Protein AF-A0A9Q0II52-F1 (afdb_monomer_lite)

Structure (mmCIF, N/CA/C/O backbone):
data_AF-A0A9Q0II52-F1
#
_entry.id   AF-A0A9Q0II52-F1
#
loop_
_atom_site.group_PDB
_atom_site.id
_atom_site.type_symbol
_atom_site.label_atom_id
_atom_site.label_alt_id
_atom_site.label_comp_id
_atom_site.label_asym_id
_atom_site.label_entity_id
_atom_site.label_seq_id
_atom_site.pdbx_PDB_ins_code
_atom_site.Cartn_x
_atom_site.Cartn_y
_atom_site.Cartn_z
_atom_site.occupancy
_atom_site.B_iso_or_equiv
_atom_site.auth_seq_id
_atom_site.auth_comp_id
_atom_site.auth_asym_id
_atom_site.auth_atom_id
_atom_site.pdbx_PDB_model_num
ATOM 1 N N . MET A 1 1 ? 2.510 0.417 -18.224 1.00 47.69 1 MET A N 1
ATOM 2 C CA . MET A 1 1 ? 1.265 0.996 -18.795 1.00 47.69 1 MET A CA 1
ATOM 3 C C . MET A 1 1 ? 1.472 2.465 -19.151 1.00 47.69 1 MET A C 1
ATOM 5 O O . MET A 1 1 ? 2.076 3.187 -18.363 1.00 47.69 1 MET A O 1
ATOM 9 N N . THR A 1 2 ? 0.968 2.939 -20.292 1.00 63.28 2 THR A N 1
ATOM 10 C CA . THR A 1 2 ? 1.036 4.370 -20.654 1.00 63.28 2 THR A CA 1
ATOM 11 C C . THR A 1 2 ? 0.105 5.223 -19.778 1.00 63.28 2 THR A C 1
ATOM 13 O O . THR A 1 2 ? -0.881 4.727 -19.230 1.00 63.28 2 THR A O 1
ATOM 16 N N . SER A 1 3 ? 0.423 6.516 -19.633 1.00 55.50 3 SER A N 1
ATOM 17 C CA . SER A 1 3 ? -0.335 7.477 -18.806 1.00 55.50 3 SER A CA 1
ATOM 18 C C . SER A 1 3 ? -1.841 7.495 -19.129 1.00 55.50 3 SER A C 1
ATOM 20 O O . SER A 1 3 ? -2.676 7.418 -18.227 1.00 55.50 3 SER A O 1
ATOM 22 N N . GLY A 1 4 ? -2.195 7.471 -20.421 1.00 61.28 4 GLY A N 1
ATOM 23 C CA . GLY A 1 4 ? -3.590 7.499 -20.875 1.00 61.28 4 GLY A CA 1
ATOM 24 C C . GLY A 1 4 ? -4.431 6.298 -20.426 1.00 61.28 4 GLY A C 1
ATOM 25 O O . GLY A 1 4 ? -5.604 6.472 -20.111 1.00 61.28 4 GLY A O 1
ATOM 26 N N . VAL A 1 5 ? -3.849 5.095 -20.321 1.00 60.88 5 VAL A N 1
ATOM 27 C CA . VAL A 1 5 ? -4.572 3.906 -19.821 1.00 60.88 5 VAL A CA 1
ATOM 28 C C . VAL A 1 5 ? -4.862 4.044 -18.324 1.00 60.88 5 VAL A C 1
ATOM 30 O O . VAL A 1 5 ? -5.964 3.728 -17.883 1.00 60.88 5 VAL A O 1
ATOM 33 N N . ARG A 1 6 ? -3.913 4.594 -17.552 1.00 65.88 6 ARG A N 1
ATOM 34 C CA . ARG A 1 6 ? -4.074 4.822 -16.106 1.00 65.88 6 ARG A CA 1
ATOM 35 C C . ARG A 1 6 ? -5.132 5.894 -15.807 1.00 65.88 6 ARG A C 1
ATOM 37 O O . ARG A 1 6 ? -5.962 5.677 -14.929 1.00 65.88 6 ARG A O 1
ATOM 44 N N . GLN A 1 7 ? -5.193 6.984 -16.580 1.00 68.81 7 GLN A N 1
ATOM 45 C CA . GLN A 1 7 ? -6.301 7.951 -16.481 1.00 68.81 7 GLN A CA 1
ATOM 46 C C . GLN A 1 7 ? -7.659 7.324 -16.826 1.00 68.81 7 GLN A C 1
ATOM 48 O O . GLN A 1 7 ? -8.622 7.539 -16.094 1.00 68.81 7 GLN A O 1
ATOM 53 N N . ASN A 1 8 ? -7.740 6.516 -17.889 1.00 69.94 8 ASN A N 1
ATOM 54 C CA . ASN A 1 8 ? -8.991 5.854 -18.275 1.00 69.94 8 ASN A CA 1
ATOM 55 C C . ASN A 1 8 ? -9.470 4.857 -17.206 1.00 69.94 8 ASN A C 1
ATOM 57 O O . ASN A 1 8 ? -10.660 4.796 -16.913 1.00 69.94 8 ASN A O 1
ATOM 61 N N . TRP A 1 9 ? -8.552 4.119 -16.573 1.00 61.72 9 TRP A N 1
ATOM 62 C CA . TRP A 1 9 ? -8.888 3.169 -15.509 1.00 61.72 9 TRP A CA 1
ATOM 63 C C . TRP A 1 9 ? -9.357 3.869 -14.224 1.00 61.72 9 TRP A C 1
ATOM 65 O O . TRP A 1 9 ? -10.382 3.489 -13.663 1.00 61.72 9 TRP A O 1
ATOM 75 N N . VAL A 1 10 ? -8.692 4.954 -13.804 1.00 68.88 10 VAL A N 1
ATOM 76 C CA . VAL A 1 10 ? -9.160 5.787 -12.677 1.00 68.88 10 VAL A CA 1
ATOM 77 C C . VAL A 1 10 ? -10.539 6.387 -12.971 1.00 68.88 10 VAL A C 1
ATOM 79 O O . VAL A 1 10 ? -11.409 6.367 -12.101 1.00 68.88 10 VAL A O 1
ATOM 82 N N . GLN A 1 11 ? -10.777 6.856 -14.199 1.00 66.12 11 GLN A N 1
ATOM 83 C CA . GLN A 1 11 ? -12.084 7.368 -14.610 1.00 66.12 11 GLN A CA 1
ATOM 84 C C . GLN A 1 11 ? -13.157 6.265 -14.612 1.00 66.12 11 GLN A C 1
ATOM 86 O O . GLN A 1 11 ? -14.262 6.505 -14.134 1.00 66.12 11 GLN A O 1
ATOM 91 N N . ALA A 1 12 ? -12.824 5.052 -15.068 1.00 66.44 12 ALA A N 1
ATOM 92 C CA . ALA A 1 12 ? -13.722 3.897 -15.065 1.00 66.44 12 ALA A CA 1
ATOM 93 C C . ALA A 1 12 ? -14.096 3.444 -13.643 1.00 66.44 12 ALA A C 1
ATOM 95 O O . ALA A 1 12 ? -15.266 3.168 -13.379 1.00 66.44 12 ALA A O 1
ATOM 96 N N . VAL A 1 13 ? -13.138 3.428 -12.708 1.00 64.62 13 VAL A N 1
ATOM 97 C CA . VAL A 1 13 ? -13.398 3.164 -11.281 1.00 64.62 13 VAL A CA 1
ATOM 98 C C . VAL A 1 13 ? -14.288 4.262 -10.683 1.00 64.62 13 VAL A C 1
ATOM 100 O O . VAL A 1 13 ? -15.251 3.954 -9.986 1.00 64.62 13 VAL A O 1
ATOM 103 N N . LEU A 1 14 ? -14.048 5.536 -11.012 1.00 62.72 14 LEU A N 1
ATOM 104 C CA . LEU A 1 14 ? -14.896 6.653 -10.571 1.00 62.72 14 LEU A CA 1
ATOM 105 C C . LEU A 1 14 ? -16.330 6.603 -11.132 1.00 62.72 14 LEU A C 1
ATOM 107 O O . LEU A 1 14 ? -17.239 7.110 -10.477 1.00 62.72 14 LEU A O 1
ATOM 111 N N . THR A 1 15 ? -16.558 6.012 -12.311 1.00 61.72 15 THR A N 1
ATOM 112 C CA . THR A 1 15 ? -17.901 5.904 -12.916 1.00 61.72 15 THR A CA 1
ATOM 113 C C . THR A 1 15 ? -18.646 4.609 -12.593 1.00 61.72 15 THR A C 1
ATOM 115 O O . THR A 1 15 ? -19.877 4.616 -12.612 1.00 61.72 15 THR A O 1
ATOM 118 N N . ASN A 1 16 ? -17.937 3.513 -12.298 1.00 51.06 16 ASN A N 1
ATOM 119 C CA . ASN A 1 16 ? -18.547 2.202 -12.043 1.00 51.06 16 ASN A CA 1
ATOM 120 C C . ASN A 1 16 ? -18.805 1.908 -10.558 1.00 51.06 16 ASN A C 1
ATOM 122 O O . ASN A 1 16 ? -19.560 0.987 -10.260 1.00 51.06 16 ASN A O 1
ATOM 126 N N . VAL A 1 17 ? -18.284 2.712 -9.622 1.00 46.56 17 VAL A N 1
ATOM 127 C CA . VAL A 1 17 ? -18.742 2.686 -8.220 1.00 46.56 17 VAL A CA 1
ATOM 128 C C . VAL A 1 17 ? -20.103 3.390 -8.113 1.00 46.56 17 VAL A C 1
ATOM 130 O O . VAL A 1 17 ? -20.223 4.531 -7.663 1.00 46.56 17 VAL A O 1
ATOM 133 N N . LYS A 1 18 ? -21.156 2.683 -8.533 1.00 41.53 18 LYS A N 1
ATOM 134 C CA . LYS A 1 18 ? -22.517 2.897 -8.028 1.00 41.53 18 LYS A CA 1
ATOM 135 C C . LYS A 1 18 ? -22.737 1.974 -6.824 1.00 41.53 18 LYS A C 1
ATOM 137 O O . LYS A 1 18 ? -22.250 0.848 -6.856 1.00 41.53 18 LYS A O 1
ATOM 142 N N . PRO A 1 19 ? -23.448 2.417 -5.775 1.00 43.53 19 PRO A N 1
ATOM 143 C CA . PRO A 1 19 ? -23.838 1.526 -4.693 1.00 43.53 19 PRO A CA 1
ATOM 144 C C . PRO A 1 19 ? -24.907 0.553 -5.200 1.00 43.53 19 PRO A C 1
ATOM 146 O O . PRO A 1 19 ? -25.868 0.982 -5.846 1.00 43.53 19 PRO A O 1
ATOM 149 N N . ASP A 1 20 ? -24.742 -0.736 -4.906 1.00 33.53 20 ASP A N 1
ATOM 150 C CA . ASP A 1 20 ? -25.749 -1.746 -5.221 1.00 33.53 20 ASP A CA 1
ATOM 151 C C . ASP A 1 20 ? -27.071 -1.439 -4.510 1.00 33.53 20 ASP A C 1
ATOM 153 O O . ASP A 1 20 ? -27.115 -1.168 -3.307 1.00 33.53 20 ASP A O 1
ATOM 157 N N . HIS A 1 21 ? -28.167 -1.514 -5.264 1.00 38.34 21 HIS A N 1
ATOM 158 C CA . HIS A 1 21 ? -29.498 -1.570 -4.679 1.00 38.34 21 HIS A CA 1
ATOM 159 C C . HIS A 1 21 ? -29.695 -2.938 -4.024 1.00 38.34 21 HIS A C 1
ATOM 161 O O . HIS A 1 21 ? -29.686 -3.967 -4.701 1.00 38.34 21 HIS A O 1
ATOM 167 N N . THR A 1 22 ? -29.938 -2.948 -2.716 1.00 30.95 22 THR A N 1
ATOM 168 C CA . THR A 1 22 ? -30.495 -4.115 -2.032 1.00 30.95 22 THR A CA 1
ATOM 169 C C . THR A 1 22 ? -31.911 -4.406 -2.555 1.00 30.95 22 THR A C 1
ATOM 171 O O . THR A 1 22 ? -32.665 -3.471 -2.839 1.00 30.95 22 THR A O 1
ATOM 174 N N . PRO A 1 23 ? -32.308 -5.683 -2.706 1.00 39.81 23 PRO A N 1
ATOM 175 C CA . PRO A 1 23 ? -33.653 -6.025 -3.149 1.00 39.81 23 PRO A CA 1
ATOM 176 C C . PRO A 1 23 ? -34.652 -5.793 -2.011 1.00 39.81 23 PRO A C 1
ATOM 178 O O . PRO A 1 23 ? -34.656 -6.501 -1.004 1.00 39.81 23 PRO A O 1
ATOM 181 N N . GLU A 1 24 ? -35.515 -4.798 -2.184 1.00 28.02 24 GLU A N 1
ATOM 182 C CA . GLU A 1 24 ? -36.584 -4.481 -1.241 1.00 28.02 24 GLU A CA 1
ATOM 183 C C . GLU A 1 24 ? -37.636 -5.607 -1.235 1.00 28.02 24 GLU A C 1
ATOM 185 O O . GLU A 1 24 ? -38.238 -5.942 -2.262 1.00 28.02 24 GLU A O 1
ATOM 190 N N . VAL A 1 25 ? -37.831 -6.239 -0.073 1.00 31.30 25 VAL A N 1
ATOM 191 C CA . VAL A 1 25 ? -38.790 -7.339 0.090 1.00 31.30 25 VAL A CA 1
ATOM 192 C C . VAL A 1 25 ? -40.204 -6.779 0.012 1.00 31.30 25 VAL A C 1
ATOM 194 O O . VAL A 1 25 ? -40.668 -6.100 0.926 1.00 31.30 25 VAL A O 1
ATOM 197 N N . LYS A 1 26 ? -40.920 -7.123 -1.062 1.00 33.59 26 LYS A N 1
ATOM 198 C CA . LYS A 1 26 ? -42.351 -6.837 -1.184 1.00 33.59 26 LYS A CA 1
ATOM 199 C C . LYS A 1 26 ? -43.116 -7.487 -0.030 1.00 33.59 26 LYS A C 1
ATOM 201 O O . LYS A 1 26 ? -43.153 -8.712 0.078 1.00 33.59 26 LYS A O 1
ATOM 206 N N . ARG A 1 27 ? -43.790 -6.666 0.773 1.00 31.23 27 ARG A N 1
ATOM 207 C CA . ARG A 1 27 ? -45.042 -7.049 1.431 1.00 31.23 27 ARG A CA 1
ATOM 208 C C . ARG A 1 27 ? -46.146 -6.176 0.869 1.00 31.23 27 ARG A C 1
ATOM 210 O O . ARG A 1 27 ? -45.975 -4.967 0.746 1.00 31.23 27 ARG A O 1
ATOM 217 N N . ASP A 1 28 ? -47.247 -6.815 0.513 1.00 35.31 28 ASP A N 1
ATOM 218 C CA . ASP A 1 28 ? -48.413 -6.146 -0.034 1.00 35.31 28 ASP A CA 1
ATOM 219 C C . ASP A 1 28 ? -49.150 -5.362 1.055 1.00 35.31 28 ASP A C 1
ATOM 221 O O . ASP A 1 28 ? -49.565 -5.934 2.063 1.00 35.31 28 ASP A O 1
ATOM 225 N N . THR A 1 29 ? -49.403 -4.082 0.797 1.00 30.59 29 THR A N 1
ATOM 226 C CA . THR A 1 29 ? -50.617 -3.399 1.254 1.00 30.59 29 THR A CA 1
ATOM 227 C C . THR A 1 29 ? -51.094 -2.469 0.145 1.00 30.59 29 THR A C 1
ATOM 229 O O . THR A 1 29 ? -50.515 -1.414 -0.109 1.00 30.59 29 THR A O 1
ATOM 232 N N . GLU A 1 30 ? -52.172 -2.865 -0.531 1.00 38.81 30 GLU A N 1
ATOM 233 C CA . GLU A 1 30 ? -52.991 -1.912 -1.271 1.00 38.81 30 GLU A CA 1
ATOM 234 C C . GLU A 1 30 ? -53.661 -0.977 -0.259 1.00 38.81 30 GLU A C 1
ATOM 236 O O . GLU A 1 30 ? -54.480 -1.442 0.524 1.00 38.81 30 GLU A O 1
ATOM 241 N N . ASP A 1 31 ? -53.328 0.316 -0.269 1.00 34.22 31 ASP A N 1
ATOM 242 C CA . ASP A 1 31 ? -54.313 1.391 -0.100 1.00 34.22 31 ASP A CA 1
ATOM 243 C C . ASP A 1 31 ? -53.701 2.785 -0.328 1.00 34.22 31 ASP A C 1
ATOM 245 O O . ASP A 1 31 ? -52.486 2.960 -0.353 1.00 34.22 31 ASP A O 1
ATOM 249 N N . SER A 1 32 ? -54.564 3.798 -0.465 1.00 31.34 32 SER A N 1
ATOM 250 C CA . SER A 1 32 ? -54.215 5.230 -0.608 1.00 31.34 32 SER A CA 1
ATOM 251 C C . SER A 1 32 ? -53.710 5.694 -1.985 1.00 31.34 32 SER A C 1
ATOM 253 O O . SER A 1 32 ? -52.645 6.292 -2.143 1.00 31.34 32 SER A O 1
ATOM 255 N N . LYS A 1 33 ? -54.588 5.585 -2.990 1.00 37.78 33 LYS A N 1
ATOM 256 C CA . LYS A 1 33 ? -54.713 6.675 -3.979 1.00 37.78 33 LYS A CA 1
ATOM 257 C C . LYS A 1 33 ? -55.261 7.940 -3.293 1.00 37.78 33 LYS A C 1
ATOM 259 O O . LYS A 1 33 ? -55.957 7.838 -2.291 1.00 37.78 33 LYS A O 1
ATOM 264 N N . ILE A 1 34 ? -55.086 9.086 -3.964 1.00 34.81 34 ILE A N 1
ATOM 265 C CA . ILE A 1 34 ? -55.652 10.421 -3.661 1.00 34.81 34 ILE A CA 1
ATOM 266 C C . ILE A 1 34 ? -54.824 11.265 -2.667 1.00 34.81 34 ILE A C 1
ATOM 268 O O . ILE A 1 34 ? -55.132 11.327 -1.484 1.00 34.81 34 ILE A O 1
ATOM 272 N N . LEU A 1 35 ? -53.879 12.058 -3.192 1.00 31.83 35 LEU A N 1
ATOM 273 C CA . LEU A 1 35 ? -53.991 13.529 -3.182 1.00 31.83 35 LEU A CA 1
ATOM 274 C C . LEU A 1 35 ? -53.041 14.173 -4.224 1.00 31.83 35 LEU A C 1
ATOM 276 O O . LEU A 1 35 ? -52.019 13.589 -4.560 1.00 31.83 35 LEU A O 1
ATOM 280 N N . ALA A 1 36 ? -53.441 15.346 -4.738 1.00 28.95 36 ALA A N 1
ATOM 281 C CA . ALA A 1 36 ? -52.734 16.346 -5.574 1.00 28.95 36 ALA A CA 1
ATOM 282 C C . ALA A 1 36 ? -51.266 16.060 -6.005 1.00 28.95 36 ALA A C 1
ATOM 284 O O . ALA A 1 36 ? -50.400 15.837 -5.170 1.00 28.95 36 ALA A O 1
ATOM 285 N N . GLN A 1 37 ? -50.847 16.120 -7.276 1.00 34.81 37 GLN A N 1
ATOM 286 C CA . GLN A 1 37 ? -51.226 17.017 -8.382 1.00 34.81 37 GLN A CA 1
ATOM 287 C C . GLN A 1 37 ? -51.081 18.516 -8.053 1.00 34.81 37 GLN A C 1
ATOM 289 O O . GLN A 1 37 ? -52.088 19.173 -7.832 1.00 34.81 37 GLN A O 1
ATOM 294 N N . ASP A 1 38 ? -49.852 19.060 -8.095 1.00 30.48 38 ASP A N 1
ATOM 295 C CA . ASP A 1 38 ? -49.614 20.352 -8.769 1.00 30.48 38 ASP A CA 1
ATOM 296 C C . ASP A 1 38 ? -48.134 20.735 -9.008 1.00 30.48 38 ASP A C 1
ATOM 298 O O . ASP A 1 38 ? -47.248 20.457 -8.205 1.00 30.48 38 ASP A O 1
ATOM 302 N N . GLY A 1 39 ? -47.903 21.476 -10.100 1.00 27.94 39 GLY A N 1
ATOM 303 C CA . GLY A 1 39 ? -46.993 22.632 -10.101 1.00 27.94 39 GLY A CA 1
ATOM 304 C C . GLY A 1 39 ? -45.464 22.459 -10.137 1.00 27.94 39 GLY A C 1
ATOM 305 O O . GLY A 1 39 ? -44.773 22.841 -9.195 1.00 27.94 39 GLY A O 1
ATOM 306 N N . CYS A 1 40 ? -44.884 22.162 -11.308 1.00 36.59 40 CYS A N 1
ATOM 307 C CA . CYS A 1 40 ? -43.568 22.739 -11.629 1.00 36.59 40 CYS A CA 1
ATOM 308 C C . CYS A 1 40 ? -43.672 24.273 -11.714 1.00 36.59 40 CYS A C 1
ATOM 310 O O . CYS A 1 40 ? -44.373 24.770 -12.598 1.00 36.59 40 CYS A O 1
ATOM 312 N N . ARG A 1 41 ? -42.888 25.028 -10.926 1.00 32.66 41 ARG A N 1
ATOM 313 C CA . ARG A 1 41 ? -42.370 26.349 -11.348 1.00 32.66 41 ARG A CA 1
ATOM 314 C C . ARG A 1 41 ? -41.175 26.844 -10.532 1.00 32.66 41 ARG A C 1
ATOM 316 O O . ARG A 1 41 ? -41.066 26.645 -9.332 1.00 32.66 41 ARG A O 1
ATOM 323 N N . GLN A 1 42 ? -40.286 27.512 -11.259 1.00 36.66 42 GLN A N 1
ATOM 324 C CA . GLN A 1 42 ? -39.026 28.114 -10.828 1.00 36.66 42 GLN A CA 1
ATOM 325 C C . GLN A 1 42 ? -39.161 29.027 -9.596 1.00 36.66 42 GLN A C 1
ATOM 327 O O . GLN A 1 42 ? -39.962 29.959 -9.607 1.00 36.66 42 GLN A O 1
ATOM 332 N N . ALA A 1 43 ? -38.257 28.870 -8.623 1.00 28.86 43 ALA A N 1
ATOM 333 C CA . ALA A 1 43 ? -37.946 29.896 -7.627 1.00 28.86 43 ALA A CA 1
ATOM 334 C C . ALA A 1 43 ? -36.454 30.260 -7.717 1.00 28.86 43 ALA A C 1
ATOM 336 O O . ALA A 1 43 ? -35.567 29.466 -7.410 1.00 28.86 43 ALA A O 1
ATOM 337 N N . ARG A 1 44 ? -36.186 31.473 -8.207 1.00 31.88 44 ARG A N 1
ATOM 338 C CA . ARG A 1 44 ? -34.851 32.039 -8.433 1.00 31.88 44 ARG A CA 1
ATOM 339 C C . ARG A 1 44 ? -34.327 32.608 -7.108 1.00 31.88 44 ARG A C 1
ATOM 341 O O . ARG A 1 44 ? -34.862 33.613 -6.643 1.00 31.88 44 ARG A O 1
ATOM 348 N N . TYR A 1 45 ? -33.316 31.987 -6.497 1.00 32.59 45 TYR A N 1
ATOM 349 C CA . TYR A 1 45 ? -32.717 32.520 -5.265 1.00 32.59 45 TYR A CA 1
ATOM 350 C C . TYR A 1 45 ? -31.924 33.811 -5.520 1.00 32.59 45 TYR A C 1
ATOM 352 O O . TYR A 1 45 ? -31.399 34.037 -6.611 1.00 32.59 45 TYR A O 1
ATOM 360 N N . ARG A 1 46 ? -31.920 34.689 -4.510 1.00 31.80 46 ARG A N 1
ATOM 361 C CA . ARG A 1 46 ? -31.361 36.046 -4.573 1.00 31.80 46 ARG A CA 1
ATOM 362 C C . ARG A 1 46 ? -29.831 36.046 -4.586 1.00 31.80 46 ARG A C 1
ATOM 364 O O . ARG A 1 46 ? -29.204 35.206 -3.950 1.00 31.80 46 ARG A O 1
ATOM 371 N N . SER A 1 47 ? -29.276 37.061 -5.246 1.00 31.59 47 SER A N 1
ATOM 372 C CA . SER A 1 47 ? -27.883 37.481 -5.084 1.00 31.59 47 SER A CA 1
ATOM 373 C C . SER A 1 47 ? -27.627 37.961 -3.653 1.00 31.59 47 SER A C 1
ATOM 375 O O . SER A 1 47 ? -28.475 38.656 -3.089 1.00 31.59 47 SER A O 1
ATOM 377 N N . CYS A 1 48 ? -26.450 37.639 -3.118 1.00 30.20 48 CYS A N 1
ATOM 378 C CA . CYS A 1 48 ? -25.820 38.357 -2.014 1.00 30.20 48 CYS A CA 1
ATOM 379 C C . CYS A 1 48 ? -24.435 38.802 -2.490 1.00 30.20 48 CYS A C 1
ATOM 381 O O . CYS A 1 48 ? -23.686 37.996 -3.044 1.00 30.20 48 CYS A O 1
ATOM 383 N N . ASP A 1 49 ? -24.129 40.080 -2.294 1.00 34.28 49 ASP A N 1
ATOM 384 C CA . ASP A 1 49 ? -22.892 40.722 -2.740 1.00 34.28 49 ASP A CA 1
ATOM 385 C C . ASP A 1 49 ? -21.663 40.300 -1.900 1.00 34.28 49 ASP A C 1
ATOM 387 O O . ASP A 1 49 ? -21.819 39.844 -0.760 1.00 34.28 49 ASP A O 1
ATOM 391 N N . PRO A 1 50 ? -20.433 40.420 -2.438 1.00 43.06 50 PRO A N 1
ATOM 392 C CA . PRO A 1 50 ? -19.207 40.069 -1.720 1.00 43.06 50 PRO A CA 1
ATOM 393 C C . PRO A 1 50 ? -18.794 41.152 -0.699 1.00 43.06 50 PRO A C 1
ATOM 395 O O . PRO A 1 50 ? -19.030 42.337 -0.939 1.00 43.06 50 PRO A O 1
ATOM 398 N N . PRO A 1 51 ? -18.129 40.784 0.415 1.00 43.38 51 PRO A N 1
ATOM 399 C CA . PRO A 1 51 ? -17.616 41.747 1.386 1.00 43.38 51 PRO A CA 1
ATOM 400 C C . PRO A 1 51 ? -16.313 42.424 0.929 1.00 43.38 51 PRO A C 1
ATOM 402 O O . PRO A 1 51 ? -15.519 41.871 0.167 1.00 43.38 51 PRO A O 1
ATOM 405 N N . GLU A 1 52 ? -16.102 43.636 1.439 1.00 30.59 52 GLU A N 1
ATOM 406 C CA . GLU A 1 52 ? -15.030 44.562 1.066 1.00 30.59 52 GLU A CA 1
ATOM 407 C C . GLU A 1 52 ? -13.632 44.113 1.534 1.00 30.59 52 GLU A C 1
ATOM 409 O O . GLU A 1 52 ? -13.458 43.549 2.617 1.00 30.59 52 GLU A O 1
ATOM 414 N N . ALA A 1 53 ? -12.603 44.428 0.741 1.00 32.00 53 ALA A N 1
ATOM 415 C CA . ALA A 1 53 ? -11.209 44.167 1.091 1.00 32.00 53 ALA A CA 1
ATOM 416 C C . ALA A 1 53 ? -10.653 45.254 2.029 1.00 32.00 53 ALA A C 1
ATOM 418 O O . ALA A 1 53 ? -10.582 46.430 1.669 1.00 32.00 53 ALA A O 1
ATOM 419 N N . THR A 1 54 ? -10.220 44.863 3.230 1.00 31.41 54 THR A N 1
ATOM 420 C CA . THR A 1 54 ? -9.640 45.792 4.210 1.00 31.41 54 THR A CA 1
ATOM 421 C C . THR A 1 54 ? -8.175 46.107 3.893 1.00 31.41 54 THR A C 1
ATOM 423 O O . THR A 1 54 ? -7.348 45.216 3.718 1.00 31.41 54 THR A O 1
ATOM 426 N N . ASN A 1 55 ? -7.852 47.397 3.854 1.00 35.69 55 ASN A N 1
ATOM 427 C CA . ASN A 1 55 ? -6.529 47.944 3.559 1.00 35.69 55 ASN A CA 1
ATOM 428 C C . ASN A 1 55 ? -5.547 47.780 4.741 1.00 35.69 55 ASN A C 1
ATOM 430 O O . ASN A 1 55 ? -5.795 48.355 5.802 1.00 35.69 55 ASN A O 1
ATOM 434 N N . GLN A 1 56 ? -4.420 47.075 4.556 1.00 32.28 56 GLN A N 1
ATOM 435 C CA . GLN A 1 56 ? -3.251 47.133 5.452 1.00 32.28 56 GLN A CA 1
ATOM 436 C C . GLN A 1 56 ? -1.924 47.028 4.675 1.00 32.28 56 GLN A C 1
ATOM 438 O O . GLN A 1 56 ? -1.707 46.092 3.908 1.00 32.28 56 GLN A O 1
ATOM 443 N N . GLN A 1 57 ? -1.021 47.985 4.912 1.00 37.81 57 GLN A N 1
ATOM 444 C CA . GLN A 1 57 ? 0.355 48.009 4.395 1.00 37.81 57 GLN A CA 1
ATOM 445 C C . GLN A 1 57 ? 1.335 47.285 5.342 1.00 37.81 57 GLN A C 1
ATOM 447 O O . GLN A 1 57 ? 1.200 47.405 6.560 1.00 37.81 57 GLN A O 1
ATOM 452 N N . PRO A 1 58 ? 2.392 46.658 4.802 1.00 33.28 58 PRO A N 1
ATOM 453 C CA . PRO A 1 58 ? 3.674 46.433 5.483 1.00 33.28 58 PRO A CA 1
ATOM 454 C C . PRO A 1 58 ? 4.832 47.202 4.772 1.00 33.28 58 PRO A C 1
ATOM 456 O O . PRO A 1 58 ? 4.573 47.893 3.782 1.00 33.28 58 PRO A O 1
ATOM 459 N N . PRO A 1 59 ? 6.079 47.241 5.301 1.00 43.16 59 PRO A N 1
ATOM 460 C CA . PRO A 1 59 ? 6.776 48.524 5.453 1.00 43.16 59 PRO A CA 1
ATOM 461 C C . PRO A 1 59 ? 7.946 48.790 4.493 1.00 43.16 59 PRO A C 1
ATOM 463 O O . PRO A 1 59 ? 8.454 47.913 3.801 1.00 43.16 59 PRO A O 1
ATOM 466 N N . GLN A 1 60 ? 8.420 50.039 4.532 1.00 38.16 60 GLN A N 1
ATOM 467 C CA . GLN A 1 60 ? 9.631 50.506 3.858 1.00 38.16 60 GLN A CA 1
ATOM 468 C C . GLN A 1 60 ? 10.896 49.811 4.390 1.00 38.16 60 GLN A C 1
ATOM 470 O O . GLN A 1 60 ? 11.117 49.753 5.600 1.00 38.16 60 GLN A O 1
ATOM 475 N N . GLN A 1 61 ? 11.792 49.425 3.481 1.00 35.28 61 GLN A N 1
ATOM 476 C CA . GLN A 1 61 ? 13.223 49.306 3.761 1.00 35.28 61 GLN A CA 1
ATOM 477 C C . GLN A 1 61 ? 13.998 50.139 2.740 1.00 35.28 61 GLN A C 1
ATOM 479 O O . GLN A 1 61 ? 13.753 50.062 1.538 1.00 35.28 61 GLN A O 1
ATOM 484 N N . GLN A 1 62 ? 14.906 50.976 3.239 1.00 36.00 62 GLN A N 1
ATOM 485 C CA . GLN A 1 62 ? 15.823 51.753 2.414 1.00 36.00 62 GLN A CA 1
ATOM 486 C C . GLN A 1 62 ? 17.007 50.872 2.012 1.00 36.00 62 GLN A C 1
ATOM 488 O O . GLN A 1 62 ? 17.651 50.282 2.877 1.00 36.00 62 GLN A O 1
ATOM 493 N N . ALA A 1 63 ? 17.353 50.876 0.729 1.00 31.11 63 ALA A N 1
ATOM 494 C CA . ALA A 1 63 ? 18.682 50.510 0.262 1.00 31.11 63 ALA A CA 1
ATOM 495 C C . ALA A 1 63 ? 19.173 51.609 -0.687 1.00 31.11 63 ALA A C 1
ATOM 497 O O . ALA A 1 63 ? 18.489 51.975 -1.642 1.00 31.11 63 ALA A O 1
ATOM 498 N N . HIS A 1 64 ? 20.339 52.174 -0.381 1.00 33.97 64 HIS A N 1
ATOM 499 C CA . HIS A 1 64 ? 21.077 53.013 -1.317 1.00 33.97 64 HIS A CA 1
ATOM 500 C C . HIS A 1 64 ? 21.626 52.140 -2.442 1.00 33.97 64 HIS A C 1
ATOM 502 O O . HIS A 1 64 ? 22.300 51.160 -2.147 1.00 33.97 64 HIS A O 1
ATOM 508 N N . GLU A 1 65 ? 21.515 52.594 -3.688 1.00 33.12 65 GLU A N 1
ATOM 509 C CA . GLU A 1 65 ? 22.605 52.398 -4.643 1.00 33.12 65 GLU A CA 1
ATOM 510 C C . GLU A 1 65 ? 22.690 53.568 -5.629 1.00 33.12 65 GLU A C 1
ATOM 512 O O . GLU A 1 65 ? 21.699 54.226 -5.952 1.00 33.12 65 GLU A O 1
ATOM 517 N N . GLN A 1 66 ? 23.921 53.929 -5.991 1.00 30.88 66 GLN A N 1
ATOM 518 C CA . GLN A 1 66 ? 24.247 55.219 -6.593 1.00 30.88 66 GLN A CA 1
ATOM 519 C C . GLN A 1 66 ? 24.223 55.142 -8.123 1.00 30.88 66 GLN A C 1
ATOM 521 O O . GLN A 1 66 ? 25.165 54.648 -8.738 1.00 30.88 66 GLN A O 1
ATOM 526 N N . CYS A 1 67 ? 23.212 55.735 -8.761 1.00 29.34 67 CYS A N 1
ATOM 527 C CA . CYS A 1 67 ? 23.307 56.065 -10.184 1.00 29.34 67 CYS A CA 1
ATOM 528 C C . CYS A 1 67 ? 24.197 57.301 -10.382 1.00 29.34 67 CYS A C 1
ATOM 530 O O . CYS A 1 67 ? 23.747 58.438 -10.226 1.00 29.34 67 CYS A O 1
ATOM 532 N N . LYS A 1 68 ? 25.460 57.085 -10.766 1.00 29.75 68 LYS A N 1
ATOM 533 C CA . LYS A 1 68 ? 26.302 58.139 -11.342 1.00 29.75 68 LYS A CA 1
ATOM 534 C C . LYS A 1 68 ? 25.823 58.479 -12.757 1.00 29.75 68 LYS A C 1
ATOM 536 O O . LYS A 1 68 ? 26.224 57.841 -13.724 1.00 29.75 68 LYS A O 1
ATOM 541 N N . MET A 1 69 ? 25.014 59.526 -12.874 1.00 32.59 69 MET A N 1
ATOM 542 C CA . MET A 1 69 ? 24.850 60.270 -14.126 1.00 32.59 69 MET A CA 1
ATOM 543 C C . MET A 1 69 ? 25.935 61.352 -14.184 1.00 32.59 69 MET A C 1
ATOM 545 O O . MET A 1 69 ? 25.730 62.459 -13.689 1.00 32.59 69 MET A O 1
ATOM 549 N N . GLU A 1 70 ? 27.099 61.041 -14.758 1.00 31.92 70 GLU A N 1
ATOM 550 C CA . GLU A 1 70 ? 28.074 62.078 -15.123 1.00 31.92 70 GLU A CA 1
ATOM 551 C C . GLU A 1 70 ? 27.652 62.703 -16.460 1.00 31.92 70 GLU A C 1
ATOM 553 O O . GLU A 1 70 ? 27.733 62.092 -17.524 1.00 31.92 70 GLU A O 1
ATOM 558 N N . GLN A 1 71 ? 27.146 63.935 -16.384 1.00 35.34 71 GLN A N 1
ATOM 559 C CA . GLN A 1 71 ? 26.818 64.757 -17.544 1.00 35.34 71 GLN A CA 1
ATOM 560 C C . GLN A 1 71 ? 28.114 65.305 -18.161 1.00 35.34 71 GLN A C 1
ATOM 562 O O . GLN A 1 71 ? 28.791 66.134 -17.554 1.00 35.34 71 GLN A O 1
ATOM 567 N N . GLY A 1 72 ? 28.446 64.844 -19.370 1.00 30.09 72 GLY A N 1
ATOM 568 C CA . GLY A 1 72 ? 29.455 65.450 -20.246 1.00 30.09 72 GLY A CA 1
ATOM 569 C C . GLY A 1 72 ? 28.833 66.537 -21.141 1.00 30.09 72 GLY A C 1
ATOM 570 O O . GLY A 1 72 ? 27.647 66.435 -21.461 1.00 30.09 72 GLY A O 1
ATOM 571 N N . PRO A 1 73 ? 29.574 67.596 -21.518 1.00 41.78 73 PRO A N 1
ATOM 572 C CA . PRO A 1 73 ? 28.956 68.886 -21.821 1.00 41.78 73 PRO A CA 1
ATOM 573 C C . PRO A 1 73 ? 28.605 69.110 -23.298 1.00 41.78 73 PRO A C 1
ATOM 575 O O . PRO A 1 73 ? 29.362 68.777 -24.208 1.00 41.78 73 PRO A O 1
ATOM 578 N N . THR A 1 74 ? 27.490 69.806 -23.520 1.00 42.25 74 THR A N 1
ATOM 579 C CA . THR A 1 74 ? 27.232 70.560 -24.752 1.00 42.25 74 THR A CA 1
ATOM 580 C C . THR A 1 74 ? 28.053 71.849 -24.756 1.00 42.25 74 THR A C 1
ATOM 582 O O . THR A 1 74 ? 27.648 72.817 -24.118 1.00 42.25 74 THR A O 1
ATOM 585 N N . ASP A 1 75 ? 29.161 71.875 -25.497 1.00 32.09 75 ASP A N 1
ATOM 586 C CA . ASP A 1 75 ? 29.887 73.107 -25.841 1.00 32.09 75 ASP A CA 1
ATOM 587 C C . ASP A 1 75 ? 30.723 72.911 -27.122 1.00 32.09 75 ASP A C 1
ATOM 589 O O . ASP A 1 75 ? 31.817 72.360 -27.063 1.00 32.09 75 ASP A O 1
ATOM 593 N N . VAL A 1 76 ? 30.222 73.383 -28.274 1.00 33.25 76 VAL A N 1
ATOM 594 C CA . VAL A 1 76 ? 31.000 73.851 -29.450 1.00 33.25 76 VAL A CA 1
ATOM 595 C C . VAL A 1 76 ? 30.146 74.928 -30.168 1.00 33.25 76 VAL A C 1
ATOM 597 O O . VAL A 1 76 ? 28.920 74.788 -30.189 1.00 33.25 76 VAL A O 1
ATOM 600 N N . PRO A 1 77 ? 30.722 76.035 -30.698 1.00 41.41 77 PRO A N 1
ATOM 601 C CA . PRO A 1 77 ? 29.993 77.302 -30.823 1.00 41.41 77 PRO A CA 1
ATOM 602 C C . PRO A 1 77 ? 29.628 77.737 -32.261 1.00 41.41 77 PRO A C 1
ATOM 604 O O . PRO A 1 77 ? 29.856 77.044 -33.247 1.00 41.41 77 PRO A O 1
ATOM 607 N N . ARG A 1 78 ? 29.061 78.951 -32.348 1.00 34.44 78 ARG A N 1
ATOM 608 C CA . ARG A 1 78 ? 28.751 79.721 -33.569 1.00 34.44 78 ARG A CA 1
ATOM 609 C C . ARG A 1 78 ? 29.955 79.986 -34.488 1.00 34.44 78 ARG A C 1
ATOM 611 O O . ARG A 1 78 ? 31.037 80.304 -34.004 1.00 34.44 78 ARG A O 1
ATOM 618 N N . GLY A 1 79 ? 29.638 80.147 -35.778 1.00 29.78 79 GLY A N 1
ATOM 619 C CA . GLY A 1 79 ? 30.424 80.878 -36.788 1.00 29.78 79 GLY A CA 1
ATOM 620 C C . GLY A 1 79 ? 30.967 79.964 -37.889 1.00 29.78 79 GLY A C 1
ATOM 621 O O . GLY A 1 79 ? 31.314 78.831 -37.590 1.00 29.78 79 GLY A O 1
ATOM 622 N N . LEU A 1 80 ? 31.065 80.346 -39.166 1.00 32.94 80 LEU A N 1
ATOM 623 C CA . LEU A 1 80 ? 30.764 81.574 -39.943 1.00 32.94 80 LEU A CA 1
ATOM 624 C C . LEU A 1 80 ? 30.587 81.108 -41.428 1.00 32.94 80 LEU A C 1
ATOM 626 O O . LEU A 1 80 ? 30.358 79.918 -41.634 1.00 32.94 80 LEU A O 1
ATOM 630 N N . PRO A 1 81 ? 30.826 81.948 -42.453 1.00 46.25 81 PRO A N 1
ATOM 631 C CA . PRO A 1 81 ? 30.005 83.029 -43.012 1.00 46.25 81 PRO A CA 1
ATOM 632 C C . PRO A 1 81 ? 29.159 82.518 -44.213 1.00 46.25 81 PRO A C 1
ATOM 634 O O . PRO A 1 81 ? 29.290 81.378 -44.637 1.00 46.25 81 PRO A O 1
ATOM 637 N N . TYR A 1 82 ? 28.107 83.194 -44.681 1.00 31.94 82 TYR A N 1
ATOM 638 C CA . TYR A 1 82 ? 28.115 84.407 -45.517 1.00 31.94 82 TYR A CA 1
ATOM 639 C C . TYR A 1 82 ? 29.047 84.369 -46.740 1.00 31.94 82 TYR A C 1
ATOM 641 O O . TYR A 1 82 ? 30.231 84.087 -46.632 1.00 31.94 82 TYR A O 1
ATOM 649 N N . LEU A 1 83 ? 28.436 84.683 -47.885 1.00 34.41 83 LEU A N 1
ATOM 650 C CA . LEU A 1 83 ? 28.990 84.756 -49.235 1.00 34.41 83 LEU A CA 1
ATOM 651 C C . LEU A 1 83 ? 30.305 85.550 -49.301 1.00 34.41 83 LEU A C 1
ATOM 653 O O . LEU A 1 83 ? 30.322 86.728 -48.944 1.00 34.41 83 LEU A O 1
ATOM 657 N N . GLU A 1 84 ? 31.343 84.932 -49.856 1.00 30.80 84 GLU A N 1
ATOM 658 C CA . GLU A 1 84 ? 32.391 85.632 -50.601 1.00 30.80 84 GLU A CA 1
ATOM 659 C C . GLU A 1 84 ? 32.119 85.349 -52.085 1.00 30.80 84 GLU A C 1
ATOM 661 O O . GLU A 1 84 ? 32.346 84.243 -52.573 1.00 30.80 84 GLU A O 1
ATOM 666 N N . GLU A 1 85 ? 31.523 86.325 -52.774 1.00 32.66 85 GLU A N 1
ATOM 667 C CA . GLU A 1 85 ? 31.523 86.378 -54.238 1.00 32.66 85 GLU A CA 1
ATOM 668 C C . GLU A 1 85 ? 32.903 86.897 -54.669 1.00 32.66 85 GLU A C 1
ATOM 670 O O . GLU A 1 85 ? 33.386 87.886 -54.114 1.00 32.66 85 GLU A O 1
ATOM 675 N N . GLU A 1 86 ? 33.561 86.212 -55.608 1.00 32.97 86 GLU A N 1
ATOM 676 C CA . GLU A 1 86 ? 34.894 86.600 -56.084 1.00 32.97 86 GLU A CA 1
ATOM 677 C C . GLU A 1 86 ? 34.851 87.909 -56.895 1.00 32.97 86 GLU A C 1
ATOM 679 O O . GLU A 1 86 ? 33.898 88.184 -57.627 1.00 32.97 86 GLU A O 1
ATOM 684 N N . GLU A 1 87 ? 35.909 88.715 -56.776 1.00 30.94 87 GLU A N 1
ATOM 685 C CA . GLU A 1 87 ? 36.094 89.937 -57.564 1.00 30.94 87 GLU A CA 1
ATOM 686 C C . GLU A 1 87 ? 36.444 89.602 -59.030 1.00 30.94 87 GLU A C 1
ATOM 688 O O . GLU A 1 87 ? 37.541 89.129 -59.322 1.00 30.94 87 GLU A O 1
ATOM 693 N N . GLU A 1 88 ? 35.549 89.925 -59.968 1.00 31.80 88 GLU A N 1
ATOM 694 C CA . GLU A 1 88 ? 35.865 90.053 -61.402 1.00 31.80 88 GLU A CA 1
ATOM 695 C C . GLU A 1 88 ? 36.285 91.512 -61.711 1.00 31.80 88 GLU A C 1
ATOM 697 O O . GLU A 1 88 ? 35.528 92.441 -61.403 1.00 31.80 88 GLU A O 1
ATOM 702 N N . PRO A 1 89 ? 37.468 91.764 -62.310 1.00 38.50 89 PRO A N 1
ATOM 703 C CA . PRO A 1 89 ? 37.940 93.117 -62.606 1.00 38.50 89 PRO A CA 1
ATOM 704 C C . PRO A 1 89 ? 37.539 93.605 -64.014 1.00 38.50 89 PRO A C 1
ATOM 706 O O . PRO A 1 89 ? 38.076 93.147 -65.023 1.00 38.50 89 PRO A O 1
ATOM 709 N N . GLU A 1 90 ? 36.682 94.629 -64.104 1.00 31.97 90 GLU A N 1
ATOM 710 C CA . GLU A 1 90 ? 36.464 95.364 -65.365 1.00 31.97 90 GLU A CA 1
ATOM 711 C C . GLU A 1 90 ? 37.602 96.373 -65.641 1.00 31.97 90 GLU A C 1
ATOM 713 O O . GLU A 1 90 ? 37.526 97.550 -65.274 1.00 31.97 90 GLU A O 1
ATOM 718 N N . GLU A 1 91 ? 38.654 95.941 -66.347 1.00 37.31 91 GLU A N 1
ATOM 719 C CA . GLU A 1 91 ? 39.585 96.864 -67.016 1.00 37.31 91 GLU A CA 1
ATOM 720 C C . GLU A 1 91 ? 39.038 97.310 -68.386 1.00 37.31 91 GLU A C 1
ATOM 722 O O . GLU A 1 91 ? 38.589 96.513 -69.211 1.00 37.31 91 GLU A O 1
ATOM 727 N N . GLY A 1 92 ? 39.056 98.622 -68.638 1.00 33.56 92 GLY A N 1
ATOM 728 C CA . GLY A 1 92 ? 38.374 99.221 -69.787 1.00 33.56 92 GLY A CA 1
ATOM 729 C C . GLY A 1 92 ? 39.127 99.136 -71.120 1.00 33.56 92 GLY A C 1
ATOM 730 O O . GLY A 1 92 ? 40.356 99.168 -71.175 1.00 33.56 92 GLY A O 1
ATOM 731 N N . LEU A 1 93 ? 38.373 99.173 -72.226 1.00 32.88 93 LEU A N 1
ATOM 732 C CA . LEU A 1 93 ? 38.905 99.410 -73.571 1.00 32.88 93 LEU A CA 1
ATOM 733 C C . LEU A 1 93 ? 38.324 100.677 -74.205 1.00 32.88 93 LEU A C 1
ATOM 735 O O . LEU A 1 93 ? 37.120 100.934 -74.192 1.00 32.88 93 LEU A O 1
ATOM 739 N N . THR A 1 94 ? 39.226 101.484 -74.757 1.00 36.03 94 THR A N 1
ATOM 740 C CA . THR A 1 94 ? 38.967 102.808 -75.325 1.00 36.03 94 THR A CA 1
ATOM 741 C C . THR A 1 94 ? 38.591 102.774 -76.810 1.00 36.03 94 THR A C 1
ATOM 743 O O . THR A 1 94 ? 38.723 101.775 -77.513 1.00 36.03 94 THR A O 1
ATOM 746 N N . MET A 1 95 ? 38.068 103.914 -77.269 1.00 31.58 95 MET A N 1
ATOM 747 C CA . MET A 1 95 ? 37.450 104.124 -78.579 1.00 31.58 95 MET A CA 1
ATOM 748 C C . MET A 1 95 ? 38.351 103.896 -79.803 1.00 31.58 95 MET A C 1
ATOM 750 O O . MET A 1 95 ? 39.561 104.098 -79.780 1.00 31.58 95 MET A O 1
ATOM 754 N N . CYS A 1 96 ? 37.671 103.564 -80.905 1.00 30.98 96 CYS A N 1
ATOM 755 C CA . CYS A 1 96 ? 38.180 103.387 -82.262 1.00 30.98 96 CYS A CA 1
ATOM 756 C C . CYS A 1 96 ? 39.168 104.454 -82.758 1.00 30.98 96 CYS A C 1
ATOM 758 O O . CYS A 1 96 ? 38.927 105.649 -82.589 1.00 30.98 96 CYS A O 1
ATOM 760 N N . ASP A 1 97 ? 40.119 104.013 -83.587 1.00 34.97 97 ASP A N 1
ATOM 761 C CA . ASP A 1 97 ? 40.762 104.862 -84.593 1.00 34.97 97 ASP A CA 1
ATOM 762 C C . ASP A 1 97 ? 40.719 104.215 -85.996 1.00 34.97 97 ASP A C 1
ATOM 764 O O . ASP A 1 97 ? 40.406 103.029 -86.151 1.00 34.97 97 ASP A O 1
ATOM 768 N N . GLN A 1 98 ? 40.898 105.018 -87.045 1.00 36.91 98 GLN A N 1
ATOM 769 C CA . GLN A 1 98 ? 40.305 104.747 -88.365 1.00 36.91 98 GLN A CA 1
ATOM 770 C C . GLN A 1 98 ? 41.189 103.935 -89.346 1.00 36.91 98 GLN A C 1
ATOM 772 O O . GLN A 1 98 ? 42.394 104.130 -89.424 1.00 36.91 98 GLN A O 1
ATOM 777 N N . ARG A 1 99 ? 40.523 103.053 -90.125 1.00 41.91 99 ARG A N 1
ATOM 778 C CA . ARG A 1 99 ? 40.832 102.432 -91.454 1.00 41.91 99 ARG A CA 1
ATOM 779 C C . ARG A 1 99 ? 42.231 102.650 -92.104 1.00 41.91 99 ARG A C 1
ATOM 781 O O . ARG A 1 99 ? 42.686 103.786 -92.140 1.00 41.91 99 ARG A O 1
ATOM 788 N N . PRO A 1 100 ? 42.799 101.655 -92.846 1.00 49.34 100 PRO A N 1
ATOM 789 C CA . PRO A 1 100 ? 42.034 100.749 -93.727 1.00 49.34 100 PRO A CA 1
ATOM 790 C C . PRO A 1 100 ? 42.457 99.255 -93.817 1.00 49.34 100 PRO A C 1
ATOM 792 O O . PRO A 1 100 ? 43.623 98.912 -93.946 1.00 49.34 100 PRO A O 1
ATOM 795 N N . LEU A 1 101 ? 41.431 98.394 -93.892 1.00 53.75 101 LEU A N 1
ATOM 796 C CA . LEU A 1 101 ? 41.239 97.258 -94.825 1.00 53.75 101 LEU A CA 1
ATOM 797 C C . LEU A 1 101 ? 42.352 96.183 -95.041 1.00 53.75 101 LEU A C 1
ATOM 799 O O . LEU A 1 101 ? 43.444 96.438 -95.536 1.00 53.75 101 LEU A O 1
ATOM 803 N N . VAL A 1 102 ? 41.933 94.917 -94.858 1.00 52.47 102 VAL A N 1
ATOM 804 C CA . VAL A 1 102 ? 42.506 93.626 -95.336 1.00 52.47 102 VAL A CA 1
ATOM 805 C C . VAL A 1 102 ? 43.560 92.899 -94.467 1.00 52.47 102 VAL A C 1
ATOM 807 O O . VAL A 1 102 ? 43.620 91.669 -94.535 1.00 52.47 102 VAL A O 1
ATOM 810 N N . THR A 1 103 ? 44.334 93.550 -93.588 1.00 55.94 103 THR A N 1
ATOM 811 C CA . THR A 1 103 ? 45.311 92.829 -92.718 1.00 55.94 103 THR A CA 1
ATOM 812 C C . THR A 1 103 ? 44.923 92.728 -91.240 1.00 55.94 103 THR A C 1
ATOM 814 O O . THR A 1 103 ? 45.199 91.700 -90.619 1.00 55.94 103 THR A O 1
ATOM 817 N N . GLY A 1 104 ? 44.247 93.736 -90.677 1.00 56.09 104 GLY A N 1
ATOM 818 C CA . GLY A 1 104 ? 43.821 93.738 -89.267 1.00 56.09 104 GLY A CA 1
ATOM 819 C C . GLY A 1 104 ? 42.791 92.654 -88.935 1.00 56.09 104 GLY A C 1
ATOM 820 O O . GLY A 1 104 ? 42.884 92.009 -87.894 1.00 56.09 104 GLY A O 1
ATOM 821 N N . GLU A 1 105 ? 41.876 92.379 -89.865 1.00 59.59 105 GLU A N 1
ATOM 822 C CA . GLU A 1 105 ? 40.832 91.353 -89.740 1.00 59.59 105 GLU A CA 1
ATOM 823 C C . GLU A 1 105 ? 41.441 89.964 -89.479 1.00 59.59 105 GLU A C 1
ATOM 825 O O . GLU A 1 105 ? 41.065 89.295 -88.527 1.00 59.59 105 GLU A O 1
ATOM 830 N N . LYS A 1 106 ? 42.502 89.594 -90.212 1.00 61.44 106 LYS A N 1
ATOM 831 C CA . LYS A 1 106 ? 43.247 88.328 -90.042 1.00 61.44 106 LYS A CA 1
ATOM 832 C C . LYS A 1 106 ? 44.144 88.271 -88.797 1.00 61.44 106 LYS A C 1
ATOM 834 O O . LYS A 1 106 ? 44.781 87.239 -88.559 1.00 61.44 106 LYS A O 1
ATOM 839 N N . ARG A 1 107 ? 44.282 89.374 -88.053 1.00 66.62 107 ARG A N 1
ATOM 840 C CA . ARG A 1 107 ? 45.008 89.430 -86.773 1.00 66.62 107 ARG A CA 1
ATOM 841 C C . ARG A 1 107 ? 44.034 89.412 -85.600 1.00 66.62 107 ARG A C 1
ATOM 843 O O . ARG A 1 107 ? 44.266 88.649 -84.677 1.00 66.62 107 ARG A O 1
ATOM 850 N N . LEU A 1 108 ? 42.924 90.146 -85.684 1.00 70.31 108 LEU A N 1
ATOM 851 C CA . LEU A 1 108 ? 41.814 90.056 -84.729 1.00 70.31 108 LEU A CA 1
ATOM 852 C C . LEU A 1 108 ? 41.115 88.693 -84.787 1.00 70.31 108 LEU A C 1
ATOM 854 O O . LEU A 1 108 ? 40.840 88.123 -83.745 1.00 70.31 108 LEU A O 1
ATOM 858 N N . GLN A 1 109 ? 40.917 88.108 -85.973 1.00 72.31 109 GLN A N 1
ATOM 859 C CA . GLN A 1 109 ? 40.427 86.729 -86.107 1.00 72.31 109 GLN A CA 1
ATOM 860 C C . GLN A 1 109 ? 41.390 85.705 -85.499 1.00 72.31 109 GLN A C 1
ATOM 862 O O . GLN A 1 109 ? 40.927 84.693 -84.994 1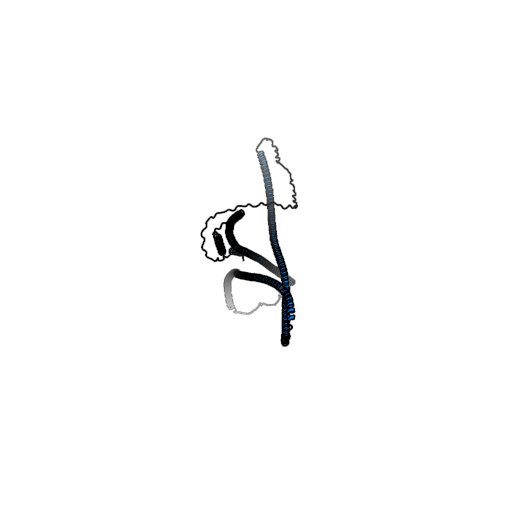.00 72.31 109 GLN A O 1
ATOM 867 N N . ARG A 1 110 ? 42.708 85.960 -85.528 1.00 76.50 110 ARG A N 1
ATOM 868 C CA . ARG A 1 110 ? 43.687 85.102 -84.845 1.00 76.50 110 ARG A CA 1
ATOM 869 C C . ARG A 1 110 ? 43.641 85.298 -83.339 1.00 76.50 110 ARG A C 1
ATOM 871 O O . ARG A 1 110 ? 43.373 84.333 -82.660 1.00 76.50 110 ARG A O 1
ATOM 878 N N . ILE A 1 111 ? 43.735 86.528 -82.839 1.00 78.12 111 ILE A N 1
ATOM 879 C CA . ILE A 1 111 ? 43.658 86.810 -81.396 1.00 78.12 111 ILE A CA 1
ATOM 880 C C . ILE A 1 111 ? 42.330 86.318 -80.795 1.00 78.12 111 ILE A C 1
ATOM 882 O O . ILE A 1 111 ? 42.349 85.700 -79.744 1.00 78.12 111 ILE A O 1
ATOM 886 N N . ASN A 1 112 ? 41.191 86.495 -81.473 1.00 75.81 112 ASN A N 1
ATOM 887 C CA . ASN A 1 112 ? 39.916 85.934 -81.015 1.00 75.81 112 ASN A CA 1
ATOM 888 C C . ASN A 1 112 ? 39.879 84.403 -81.109 1.00 75.81 112 ASN A C 1
ATOM 890 O O . ASN A 1 112 ? 39.239 83.776 -80.277 1.00 75.81 112 ASN A O 1
ATOM 894 N N . HIS A 1 113 ? 40.529 83.785 -82.100 1.00 80.12 113 HIS A N 1
ATOM 895 C CA . HIS A 1 113 ? 40.637 82.325 -82.174 1.00 80.12 113 HIS A CA 1
ATOM 896 C C . HIS A 1 113 ? 41.542 81.777 -81.066 1.00 80.12 113 HIS A C 1
ATOM 898 O O . HIS A 1 113 ? 41.151 80.830 -80.397 1.00 80.12 113 HIS A O 1
ATOM 904 N N . ASP A 1 114 ? 42.689 82.410 -80.834 1.00 80.25 114 ASP A N 1
ATOM 905 C CA . ASP A 1 114 ? 43.659 82.065 -79.801 1.00 80.25 114 ASP A CA 1
ATOM 906 C C . ASP A 1 114 ? 43.023 82.239 -78.406 1.00 80.25 114 ASP A C 1
ATOM 908 O O . ASP A 1 114 ? 43.043 81.297 -77.624 1.00 80.25 114 ASP A O 1
ATOM 912 N N . LEU A 1 115 ? 42.329 83.357 -78.138 1.00 81.31 115 LEU A N 1
ATOM 913 C CA . LEU A 1 115 ? 41.550 83.574 -76.907 1.00 81.31 115 LEU A CA 1
ATOM 914 C C . LEU A 1 115 ? 40.371 82.602 -76.764 1.00 81.31 115 LEU A C 1
ATOM 916 O O . LEU A 1 115 ? 40.095 82.149 -75.658 1.00 81.31 115 LEU A O 1
ATOM 920 N N . HIS A 1 116 ? 39.667 82.250 -77.846 1.00 82.38 116 HIS A N 1
ATOM 921 C CA . HIS A 1 116 ? 38.627 81.217 -77.780 1.00 82.38 116 HIS A CA 1
ATOM 922 C C . HIS A 1 116 ? 39.216 79.841 -77.465 1.00 82.38 116 HIS A C 1
ATOM 924 O O . HIS A 1 116 ? 38.625 79.111 -76.677 1.00 82.38 116 HIS A O 1
ATOM 930 N N . VAL A 1 117 ? 40.368 79.488 -78.042 1.00 83.94 117 VAL A N 1
ATOM 931 C CA . VAL A 1 117 ? 41.085 78.248 -77.724 1.00 83.94 117 VAL A CA 1
ATOM 932 C C . VAL A 1 117 ? 41.572 78.273 -76.277 1.00 83.94 117 VAL A C 1
ATOM 934 O O . VAL A 1 117 ? 41.396 77.281 -75.580 1.00 83.94 117 VAL A O 1
ATOM 937 N N . GLU A 1 118 ? 42.108 79.394 -75.797 1.00 81.56 118 GLU A N 1
ATOM 938 C CA . GLU A 1 118 ? 42.617 79.548 -74.433 1.00 81.56 118 GLU A CA 1
ATOM 939 C C . GLU A 1 118 ? 41.483 79.463 -73.397 1.00 81.56 118 GLU A C 1
ATOM 941 O O . GLU A 1 118 ? 41.548 78.627 -72.495 1.00 81.56 118 GLU A O 1
ATOM 946 N N . LEU A 1 119 ? 40.374 80.185 -73.604 1.00 82.31 119 LEU A N 1
ATOM 947 C CA . LEU A 1 119 ? 39.147 80.062 -72.804 1.00 82.31 119 LEU A CA 1
ATOM 948 C C . LEU A 1 119 ? 38.518 78.666 -72.902 1.00 82.31 119 LEU A C 1
ATOM 950 O O . LEU A 1 119 ? 37.990 78.164 -71.913 1.00 82.31 119 LEU A O 1
ATOM 954 N N . GLU A 1 120 ? 38.576 77.995 -74.056 1.00 80.44 120 GLU A N 1
ATOM 955 C CA . GLU A 1 120 ? 38.156 76.595 -74.156 1.00 80.44 120 GLU A CA 1
ATOM 956 C C . GLU A 1 120 ? 39.087 75.655 -73.388 1.00 80.44 120 GLU A C 1
ATOM 958 O O . GLU A 1 120 ? 38.592 74.706 -72.788 1.00 80.44 120 GLU A O 1
ATOM 963 N N . THR A 1 121 ? 40.402 75.887 -73.368 1.00 79.94 121 THR A N 1
ATOM 964 C CA . THR A 1 121 ? 41.334 75.083 -72.562 1.00 79.94 121 THR A CA 1
ATOM 965 C C . THR A 1 121 ? 41.195 75.355 -71.070 1.00 79.94 121 THR A C 1
ATOM 967 O O . THR A 1 121 ? 41.271 74.410 -70.292 1.00 79.94 121 THR A O 1
ATOM 970 N N . GLN A 1 122 ? 40.921 76.598 -70.668 1.00 80.88 122 GLN A N 1
ATOM 971 C CA . GLN A 1 122 ? 40.658 76.964 -69.278 1.00 80.88 122 GLN A CA 1
ATOM 972 C C . GLN A 1 122 ? 39.314 76.399 -68.807 1.00 80.88 122 GLN A C 1
ATOM 974 O O . GLN A 1 122 ? 39.244 75.815 -67.732 1.00 80.88 122 GLN A O 1
ATOM 979 N N . ARG A 1 123 ? 38.266 76.472 -69.640 1.00 83.44 123 ARG A N 1
ATOM 980 C CA . ARG A 1 123 ? 36.987 75.812 -69.355 1.00 83.44 123 ARG A CA 1
ATOM 981 C C . ARG A 1 123 ? 37.165 74.299 -69.258 1.00 83.44 123 ARG A C 1
ATOM 983 O O . ARG A 1 123 ? 36.727 73.724 -68.279 1.00 83.44 123 ARG A O 1
ATOM 990 N N . ARG A 1 124 ? 37.877 73.659 -70.197 1.00 78.56 124 ARG A N 1
ATOM 991 C CA . ARG A 1 124 ? 38.172 72.214 -70.125 1.00 78.56 124 ARG A CA 1
ATOM 992 C C . ARG A 1 124 ? 38.972 71.848 -68.874 1.00 78.56 124 ARG A C 1
ATOM 994 O O . ARG A 1 124 ? 38.653 70.842 -68.261 1.00 78.56 124 ARG A O 1
ATOM 1001 N N . SER A 1 125 ? 39.959 72.645 -68.459 1.00 77.38 125 SER A N 1
ATOM 1002 C CA . SER A 1 125 ? 40.731 72.357 -67.242 1.00 77.38 125 SER A CA 1
ATOM 1003 C C . SER A 1 125 ? 39.926 72.593 -65.959 1.00 77.38 125 SER A C 1
ATOM 1005 O O . SER A 1 125 ? 40.104 71.854 -64.994 1.00 77.38 125 SER A O 1
ATOM 1007 N N . GLN A 1 126 ? 38.997 73.556 -65.949 1.00 80.88 126 GLN A N 1
ATOM 1008 C CA . GLN A 1 126 ? 38.016 73.731 -64.875 1.00 80.88 126 GLN A CA 1
ATOM 1009 C C . GLN A 1 126 ? 36.987 72.593 -64.852 1.00 80.88 126 GLN A C 1
ATOM 1011 O O . GLN A 1 126 ? 36.738 72.048 -63.781 1.00 80.88 126 GLN A O 1
ATOM 1016 N N . ASP A 1 127 ? 36.450 72.183 -66.004 1.00 81.44 127 ASP A N 1
ATOM 1017 C CA . ASP A 1 127 ? 35.544 71.037 -66.154 1.00 81.44 127 ASP A CA 1
ATOM 1018 C C . ASP A 1 127 ? 36.235 69.745 -65.665 1.00 81.44 127 ASP A C 1
ATOM 1020 O O . ASP A 1 127 ? 35.666 68.993 -64.875 1.00 81.44 127 ASP A O 1
ATOM 1024 N N . GLU A 1 128 ? 37.494 69.512 -66.058 1.00 81.19 128 GLU A N 1
ATOM 1025 C CA . GLU A 1 128 ? 38.327 68.384 -65.614 1.00 81.19 128 GLU A CA 1
ATOM 1026 C C . GLU A 1 128 ? 38.640 68.447 -64.108 1.00 81.19 128 GLU A C 1
ATOM 1028 O O . GLU A 1 128 ? 38.572 67.423 -63.425 1.00 81.19 128 GLU A O 1
ATOM 1033 N N . ALA A 1 129 ? 38.936 69.629 -63.557 1.00 78.69 129 ALA A N 1
ATOM 1034 C CA . ALA A 1 129 ? 39.181 69.812 -62.125 1.00 78.69 129 ALA A CA 1
ATOM 1035 C C . ALA A 1 129 ? 37.906 69.602 -61.289 1.00 78.69 129 ALA A C 1
ATOM 1037 O O . ALA A 1 129 ? 37.948 68.906 -60.273 1.00 78.69 129 ALA A O 1
ATOM 1038 N N . GLN A 1 130 ? 36.762 70.128 -61.736 1.00 82.19 130 GLN A N 1
ATOM 1039 C CA . GLN A 1 130 ? 35.454 69.889 -61.122 1.00 82.19 130 GLN A CA 1
ATOM 1040 C C . GLN A 1 130 ? 35.071 68.409 -61.217 1.00 82.19 130 GLN A C 1
ATOM 1042 O O . GLN A 1 130 ? 34.628 67.827 -60.228 1.00 82.19 130 GLN A O 1
ATOM 1047 N N . GLN A 1 131 ? 35.308 67.756 -62.358 1.00 82.12 131 GLN A N 1
ATOM 1048 C CA . GLN A 1 131 ? 35.083 66.322 -62.529 1.00 82.12 131 GLN A CA 1
ATOM 1049 C C . GLN A 1 131 ? 35.984 65.492 -61.601 1.00 82.12 131 GLN A C 1
ATOM 1051 O O . GLN A 1 131 ? 35.505 64.558 -60.957 1.00 82.12 131 GLN A O 1
ATOM 1056 N N . ALA A 1 132 ? 37.264 65.849 -61.460 1.00 82.50 132 ALA A N 1
ATOM 1057 C CA . ALA A 1 132 ? 38.179 65.208 -60.520 1.00 82.50 132 ALA A CA 1
ATOM 1058 C C . ALA A 1 132 ? 37.749 65.425 -59.057 1.00 82.50 132 ALA A C 1
ATOM 1060 O O .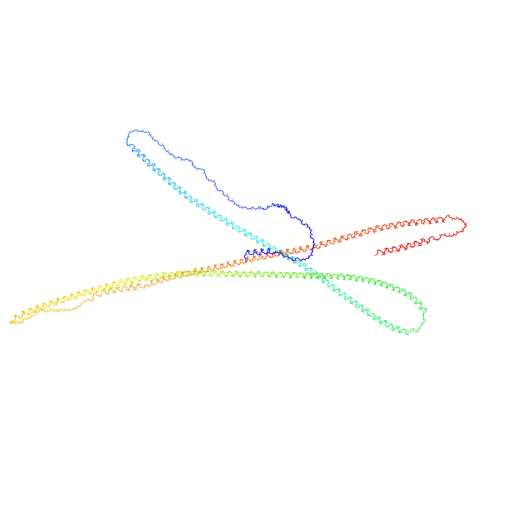 ALA A 1 132 ? 37.766 64.480 -58.266 1.00 82.50 132 ALA A O 1
ATOM 1061 N N . GLN A 1 133 ? 37.294 66.626 -58.692 1.00 85.44 133 GLN A N 1
ATOM 1062 C CA . GLN A 1 133 ? 36.788 66.929 -57.352 1.00 85.44 133 GLN A CA 1
ATOM 1063 C C . GLN A 1 133 ? 35.477 66.187 -57.050 1.00 85.44 133 GLN A C 1
ATOM 1065 O O . GLN A 1 133 ? 35.316 65.653 -55.950 1.00 85.44 133 GLN A O 1
ATOM 1070 N N . LEU A 1 134 ? 34.569 66.069 -58.022 1.00 84.44 134 LEU A N 1
ATOM 1071 C CA . LEU A 1 134 ? 33.350 65.260 -57.923 1.00 84.44 134 LEU A CA 1
ATOM 1072 C C . LEU A 1 134 ? 33.670 63.763 -57.799 1.00 84.44 134 LEU A C 1
ATOM 1074 O O . LEU A 1 134 ? 33.016 63.062 -57.032 1.00 84.44 134 LEU A O 1
ATOM 1078 N N . LEU A 1 135 ? 34.711 63.269 -58.475 1.00 85.88 135 LEU A N 1
ATOM 1079 C CA . LEU A 1 135 ? 35.176 61.886 -58.322 1.00 85.88 135 LEU A CA 1
ATOM 1080 C C . LEU A 1 135 ? 35.820 61.641 -56.950 1.00 85.88 135 LEU A C 1
ATOM 1082 O O . LEU A 1 135 ? 35.535 60.626 -56.319 1.00 85.88 135 LEU A O 1
ATOM 1086 N N . VAL A 1 136 ? 36.652 62.557 -56.445 1.00 85.75 136 VAL A N 1
ATOM 1087 C CA . VAL A 1 136 ? 37.275 62.426 -55.115 1.00 85.75 136 VAL A CA 1
ATOM 1088 C C . VAL A 1 136 ? 36.233 62.536 -53.998 1.00 85.75 136 VAL A C 1
ATOM 1090 O O . VAL A 1 136 ? 36.245 61.718 -53.079 1.00 85.75 136 VAL A O 1
ATOM 1093 N N . THR A 1 137 ? 35.293 63.481 -54.085 1.00 84.50 137 THR A N 1
ATOM 1094 C CA . THR A 1 137 ? 34.194 63.611 -53.109 1.00 84.50 137 THR A CA 1
ATOM 1095 C C . THR A 1 137 ? 33.187 62.461 -53.220 1.00 84.50 137 THR A C 1
ATOM 1097 O O . THR A 1 137 ? 32.746 61.945 -52.194 1.00 84.50 137 THR A O 1
ATOM 1100 N N . GLY A 1 138 ? 32.896 61.969 -54.429 1.00 87.69 138 GLY A N 1
ATOM 1101 C CA . GLY A 1 138 ? 32.113 60.753 -54.670 1.00 87.69 138 GLY A CA 1
ATOM 1102 C C . GLY A 1 138 ? 32.760 59.499 -54.072 1.00 87.69 138 GLY A C 1
ATOM 1103 O O . GLY A 1 138 ? 32.102 58.729 -53.377 1.00 87.69 138 GLY A O 1
ATOM 1104 N N . ASN A 1 139 ? 34.072 59.326 -54.242 1.00 84.25 139 ASN A N 1
ATOM 1105 C CA . ASN A 1 139 ? 34.812 58.219 -53.633 1.00 84.25 139 ASN A CA 1
ATOM 1106 C C . ASN A 1 139 ? 34.875 58.344 -52.101 1.00 84.25 139 ASN A C 1
ATOM 1108 O O . ASN A 1 139 ? 34.666 57.356 -51.399 1.00 84.25 139 ASN A O 1
ATOM 1112 N N . ALA A 1 140 ? 35.110 59.544 -51.564 1.00 85.69 140 ALA A N 1
ATOM 1113 C CA . ALA A 1 140 ? 35.136 59.779 -50.120 1.00 85.69 140 ALA A CA 1
ATOM 1114 C C . ALA A 1 140 ? 33.765 59.530 -49.465 1.00 85.69 140 ALA A C 1
ATOM 1116 O O . ALA A 1 140 ? 33.694 58.890 -48.416 1.00 85.69 140 ALA A O 1
ATOM 1117 N N . THR A 1 141 ? 32.673 59.969 -50.100 1.00 88.06 141 THR A N 1
ATOM 1118 C CA . THR A 1 141 ? 31.302 59.710 -49.624 1.00 88.06 141 THR A CA 1
ATOM 1119 C C . THR A 1 141 ? 30.906 58.241 -49.764 1.00 88.06 141 THR A C 1
ATOM 1121 O O . THR A 1 141 ? 30.289 57.705 -48.847 1.00 88.06 141 THR A O 1
ATOM 1124 N N . ALA A 1 142 ? 31.327 57.546 -50.827 1.00 87.62 142 ALA A N 1
ATOM 1125 C CA . ALA A 1 142 ? 31.137 56.100 -50.957 1.00 87.62 142 ALA A CA 1
ATOM 1126 C C . ALA A 1 142 ? 31.881 55.315 -49.859 1.00 87.62 142 ALA A C 1
ATOM 1128 O O . ALA A 1 142 ? 31.300 54.431 -49.229 1.00 87.62 142 ALA A O 1
ATOM 1129 N N . ILE A 1 143 ? 33.140 55.668 -49.568 1.00 89.69 143 ILE A N 1
ATOM 1130 C CA . ILE A 1 143 ? 33.929 55.052 -48.487 1.00 89.69 143 ILE A CA 1
ATOM 1131 C C . ILE A 1 143 ? 33.296 55.338 -47.116 1.00 89.69 143 ILE A C 1
ATOM 1133 O O . ILE A 1 143 ? 33.155 54.419 -46.309 1.00 89.69 143 ILE A O 1
ATOM 1137 N N . ALA A 1 144 ? 32.862 56.577 -46.862 1.00 88.19 144 ALA A N 1
ATOM 1138 C CA . ALA A 1 144 ? 32.165 56.944 -45.630 1.00 88.19 144 ALA A CA 1
ATOM 1139 C C . ALA A 1 144 ? 30.828 56.197 -45.477 1.00 88.19 144 ALA A C 1
ATOM 1141 O O . ALA A 1 144 ? 30.534 55.701 -44.393 1.00 88.19 144 ALA A O 1
ATOM 1142 N N . GLY A 1 145 ? 30.056 56.042 -46.558 1.00 92.12 145 GLY A N 1
ATOM 1143 C CA . GLY A 1 145 ? 28.822 55.254 -46.575 1.00 92.12 145 GLY A CA 1
ATOM 1144 C C . GLY A 1 145 ? 29.065 53.780 -46.241 1.00 92.12 145 GLY A C 1
ATOM 1145 O O . GLY A 1 145 ? 28.392 53.231 -45.374 1.00 92.12 145 GLY A O 1
ATOM 1146 N N . VAL A 1 146 ? 30.085 53.158 -46.843 1.00 91.56 146 VAL A N 1
ATOM 1147 C CA . VAL A 1 146 ? 30.495 51.778 -46.518 1.00 91.56 146 VAL A CA 1
ATOM 1148 C C . VAL A 1 146 ? 30.967 51.649 -45.065 1.00 91.56 146 VAL A C 1
ATOM 1150 O O . VAL A 1 146 ? 30.727 50.618 -44.437 1.00 91.56 146 VAL A O 1
ATOM 1153 N N . GLN A 1 147 ? 31.632 52.665 -44.507 1.00 91.88 147 GLN A N 1
ATOM 1154 C CA . GLN A 1 147 ? 32.074 52.636 -43.112 1.00 91.88 147 GLN A CA 1
ATOM 1155 C C . GLN A 1 147 ? 30.902 52.789 -42.131 1.00 91.88 147 GLN A C 1
ATOM 1157 O O . GLN A 1 147 ? 30.791 51.991 -41.203 1.00 91.88 147 GLN A O 1
ATOM 1162 N N . LEU A 1 148 ? 29.990 53.736 -42.375 1.00 92.94 148 LEU A N 1
ATOM 1163 C CA . LEU A 1 148 ? 28.766 53.898 -41.585 1.00 92.94 148 LEU A CA 1
ATOM 1164 C C . LEU A 1 148 ? 27.884 52.646 -41.637 1.00 92.94 148 LEU A C 1
ATOM 1166 O O . LEU A 1 148 ? 27.317 52.267 -40.619 1.00 92.94 148 LEU A O 1
ATOM 1170 N N . GLU A 1 149 ? 27.805 51.973 -42.785 1.00 92.88 149 GLU A N 1
ATOM 1171 C CA . GLU A 1 149 ? 27.050 50.727 -42.938 1.00 92.88 149 GLU A CA 1
ATOM 1172 C C . GLU A 1 149 ? 27.668 49.569 -42.133 1.00 92.88 149 GLU A C 1
ATOM 1174 O O . GLU A 1 149 ? 26.948 48.833 -41.459 1.00 92.88 149 GLU A O 1
ATOM 1179 N N . LYS A 1 150 ? 29.004 49.451 -42.108 1.00 92.81 150 LYS A N 1
ATOM 1180 C CA . LYS A 1 150 ? 29.712 48.498 -41.230 1.00 92.81 150 LYS A CA 1
ATOM 1181 C C . LYS A 1 150 ? 29.505 48.809 -39.751 1.00 92.81 150 LYS A C 1
ATOM 1183 O O . LYS A 1 150 ? 29.332 47.897 -38.949 1.00 92.81 150 LYS A O 1
ATOM 1188 N N . ASP A 1 151 ? 29.530 50.083 -39.370 1.00 91.00 151 ASP A N 1
ATOM 1189 C CA . ASP A 1 151 ? 29.305 50.472 -37.979 1.00 91.00 151 ASP A CA 1
ATOM 1190 C C . ASP A 1 151 ? 27.838 50.267 -37.573 1.00 91.00 151 ASP A C 1
ATOM 1192 O O . ASP A 1 151 ? 27.581 49.776 -36.475 1.00 91.00 151 ASP A O 1
ATOM 1196 N N . ARG A 1 152 ? 26.881 50.500 -38.483 1.00 92.94 152 ARG A N 1
ATOM 1197 C CA . ARG A 1 152 ? 25.463 50.139 -38.323 1.00 92.94 152 ARG A CA 1
ATOM 1198 C C . ARG A 1 152 ? 25.292 48.638 -38.076 1.00 92.94 152 ARG A C 1
ATOM 1200 O O . ARG A 1 152 ? 24.604 48.275 -37.127 1.00 92.94 152 ARG A O 1
ATOM 1207 N N . GLN A 1 153 ? 25.956 47.787 -38.863 1.00 93.94 153 GLN A N 1
ATOM 1208 C CA . GLN A 1 153 ? 25.970 46.330 -38.662 1.00 93.94 153 GLN A CA 1
ATOM 1209 C C . GLN A 1 153 ? 26.534 45.960 -37.281 1.00 93.94 153 GLN A C 1
ATOM 1211 O O . GLN A 1 153 ? 25.845 45.305 -36.510 1.00 93.94 153 GLN A O 1
ATOM 1216 N N . ARG A 1 154 ? 27.693 46.505 -36.885 1.00 95.06 154 ARG A N 1
ATOM 1217 C CA . ARG A 1 154 ? 28.288 46.289 -35.546 1.00 95.06 154 ARG A CA 1
ATOM 1218 C C . ARG A 1 154 ? 27.420 46.767 -34.381 1.00 95.06 154 ARG A C 1
ATOM 1220 O O . ARG A 1 154 ? 27.596 46.316 -33.250 1.00 95.06 154 ARG A O 1
ATOM 1227 N N . PHE A 1 155 ? 26.562 47.767 -34.582 1.00 93.00 155 PHE A N 1
ATOM 1228 C CA . PHE A 1 155 ? 25.578 48.162 -33.570 1.00 93.00 155 PHE A CA 1
ATOM 1229 C C . PHE A 1 155 ? 24.398 47.188 -33.523 1.00 93.00 155 PHE A C 1
ATOM 1231 O O . PHE A 1 155 ? 23.941 46.890 -32.427 1.00 93.00 155 PHE A O 1
ATOM 1238 N N . GLN A 1 156 ? 23.947 46.660 -34.665 1.00 93.06 156 GLN A N 1
ATOM 1239 C CA . GLN A 1 156 ? 22.901 45.633 -34.719 1.00 93.06 156 GLN A CA 1
ATOM 1240 C C . GLN A 1 156 ? 23.370 44.311 -34.102 1.00 93.06 156 GLN A C 1
ATOM 1242 O O . GLN A 1 156 ? 22.711 43.830 -33.191 1.00 93.06 156 GLN A O 1
ATOM 1247 N N . GLU A 1 157 ? 24.550 43.813 -34.480 1.00 94.56 157 GLU A N 1
ATOM 1248 C CA . GLU A 1 157 ? 25.182 42.621 -33.888 1.00 94.56 157 GLU A CA 1
ATOM 1249 C C . GLU A 1 157 ? 25.251 42.734 -32.357 1.00 94.56 157 GLU A C 1
ATOM 1251 O O . GLU A 1 157 ? 24.784 41.852 -31.644 1.00 94.56 157 GLU A O 1
ATOM 1256 N N . ARG A 1 158 ? 25.729 43.871 -31.830 1.00 95.12 158 ARG A N 1
ATOM 1257 C CA . ARG A 1 158 ? 25.768 44.101 -30.377 1.00 95.12 158 ARG A CA 1
ATOM 1258 C C . ARG A 1 158 ? 24.382 44.187 -29.741 1.00 95.12 158 ARG A C 1
ATOM 1260 O O . ARG A 1 158 ? 24.232 43.755 -28.606 1.00 95.12 158 ARG A O 1
ATOM 1267 N N . LEU A 1 159 ? 23.379 44.760 -30.409 1.00 93.56 159 LEU A N 1
ATOM 1268 C CA . LEU A 1 159 ? 22.006 44.780 -29.887 1.00 93.56 159 LEU A CA 1
ATOM 1269 C C . LEU A 1 159 ? 21.427 43.361 -29.817 1.00 93.56 159 LEU A C 1
ATOM 1271 O O . LEU A 1 159 ? 20.869 43.002 -28.787 1.00 93.56 159 LEU A O 1
ATOM 1275 N N . GLU A 1 160 ? 21.639 42.542 -30.846 1.00 93.38 160 GLU A N 1
ATOM 1276 C CA . GLU A 1 160 ? 21.239 41.130 -30.879 1.00 93.38 160 GLU A CA 1
ATOM 1277 C C . GLU A 1 160 ? 21.978 40.302 -29.806 1.00 93.38 160 GLU A C 1
ATOM 1279 O O . GLU A 1 160 ? 21.362 39.485 -29.119 1.00 93.38 160 GLU A O 1
ATOM 1284 N N . GLU A 1 161 ? 23.271 40.560 -29.575 1.00 95.94 161 GLU A N 1
ATOM 1285 C CA . GLU A 1 161 ? 24.038 39.995 -28.453 1.00 95.94 161 GLU A CA 1
ATOM 1286 C C . GLU A 1 161 ? 23.453 40.411 -27.092 1.00 95.94 161 GLU A C 1
ATOM 1288 O O . GLU A 1 161 ? 23.236 39.559 -26.229 1.00 95.94 161 GLU A O 1
ATOM 1293 N N . TRP A 1 162 ? 23.141 41.697 -26.887 1.00 91.00 162 TRP A N 1
ATOM 1294 C CA . TRP A 1 162 ? 22.517 42.184 -25.650 1.00 91.00 162 TRP A CA 1
ATOM 1295 C C . TRP A 1 162 ? 21.118 41.592 -25.428 1.00 91.00 162 TRP A C 1
ATOM 1297 O O . TRP A 1 162 ? 20.801 41.203 -24.305 1.00 91.00 162 TRP A O 1
ATOM 1307 N N . GLU A 1 163 ? 20.294 41.466 -26.468 1.00 96.69 163 GLU A N 1
ATOM 1308 C CA . GLU A 1 163 ? 18.975 40.821 -26.401 1.00 96.69 163 GLU A CA 1
ATOM 1309 C C . GLU A 1 163 ? 19.092 39.312 -26.106 1.00 96.69 163 GLU A C 1
ATOM 1311 O O . GLU A 1 163 ? 18.352 38.778 -25.272 1.00 96.69 163 GLU A O 1
ATOM 1316 N N . SER A 1 164 ? 20.079 38.631 -26.696 1.00 94.81 164 SER A N 1
ATOM 1317 C CA . SER A 1 164 ? 20.435 37.239 -26.384 1.00 94.81 164 SER A CA 1
ATOM 1318 C C . SER A 1 164 ? 20.892 37.071 -24.926 1.00 94.81 164 SER A C 1
ATOM 1320 O O . SER A 1 164 ? 20.445 36.168 -24.215 1.00 94.81 164 SER A O 1
ATOM 1322 N N . HIS A 1 165 ? 21.717 37.987 -24.412 1.00 96.94 165 HIS A N 1
ATOM 1323 C CA . HIS A 1 165 ? 22.105 38.003 -23.001 1.00 96.94 165 HIS A CA 1
ATOM 1324 C C . HIS A 1 165 ? 20.917 38.266 -22.065 1.00 96.94 165 HIS A C 1
ATOM 1326 O O . HIS A 1 165 ? 20.787 37.577 -21.053 1.00 96.94 165 HIS A O 1
ATOM 1332 N N . ILE A 1 166 ? 20.023 39.202 -22.400 1.00 96.31 166 ILE A N 1
ATOM 1333 C CA . ILE A 1 166 ? 18.818 39.494 -21.608 1.00 96.31 166 ILE A CA 1
ATOM 1334 C C . ILE A 1 166 ? 17.889 38.276 -21.566 1.00 96.31 166 ILE A C 1
ATOM 1336 O O . ILE A 1 166 ? 17.469 37.875 -20.483 1.00 96.31 166 ILE A O 1
ATOM 1340 N N . THR A 1 167 ? 17.606 37.648 -22.708 1.00 95.19 167 THR A N 1
ATOM 1341 C CA . THR A 1 167 ? 16.748 36.449 -22.777 1.00 95.19 167 THR A CA 1
ATOM 1342 C C . THR A 1 167 ? 17.375 35.240 -22.076 1.00 95.19 167 THR A C 1
ATOM 1344 O O . THR A 1 167 ? 16.677 34.520 -21.360 1.00 95.19 167 THR A O 1
ATOM 1347 N N . SER A 1 168 ? 18.697 35.059 -22.173 1.00 97.06 168 SER A N 1
ATOM 1348 C CA . SER A 1 168 ? 19.438 34.048 -21.405 1.00 97.06 168 SER A CA 1
ATOM 1349 C C . SER A 1 168 ? 19.326 34.279 -19.892 1.00 97.06 168 SER A C 1
ATOM 1351 O O . SER A 1 168 ? 18.964 33.363 -19.153 1.00 97.06 168 SER A O 1
ATOM 1353 N N . LEU A 1 169 ? 19.542 35.512 -19.419 1.00 96.56 169 LEU A N 1
ATOM 1354 C CA . LEU A 1 169 ? 19.404 35.869 -18.001 1.00 96.56 169 LEU A CA 1
ATOM 1355 C C . LEU A 1 169 ? 17.958 35.737 -17.500 1.00 96.56 169 LEU A C 1
ATOM 1357 O O . LEU A 1 169 ? 17.742 35.260 -16.388 1.00 96.56 169 LEU A O 1
ATOM 1361 N N . GLN A 1 170 ? 16.964 36.092 -18.318 1.00 97.31 170 GLN A N 1
ATOM 1362 C CA . GLN A 1 170 ? 15.545 35.876 -18.011 1.00 97.31 170 GLN A CA 1
ATOM 1363 C C . GLN A 1 170 ? 15.218 34.382 -17.879 1.00 97.31 170 GLN A C 1
ATOM 1365 O O . GLN A 1 170 ? 14.553 33.989 -16.922 1.00 97.31 170 GLN A O 1
ATOM 1370 N N . SER A 1 171 ? 15.734 33.536 -18.778 1.00 94.69 171 SER A N 1
ATOM 1371 C CA . SER A 1 171 ? 15.571 32.080 -18.688 1.00 94.69 171 SER A CA 1
ATOM 1372 C C . SER A 1 171 ? 16.243 31.496 -17.439 1.00 94.69 171 SER A C 1
ATOM 1374 O O . SER A 1 171 ? 15.668 30.624 -16.788 1.00 94.69 171 SER A O 1
ATOM 1376 N N . GLN A 1 172 ? 17.437 31.977 -17.076 1.00 96.44 172 GLN A N 1
ATOM 1377 C CA . GLN A 1 172 ? 18.145 31.553 -15.861 1.00 96.44 172 GLN A CA 1
ATOM 1378 C C . GLN A 1 172 ? 17.407 31.989 -14.586 1.00 96.44 172 GLN A C 1
ATOM 1380 O O . GLN A 1 172 ? 17.277 31.201 -13.647 1.00 96.44 172 GLN A O 1
ATOM 1385 N N . LEU A 1 173 ? 16.877 33.217 -14.560 1.00 95.94 173 LEU A N 1
ATOM 1386 C CA . LEU A 1 173 ? 16.064 33.713 -13.451 1.00 95.94 173 LEU A CA 1
ATOM 1387 C C . LEU A 1 173 ? 14.785 32.884 -13.297 1.00 95.94 173 LEU A C 1
ATOM 1389 O O . LEU A 1 173 ? 14.509 32.414 -12.198 1.00 95.94 173 LEU A O 1
ATOM 1393 N N . GLN A 1 174 ? 14.054 32.634 -14.388 1.00 97.12 174 GLN A N 1
ATOM 1394 C CA . GLN A 1 174 ? 12.848 31.803 -14.373 1.00 97.12 174 GLN A CA 1
ATOM 1395 C C . GLN A 1 174 ? 13.143 30.389 -13.845 1.00 97.12 174 GLN A C 1
ATOM 1397 O O . GLN A 1 174 ? 12.432 29.901 -12.968 1.00 97.12 174 GLN A O 1
ATOM 1402 N N . GLN A 1 175 ? 14.229 29.758 -14.308 1.00 96.19 175 GLN A N 1
ATOM 1403 C CA . GLN A 1 175 ? 14.655 28.441 -13.827 1.00 96.19 175 GLN A CA 1
ATOM 1404 C C . GLN A 1 175 ? 14.973 28.449 -12.321 1.00 96.19 175 GLN A C 1
ATOM 1406 O O . GLN A 1 175 ? 14.561 27.538 -11.603 1.00 96.19 175 GLN A O 1
ATOM 1411 N N . SER A 1 176 ? 15.661 29.484 -11.830 1.00 91.62 176 SER A N 1
ATOM 1412 C CA . SER A 1 176 ? 15.964 29.673 -10.404 1.00 91.62 176 SER A CA 1
ATOM 1413 C C . SER A 1 176 ? 14.697 29.894 -9.565 1.00 91.62 176 SER A C 1
ATOM 1415 O O . SER A 1 176 ? 14.530 29.296 -8.498 1.00 91.62 176 SER A O 1
ATOM 1417 N N . GLU A 1 177 ? 13.744 30.691 -10.057 1.00 96.31 177 GLU A N 1
ATOM 1418 C CA . GLU A 1 177 ? 12.462 30.882 -9.382 1.00 96.31 177 GLU A CA 1
ATOM 1419 C C . GLU A 1 177 ? 11.624 29.601 -9.339 1.00 96.31 177 GLU A C 1
ATOM 1421 O O . GLU A 1 177 ? 10.994 29.322 -8.318 1.00 96.31 177 GLU A O 1
ATOM 1426 N N . ASP A 1 178 ? 11.613 28.807 -10.409 1.00 95.88 178 ASP A N 1
ATOM 1427 C CA . ASP A 1 178 ? 10.879 27.543 -10.444 1.00 95.88 178 ASP A CA 1
ATOM 1428 C C . ASP A 1 178 ? 11.514 26.500 -9.518 1.00 95.88 178 ASP A C 1
ATOM 1430 O O . ASP A 1 178 ? 10.791 25.865 -8.747 1.00 95.88 178 ASP A O 1
ATOM 1434 N N . GLN A 1 179 ? 12.849 26.425 -9.460 1.00 96.12 179 GLN A N 1
ATOM 1435 C CA . GLN A 1 179 ? 13.574 25.646 -8.447 1.00 96.12 179 GLN A CA 1
ATOM 1436 C C . GLN A 1 179 ? 13.234 26.101 -7.017 1.00 96.12 179 GLN A C 1
ATOM 1438 O O . GLN A 1 179 ? 12.972 25.263 -6.150 1.00 96.12 179 GLN A O 1
ATOM 1443 N N . ARG A 1 180 ? 13.149 27.415 -6.755 1.00 95.25 180 ARG A N 1
ATOM 1444 C CA . ARG A 1 180 ? 12.700 27.946 -5.454 1.00 95.25 180 ARG A CA 1
ATOM 1445 C C . ARG A 1 180 ? 11.258 27.533 -5.144 1.00 95.25 180 ARG A C 1
ATOM 1447 O O . ARG A 1 180 ? 10.993 27.039 -4.050 1.00 95.25 180 ARG A O 1
ATOM 1454 N N . ARG A 1 181 ? 10.333 27.662 -6.103 1.00 96.62 181 ARG A N 1
ATOM 1455 C CA . ARG A 1 181 ? 8.929 27.224 -5.960 1.00 96.62 181 ARG A CA 1
ATOM 1456 C C . ARG A 1 181 ? 8.831 25.717 -5.703 1.00 96.62 181 ARG A C 1
ATOM 1458 O O . ARG A 1 181 ? 7.895 25.274 -5.037 1.00 96.62 181 ARG A O 1
ATOM 1465 N N . GLU A 1 182 ? 9.732 24.909 -6.257 1.00 96.25 182 GLU A N 1
ATOM 1466 C CA . GLU A 1 182 ? 9.816 23.465 -6.000 1.00 96.25 182 GLU A CA 1
ATOM 1467 C C . GLU A 1 182 ? 10.350 23.155 -4.604 1.00 96.25 182 GLU A C 1
ATOM 1469 O O . GLU A 1 182 ? 9.748 22.342 -3.898 1.00 96.25 182 GLU A O 1
ATOM 1474 N N . ALA A 1 183 ? 11.401 23.850 -4.165 1.00 91.56 183 ALA A N 1
ATOM 1475 C CA . ALA A 1 183 ? 11.923 23.752 -2.806 1.00 91.56 183 ALA A CA 1
ATOM 1476 C C . ALA A 1 183 ? 10.871 24.161 -1.758 1.00 91.56 183 ALA A C 1
ATOM 1478 O O . ALA A 1 183 ? 10.673 23.447 -0.778 1.00 91.56 183 ALA A O 1
ATOM 1479 N N . GLU A 1 184 ? 10.114 25.236 -1.991 1.00 96.12 184 GLU A N 1
ATOM 1480 C CA . GLU A 1 184 ? 8.995 25.662 -1.135 1.00 96.12 184 GLU A CA 1
ATOM 1481 C C . GLU A 1 184 ? 7.880 24.606 -1.079 1.00 96.12 184 GLU A C 1
ATOM 1483 O O . GLU A 1 184 ? 7.410 24.245 0.003 1.00 96.12 184 GLU A O 1
ATOM 1488 N N . ARG A 1 185 ? 7.504 24.022 -2.227 1.00 96.56 185 ARG A N 1
ATOM 1489 C CA . ARG A 1 185 ? 6.558 22.892 -2.287 1.00 96.56 185 ARG A CA 1
ATOM 1490 C C . ARG A 1 185 ? 7.082 21.651 -1.553 1.00 96.56 185 ARG A C 1
ATOM 1492 O O . ARG A 1 185 ? 6.283 20.919 -0.967 1.00 96.56 185 ARG A O 1
ATOM 1499 N N . ALA A 1 186 ? 8.389 21.394 -1.569 1.00 96.19 186 ALA A N 1
ATOM 1500 C CA . ALA A 1 186 ? 9.010 20.297 -0.826 1.00 96.19 186 ALA A CA 1
ATOM 1501 C C . ALA A 1 186 ? 9.034 20.566 0.690 1.00 96.19 186 ALA A C 1
ATOM 1503 O O . ALA A 1 186 ? 8.676 19.680 1.467 1.00 96.19 186 ALA A O 1
ATOM 1504 N N . LEU A 1 187 ? 9.364 21.791 1.112 1.00 94.88 187 LEU A N 1
ATOM 1505 C CA . LEU A 1 187 ? 9.336 22.215 2.514 1.00 94.88 187 LEU A CA 1
ATOM 1506 C C . LEU A 1 187 ? 7.925 22.136 3.107 1.00 94.88 187 LEU A C 1
ATOM 1508 O O . LEU A 1 187 ? 7.763 21.589 4.194 1.00 94.88 187 LEU A O 1
ATOM 1512 N N . LEU A 1 188 ? 6.893 22.574 2.378 1.00 97.00 188 LEU A N 1
ATOM 1513 C CA . LEU A 1 188 ? 5.496 22.444 2.816 1.00 97.00 188 LEU A CA 1
ATOM 1514 C C . LEU A 1 188 ? 5.071 20.977 2.990 1.00 97.00 188 LEU A C 1
ATOM 1516 O O . LEU A 1 188 ? 4.396 20.646 3.964 1.00 97.00 188 LEU A O 1
ATOM 1520 N N . LYS A 1 189 ? 5.500 20.074 2.096 1.00 96.19 189 LYS A N 1
ATOM 1521 C CA . LYS A 1 189 ? 5.273 18.626 2.259 1.00 96.19 189 LYS A CA 1
ATOM 1522 C C . LYS A 1 189 ? 5.982 18.085 3.502 1.00 96.19 189 LYS A C 1
ATOM 1524 O O . LYS A 1 189 ? 5.367 17.361 4.279 1.00 96.19 189 LYS A O 1
ATOM 1529 N N . LEU A 1 190 ? 7.246 18.450 3.724 1.00 96.00 190 LEU A N 1
ATOM 1530 C CA . LEU A 1 190 ? 7.994 18.056 4.925 1.00 96.00 190 LEU A CA 1
ATOM 1531 C C . LEU A 1 190 ? 7.340 18.589 6.207 1.00 96.00 190 LEU A C 1
ATOM 1533 O O . LEU A 1 190 ? 7.222 17.846 7.177 1.00 96.00 190 LEU A O 1
ATOM 1537 N N . GLN A 1 191 ? 6.838 19.825 6.200 1.00 95.69 191 GLN A N 1
ATOM 1538 C CA . GLN A 1 191 ? 6.099 20.405 7.320 1.00 95.69 191 GLN A CA 1
ATOM 1539 C C . GLN A 1 191 ? 4.801 19.632 7.610 1.00 95.69 191 GLN A C 1
ATOM 1541 O O . GLN A 1 191 ? 4.511 19.352 8.771 1.00 95.69 191 GLN A O 1
ATOM 1546 N N . GLN A 1 192 ? 4.059 19.214 6.577 1.00 95.75 192 GLN A N 1
ATOM 1547 C CA . GLN A 1 192 ? 2.881 18.348 6.730 1.00 95.75 192 GLN A CA 1
ATOM 1548 C C . GLN A 1 192 ? 3.239 16.969 7.305 1.00 95.75 192 GLN A C 1
ATOM 1550 O O . GLN A 1 192 ? 2.534 16.484 8.188 1.00 95.75 192 GLN A O 1
ATOM 1555 N N . TYR A 1 193 ? 4.347 16.354 6.871 1.00 95.38 193 TYR A N 1
ATOM 1556 C CA . TYR A 1 193 ? 4.831 15.105 7.471 1.00 95.38 193 TYR A CA 1
ATOM 1557 C C . TYR A 1 193 ? 5.195 15.290 8.948 1.00 95.38 193 TYR A C 1
ATOM 1559 O O . TYR A 1 193 ? 4.758 14.501 9.783 1.00 95.38 193 TYR A O 1
ATOM 1567 N N . VAL A 1 194 ? 5.944 16.344 9.292 1.00 95.38 194 VAL A N 1
ATOM 1568 C CA . VAL A 1 194 ? 6.310 16.657 10.684 1.00 95.38 194 VAL A CA 1
ATOM 1569 C C . VAL A 1 194 ? 5.067 16.891 11.547 1.00 95.38 194 VAL A C 1
ATOM 1571 O O . VAL A 1 194 ? 5.018 16.370 12.659 1.00 95.38 194 VAL A O 1
ATOM 1574 N N . GLN A 1 195 ? 4.047 17.590 11.037 1.00 95.06 195 GLN A N 1
ATOM 1575 C CA . GLN A 1 195 ? 2.776 17.750 11.747 1.00 95.06 195 GLN A CA 1
ATOM 1576 C C . GLN A 1 195 ? 2.086 16.398 11.972 1.00 95.06 195 GLN A C 1
ATOM 1578 O O . GLN A 1 195 ? 1.724 16.089 13.101 1.00 95.06 195 GLN A O 1
ATOM 1583 N N . GLY A 1 196 ? 2.002 15.540 10.949 1.00 95.75 196 GLY A N 1
ATOM 1584 C CA . GLY A 1 196 ? 1.435 14.194 11.090 1.00 95.75 196 GLY A CA 1
ATOM 1585 C C . GLY A 1 196 ? 2.167 13.322 12.123 1.00 95.75 196 GLY A C 1
ATOM 1586 O O . GLY A 1 196 ? 1.525 12.578 12.863 1.00 95.75 196 GLY A O 1
ATOM 1587 N N . TYR A 1 197 ? 3.495 13.450 12.236 1.00 93.69 197 TYR A N 1
ATOM 1588 C CA . TYR A 1 197 ? 4.273 12.804 13.302 1.00 93.69 197 TYR A CA 1
ATOM 1589 C C . TYR A 1 197 ? 3.983 13.386 14.693 1.00 93.69 197 TYR A C 1
ATOM 1591 O O . TYR A 1 197 ? 3.960 12.632 15.667 1.00 93.69 197 TYR A O 1
ATOM 1599 N N . GLN A 1 198 ? 3.761 14.699 14.812 1.00 94.69 198 GLN A N 1
ATOM 1600 C CA . GLN A 1 198 ? 3.367 15.327 16.078 1.00 94.69 198 GLN A CA 1
ATOM 1601 C C . GLN A 1 198 ? 1.967 14.878 16.503 1.00 94.69 198 GLN A C 1
ATOM 1603 O O . GLN A 1 198 ? 1.799 14.438 17.637 1.00 94.69 198 GLN A O 1
ATOM 1608 N N . ASP A 1 199 ? 0.997 14.893 15.589 1.00 94.50 199 ASP A N 1
ATOM 1609 C CA . ASP A 1 199 ? -0.377 14.462 15.850 1.00 94.50 199 ASP A CA 1
ATOM 1610 C C . ASP A 1 199 ? -0.400 12.992 16.309 1.00 94.50 199 ASP A C 1
ATOM 1612 O O . ASP A 1 199 ? -0.925 12.680 17.382 1.00 94.50 199 ASP A O 1
ATOM 1616 N N . ALA A 1 200 ? 0.278 12.098 15.575 1.00 93.19 200 ALA A N 1
ATOM 1617 C CA . ALA A 1 200 ? 0.419 10.686 15.943 1.00 93.19 200 ALA A CA 1
ATOM 1618 C C . ALA A 1 200 ? 1.112 10.485 17.303 1.00 93.19 200 ALA A C 1
ATOM 1620 O O . ALA A 1 200 ? 0.746 9.581 18.056 1.00 93.19 200 ALA A O 1
ATOM 1621 N N . ARG A 1 201 ? 2.086 11.337 17.652 1.00 96.38 201 ARG A N 1
ATOM 1622 C CA . ARG A 1 201 ? 2.735 11.317 18.969 1.00 96.38 201 ARG A CA 1
ATOM 1623 C C . ARG A 1 201 ? 1.780 11.755 20.079 1.00 96.38 201 ARG A C 1
ATOM 1625 O O . ARG A 1 201 ? 1.726 11.079 21.100 1.00 96.38 201 ARG A O 1
ATOM 1632 N N . THR A 1 202 ? 1.003 12.824 19.881 1.00 95.75 202 THR A N 1
ATOM 1633 C CA . THR A 1 202 ? 0.011 13.260 20.882 1.00 95.75 202 THR A CA 1
ATOM 1634 C C . THR A 1 202 ? -1.062 12.204 21.125 1.00 95.75 202 THR A C 1
ATOM 1636 O O . THR A 1 202 ? -1.458 11.996 22.268 1.00 95.75 202 THR A O 1
ATOM 1639 N N . GLU A 1 203 ? -1.482 11.482 20.085 1.00 95.44 203 GLU A N 1
ATOM 1640 C CA . GLU A 1 203 ? -2.444 10.390 20.228 1.00 95.44 203 GLU A CA 1
ATOM 1641 C C . GLU A 1 203 ? -1.826 9.172 20.932 1.00 95.44 203 GLU A C 1
ATOM 1643 O O . GLU A 1 203 ? -2.444 8.597 21.825 1.00 95.44 203 GLU A O 1
ATOM 1648 N N . ALA A 1 204 ? -0.569 8.827 20.632 1.00 92.38 204 ALA A N 1
ATOM 1649 C CA . ALA A 1 204 ? 0.157 7.793 21.370 1.00 92.38 204 ALA A CA 1
ATOM 1650 C C . ALA A 1 204 ? 0.328 8.143 22.861 1.00 92.38 204 ALA A C 1
ATOM 1652 O O . ALA A 1 204 ? 0.212 7.264 23.714 1.00 92.38 204 ALA A O 1
ATOM 1653 N N . ASP A 1 205 ? 0.570 9.414 23.192 1.00 96.19 205 ASP A N 1
ATOM 1654 C CA . ASP A 1 205 ? 0.693 9.877 24.577 1.00 96.19 205 ASP A CA 1
ATOM 1655 C C . ASP A 1 205 ? -0.670 9.905 25.305 1.00 96.19 205 ASP A C 1
ATOM 1657 O O . ASP A 1 205 ? -0.739 9.495 26.464 1.00 96.19 205 ASP A O 1
ATOM 1661 N N . ARG A 1 206 ? -1.778 10.236 24.619 1.00 97.88 206 ARG A N 1
ATOM 1662 C CA . ARG A 1 206 ? -3.150 10.052 25.147 1.00 97.88 206 ARG A CA 1
ATOM 1663 C C . ARG A 1 206 ? -3.477 8.588 25.427 1.00 97.88 206 ARG A C 1
ATOM 1665 O O . ARG A 1 206 ? -3.980 8.272 26.500 1.00 97.88 206 ARG A O 1
ATOM 1672 N N . LEU A 1 207 ? -3.172 7.688 24.489 1.00 97.00 207 LEU A N 1
ATOM 1673 C CA . LEU A 1 207 ? -3.405 6.251 24.661 1.00 97.00 207 LEU A CA 1
ATOM 1674 C C . LEU A 1 207 ? -2.572 5.683 25.818 1.00 97.00 207 LEU A C 1
ATOM 1676 O O . LEU A 1 207 ? -3.079 4.878 26.594 1.00 97.00 207 LEU A O 1
ATOM 1680 N N . ARG A 1 208 ? -1.326 6.144 25.996 1.00 95.69 208 ARG A N 1
ATOM 1681 C CA . ARG A 1 208 ? -0.501 5.811 27.172 1.00 95.69 208 ARG A CA 1
ATOM 1682 C C . ARG A 1 208 ? -1.129 6.297 28.474 1.00 95.69 208 ARG A C 1
ATOM 1684 O O . ARG A 1 208 ? -1.158 5.526 29.428 1.00 95.69 208 ARG A O 1
ATOM 1691 N N . GLN A 1 209 ? -1.630 7.531 28.516 1.00 97.38 209 GLN A N 1
ATOM 1692 C CA . GLN A 1 209 ? -2.310 8.059 29.699 1.00 97.38 209 GLN A CA 1
ATOM 1693 C C . GLN A 1 209 ? -3.569 7.240 30.018 1.00 97.38 209 GLN A C 1
ATOM 1695 O O . GLN A 1 209 ? -3.742 6.812 31.154 1.00 97.38 209 GLN A O 1
ATOM 1700 N N . HIS A 1 210 ? -4.397 6.932 29.018 1.00 97.00 210 HIS A N 1
ATOM 1701 C CA . HIS A 1 210 ? -5.600 6.130 29.231 1.00 97.00 210 HIS A CA 1
ATOM 1702 C C . HIS A 1 210 ? -5.275 4.701 29.699 1.00 97.00 210 HIS A C 1
ATOM 1704 O O . HIS A 1 210 ? -5.911 4.186 30.615 1.00 97.00 210 HIS A O 1
ATOM 1710 N N . LEU A 1 211 ? -4.226 4.075 29.150 1.00 97.25 211 LEU A N 1
ATOM 1711 C CA . LEU A 1 211 ? -3.725 2.789 29.645 1.00 97.25 211 LEU A CA 1
ATOM 1712 C C . LEU A 1 211 ? -3.227 2.880 31.096 1.00 97.25 211 LEU A C 1
ATOM 1714 O O . LEU A 1 211 ? -3.472 1.957 31.868 1.00 97.25 211 LEU A O 1
ATOM 1718 N N . GLN A 1 212 ? -2.568 3.973 31.495 1.00 97.44 212 GLN A N 1
ATOM 1719 C CA . GLN A 1 212 ? -2.166 4.201 32.890 1.00 97.44 212 GLN A CA 1
ATOM 1720 C C . GLN A 1 212 ? -3.383 4.359 33.812 1.00 97.44 212 GLN A C 1
ATOM 1722 O O . GLN A 1 212 ? -3.422 3.727 34.864 1.00 97.44 212 GLN A O 1
ATOM 1727 N N . GLU A 1 213 ? -4.391 5.133 33.407 1.00 97.44 213 GLU A N 1
ATOM 1728 C CA . GLU A 1 213 ? -5.648 5.313 34.146 1.00 97.44 213 GLU A CA 1
ATOM 1729 C C . GLU A 1 213 ? -6.379 3.975 34.340 1.00 97.44 213 GLU A C 1
ATOM 1731 O O . GLU A 1 213 ? -6.692 3.603 35.470 1.00 97.44 213 GLU A O 1
ATOM 1736 N N . VAL A 1 214 ? -6.566 3.198 33.266 1.00 96.75 214 VAL A N 1
ATOM 1737 C CA . VAL A 1 214 ? -7.157 1.849 33.325 1.00 96.75 214 VAL A CA 1
ATOM 1738 C C . VAL A 1 214 ? -6.326 0.919 34.213 1.00 96.75 214 VAL A C 1
ATOM 1740 O O . VAL A 1 214 ? -6.889 0.201 35.037 1.00 96.75 214 VAL A O 1
ATOM 1743 N N . THR A 1 215 ? -4.994 0.967 34.116 1.00 97.38 215 THR A N 1
ATOM 1744 C CA . THR A 1 215 ? -4.098 0.160 34.960 1.00 97.38 215 THR A CA 1
ATOM 1745 C C . THR A 1 215 ? -4.268 0.501 36.443 1.00 97.38 215 THR A C 1
ATOM 1747 O O . THR A 1 215 ? -4.389 -0.409 37.262 1.00 97.38 215 THR A O 1
ATOM 1750 N N . VAL A 1 216 ? -4.331 1.786 36.810 1.00 97.56 216 VAL A N 1
ATOM 1751 C CA . VAL A 1 216 ? -4.567 2.224 38.199 1.00 97.56 216 VAL A CA 1
ATOM 1752 C C . VAL A 1 216 ? -5.956 1.804 38.688 1.00 97.56 216 VAL A C 1
ATOM 1754 O O . VAL A 1 216 ? -6.084 1.315 39.812 1.00 97.56 216 VAL A O 1
ATOM 1757 N N . CYS A 1 217 ? -6.987 1.916 37.845 1.00 96.19 217 CYS A N 1
ATOM 1758 C CA . CYS A 1 217 ? -8.331 1.438 38.172 1.00 96.19 217 CYS A CA 1
ATOM 1759 C C . CYS A 1 217 ? -8.346 -0.075 38.449 1.00 96.19 217 CYS A C 1
ATOM 1761 O O . CYS A 1 217 ? -8.921 -0.495 39.455 1.00 96.19 217 CYS A O 1
ATOM 1763 N N . LEU A 1 218 ? -7.664 -0.881 37.625 1.00 96.06 218 LEU A N 1
ATOM 1764 C CA . LEU A 1 218 ? -7.535 -2.330 37.825 1.00 96.06 218 LEU A CA 1
ATOM 1765 C C . LEU A 1 218 ? -6.856 -2.668 39.159 1.00 96.06 218 LEU A C 1
ATOM 1767 O O . LEU A 1 218 ? -7.448 -3.394 39.953 1.00 96.06 218 LEU A O 1
ATOM 1771 N N . HIS A 1 219 ? -5.704 -2.063 39.472 1.00 97.25 219 HIS A N 1
ATOM 1772 C CA . HIS A 1 219 ? -5.027 -2.266 40.764 1.00 97.25 219 HIS A CA 1
ATOM 1773 C C . HIS A 1 219 ? -5.932 -1.885 41.952 1.00 97.25 219 HIS A C 1
ATOM 1775 O O . HIS A 1 219 ? -5.969 -2.585 42.963 1.00 97.25 219 HIS A O 1
ATOM 1781 N N . SER A 1 220 ? -6.717 -0.806 41.832 1.00 95.31 220 SER A N 1
ATOM 1782 C CA . SER A 1 220 ? -7.650 -0.391 42.890 1.00 95.31 220 SER A CA 1
ATOM 1783 C C . SER A 1 220 ? -8.797 -1.396 43.100 1.00 95.31 220 SER A C 1
ATOM 1785 O O . SER A 1 220 ? -9.250 -1.592 44.232 1.00 95.31 220 SER A O 1
ATOM 1787 N N . ASN A 1 221 ? -9.230 -2.072 42.029 1.00 91.44 221 ASN A N 1
ATOM 1788 C CA . ASN A 1 221 ? -10.242 -3.123 42.069 1.00 91.44 221 ASN A CA 1
ATOM 1789 C C . ASN A 1 221 ? -9.674 -4.435 42.638 1.00 91.44 221 ASN A C 1
ATOM 1791 O O . ASN A 1 221 ? -10.289 -5.028 43.520 1.00 91.44 221 ASN A O 1
ATOM 1795 N N . GLU A 1 222 ? -8.471 -4.842 42.221 1.00 97.19 222 GLU A N 1
ATOM 1796 C CA . GLU A 1 222 ? -7.748 -5.991 42.790 1.00 97.19 222 GLU A CA 1
ATOM 1797 C C . GLU A 1 222 ? -7.531 -5.819 44.302 1.00 97.19 222 GLU A C 1
ATOM 1799 O O . GLU A 1 222 ? -7.834 -6.720 45.087 1.00 97.19 222 GLU A O 1
ATOM 1804 N N . GLU A 1 223 ? -7.119 -4.627 44.748 1.00 96.88 223 GLU A N 1
ATOM 1805 C CA . GLU A 1 223 ? -7.038 -4.295 46.172 1.00 96.88 223 GLU A CA 1
ATOM 1806 C C . GLU A 1 223 ? -8.396 -4.389 46.886 1.00 96.88 223 GLU A C 1
ATOM 1808 O O . GLU A 1 223 ? -8.477 -4.877 48.019 1.00 96.88 223 GLU A O 1
ATOM 1813 N N . ALA A 1 224 ? -9.470 -3.883 46.273 1.00 94.75 224 ALA A N 1
ATOM 1814 C CA . ALA A 1 224 ? -10.814 -3.931 46.846 1.00 94.75 224 ALA A CA 1
ATOM 1815 C C . ALA A 1 224 ? -11.333 -5.375 46.957 1.00 94.75 224 ALA A C 1
ATOM 1817 O O . ALA A 1 224 ? -11.949 -5.733 47.970 1.00 94.75 224 ALA A O 1
ATOM 1818 N N . GLN A 1 225 ? -11.032 -6.211 45.962 1.00 92.88 225 GLN A N 1
ATOM 1819 C CA . GLN A 1 225 ? -11.361 -7.627 45.937 1.00 92.88 225 GLN A CA 1
ATOM 1820 C C . GLN A 1 225 ? -10.554 -8.413 46.978 1.00 92.88 225 GLN A C 1
ATOM 1822 O O . GLN A 1 225 ? -11.161 -9.114 47.785 1.00 92.88 225 GLN A O 1
ATOM 1827 N N . ALA A 1 226 ? -9.241 -8.202 47.096 1.00 95.69 226 ALA A N 1
ATOM 1828 C CA . ALA A 1 226 ? -8.435 -8.796 48.168 1.00 95.69 226 ALA A CA 1
ATOM 1829 C C . ALA A 1 226 ? -8.973 -8.414 49.566 1.00 95.69 226 ALA A C 1
ATOM 1831 O O . ALA A 1 226 ? -9.144 -9.262 50.446 1.00 95.69 226 ALA A O 1
ATOM 1832 N N . LYS A 1 227 ? -9.361 -7.143 49.767 1.00 97.19 227 LYS A N 1
ATOM 1833 C CA . LYS A 1 227 ? -10.020 -6.669 51.004 1.00 97.19 227 LYS A CA 1
ATOM 1834 C C . LYS A 1 227 ? -11.410 -7.290 51.221 1.00 97.19 227 LYS A C 1
ATOM 1836 O O . LYS A 1 227 ? -11.895 -7.300 52.356 1.00 97.19 227 LYS A O 1
ATOM 1841 N N . LYS A 1 228 ? -12.098 -7.766 50.178 1.00 96.25 228 LYS A N 1
ATOM 1842 C CA . LYS A 1 228 ? -13.365 -8.521 50.272 1.00 96.25 228 LYS A CA 1
ATOM 1843 C C . LYS A 1 228 ? -13.096 -9.985 50.632 1.00 96.25 228 LYS A C 1
ATOM 1845 O O . LYS A 1 228 ? -13.734 -10.494 51.547 1.00 96.25 228 LYS A O 1
ATOM 1850 N N . GLU A 1 229 ? -12.125 -10.625 49.991 1.00 95.00 229 GLU A N 1
ATOM 1851 C CA . GLU A 1 229 ? -11.731 -12.016 50.244 1.00 95.00 229 GLU A CA 1
ATOM 1852 C C . GLU A 1 229 ? -11.240 -12.219 51.684 1.00 95.00 229 GLU A C 1
ATOM 1854 O O . GLU A 1 229 ? -11.741 -13.103 52.375 1.00 95.00 229 GLU A O 1
ATOM 1859 N N . VAL A 1 230 ? -10.381 -11.333 52.201 1.00 97.44 230 VAL A N 1
ATOM 1860 C CA . VAL A 1 230 ? -9.938 -11.364 53.611 1.00 97.44 230 VAL A CA 1
ATOM 1861 C C . VAL A 1 230 ? -11.114 -11.202 54.588 1.00 97.44 230 VAL A C 1
ATOM 1863 O O . VAL A 1 230 ? -11.149 -11.849 55.638 1.00 97.44 230 VAL A O 1
ATOM 1866 N N . ARG A 1 231 ? -12.120 -10.379 54.252 1.00 96.69 231 ARG A N 1
ATOM 1867 C CA . ARG A 1 231 ? -13.349 -10.261 55.059 1.00 96.69 231 ARG A CA 1
ATOM 1868 C C . ARG A 1 231 ? -14.164 -11.554 55.028 1.00 96.69 231 ARG A C 1
ATOM 1870 O O . ARG A 1 231 ? -14.570 -12.019 56.089 1.00 96.69 231 ARG A O 1
ATOM 1877 N N . LEU A 1 232 ? -14.361 -12.156 53.855 1.00 96.06 232 LEU A N 1
ATOM 1878 C CA . LEU A 1 232 ? -15.076 -13.429 53.708 1.00 96.06 232 LEU A CA 1
ATOM 1879 C C . LEU A 1 232 ? -14.376 -14.565 54.468 1.00 96.06 232 LEU A C 1
ATOM 1881 O O . LEU A 1 232 ? -15.035 -15.276 55.220 1.00 96.06 232 LEU A O 1
ATOM 1885 N N . GLN A 1 233 ? -13.049 -14.679 54.368 1.00 96.44 233 GLN A N 1
ATOM 1886 C CA . GLN A 1 233 ? -12.253 -15.634 55.149 1.00 96.44 233 GLN A CA 1
ATOM 1887 C C . GLN A 1 233 ? -12.460 -15.443 56.659 1.00 96.44 233 GLN A C 1
ATOM 1889 O O . GLN A 1 233 ? -12.708 -16.411 57.375 1.00 96.44 233 GLN A O 1
ATOM 1894 N N . LYS A 1 234 ? -12.442 -14.195 57.150 1.00 97.50 234 LYS A N 1
ATOM 1895 C CA . LYS A 1 234 ? -12.718 -13.899 58.564 1.00 97.50 234 LYS A CA 1
ATOM 1896 C C . LYS A 1 234 ? -14.140 -14.299 58.981 1.00 97.50 234 LYS A C 1
ATOM 1898 O O . LYS A 1 234 ? -14.310 -14.850 60.065 1.00 97.50 234 LYS A O 1
ATOM 1903 N N . HIS A 1 235 ? -15.149 -14.047 58.144 1.00 97.12 235 HIS A N 1
ATOM 1904 C CA . HIS A 1 235 ? -16.527 -14.467 58.423 1.00 97.12 235 HIS A CA 1
ATOM 1905 C C . HIS A 1 235 ? -16.684 -15.994 58.435 1.00 97.12 235 HIS A C 1
ATOM 1907 O O . HIS A 1 235 ? -17.354 -16.510 59.325 1.00 97.12 235 HIS A O 1
ATOM 1913 N N . LEU A 1 236 ? -16.027 -16.716 57.520 1.00 96.88 236 LEU A N 1
ATOM 1914 C CA . LEU A 1 236 ? -16.016 -18.183 57.500 1.00 96.88 236 LEU A CA 1
ATOM 1915 C C . LEU A 1 236 ? -15.411 -18.766 58.783 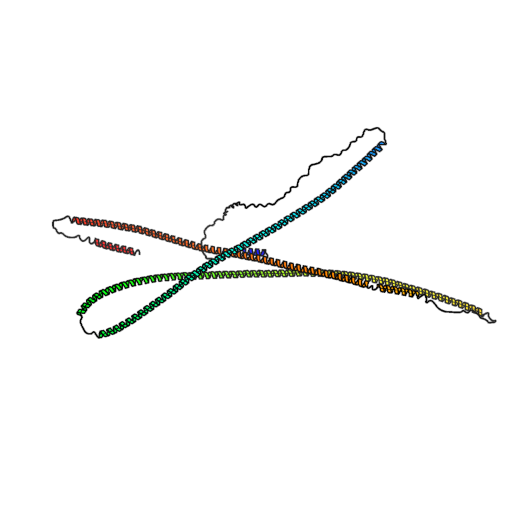1.00 96.88 236 LEU A C 1
ATOM 1917 O O . LEU A 1 236 ? -16.015 -19.650 59.385 1.00 96.88 236 LEU A O 1
ATOM 1921 N N . VAL A 1 237 ? -14.274 -18.234 59.247 1.00 97.44 237 VAL A N 1
ATOM 1922 C CA . VAL A 1 237 ? -13.654 -18.664 60.515 1.00 97.44 237 VAL A CA 1
ATOM 1923 C C . VAL A 1 237 ? -14.576 -18.386 61.704 1.00 97.44 237 VAL A C 1
ATOM 1925 O O . VAL A 1 237 ? -14.805 -19.279 62.513 1.00 97.44 237 VAL A O 1
ATOM 1928 N N . LEU A 1 238 ? -15.163 -17.187 61.799 1.00 97.62 238 LEU A N 1
ATOM 1929 C CA . LEU A 1 238 ? -16.082 -16.846 62.894 1.00 97.62 238 LEU A CA 1
ATOM 1930 C C . LEU A 1 238 ? -17.339 -17.732 62.913 1.00 97.62 238 LEU A C 1
ATOM 1932 O O . LEU A 1 238 ? -17.779 -18.125 63.994 1.00 97.62 238 LEU A O 1
ATOM 1936 N N . LEU A 1 239 ? -17.885 -18.069 61.740 1.00 97.12 239 LEU A N 1
ATOM 1937 C CA . LEU A 1 239 ? -19.016 -18.989 61.595 1.00 97.12 239 LEU A CA 1
ATOM 1938 C C . LEU A 1 239 ? -18.634 -20.418 62.004 1.00 97.12 239 LEU A C 1
ATOM 1940 O O . LEU A 1 239 ? -19.382 -21.083 62.715 1.00 97.12 239 LEU A O 1
ATOM 1944 N N . GLN A 1 240 ? -17.458 -20.894 61.597 1.00 96.62 240 GLN A N 1
ATOM 1945 C CA . GLN A 1 240 ? -16.970 -22.212 61.995 1.00 96.62 240 GLN A CA 1
ATOM 1946 C C . GLN A 1 240 ? -16.761 -22.283 63.516 1.00 96.62 240 GLN A C 1
ATOM 1948 O O . GLN A 1 240 ? -17.244 -23.208 64.165 1.00 96.62 240 GLN A O 1
ATOM 1953 N N . GLU A 1 241 ? -16.153 -21.256 64.118 1.00 96.56 241 GLU A N 1
ATOM 1954 C CA . GLU A 1 241 ? -16.027 -21.176 65.573 1.00 96.56 241 GLU A CA 1
ATOM 1955 C C . GLU A 1 241 ? -17.389 -21.092 66.291 1.00 96.56 241 GLU A C 1
ATOM 1957 O O . GLU A 1 241 ? -17.501 -21.584 67.415 1.00 96.56 241 GLU A O 1
ATOM 1962 N N . SER A 1 242 ? -18.418 -20.449 65.715 1.00 94.06 242 SER A N 1
ATOM 1963 C CA . SER A 1 242 ? -19.759 -20.406 66.322 1.00 94.06 242 SER A CA 1
ATOM 1964 C C . SER A 1 242 ? -20.437 -21.775 66.266 1.00 94.06 242 SER A C 1
ATOM 1966 O O . SER A 1 242 ? -20.901 -22.249 67.300 1.00 94.06 242 SER A O 1
ATOM 1968 N N . GLN A 1 243 ? -20.370 -22.468 65.127 1.00 94.31 243 GLN A N 1
ATOM 1969 C CA . GLN A 1 243 ? -20.842 -23.850 64.995 1.00 94.31 243 GLN A CA 1
ATOM 1970 C C . GLN A 1 243 ? -20.112 -24.795 65.962 1.00 94.31 243 GLN A C 1
ATOM 1972 O O . GLN A 1 243 ? -20.740 -25.644 66.593 1.00 94.31 243 GLN A O 1
ATOM 1977 N N . ASP A 1 244 ? -18.802 -24.628 66.154 1.00 95.38 244 ASP A N 1
ATOM 1978 C CA . ASP A 1 244 ? -18.036 -25.415 67.124 1.00 95.38 244 ASP A CA 1
ATOM 1979 C C . ASP A 1 244 ? -18.389 -25.068 68.580 1.00 95.38 244 ASP A C 1
ATOM 1981 O O . ASP A 1 244 ? -18.284 -25.929 69.457 1.00 95.38 244 ASP A O 1
ATOM 1985 N N . ARG A 1 245 ? -18.788 -23.824 68.885 1.00 95.88 245 ARG A N 1
ATOM 1986 C CA . ARG A 1 245 ? -19.324 -23.441 70.209 1.00 95.88 245 ARG A CA 1
ATOM 1987 C C . ARG A 1 245 ? -20.689 -24.088 70.450 1.00 95.88 245 ARG A C 1
ATOM 1989 O O . ARG A 1 245 ? -20.878 -24.683 71.506 1.00 95.88 245 ARG A O 1
ATOM 1996 N N . GLU A 1 246 ? -21.591 -24.040 69.473 1.00 95.94 246 GLU A N 1
ATOM 1997 C CA . GLU A 1 246 ? -22.914 -24.677 69.542 1.00 95.94 246 GLU A CA 1
ATOM 1998 C C . GLU A 1 246 ? -22.805 -26.195 69.695 1.00 95.94 246 GLU A C 1
ATOM 2000 O O . GLU A 1 246 ? -23.395 -26.754 70.616 1.00 95.94 246 GLU A O 1
ATOM 2005 N N . ARG A 1 247 ? -21.976 -26.866 68.882 1.00 95.38 247 ARG A N 1
ATOM 2006 C CA . ARG A 1 247 ? -21.712 -28.313 68.998 1.00 95.38 247 ARG A CA 1
ATOM 2007 C C . ARG A 1 247 ? -21.229 -28.702 70.395 1.00 95.38 247 ARG A C 1
ATOM 2009 O O . ARG A 1 247 ? -21.715 -29.683 70.950 1.00 95.38 247 ARG A O 1
ATOM 2016 N N . ARG A 1 248 ? -20.311 -27.925 70.984 1.00 97.25 248 ARG A N 1
ATOM 2017 C CA . ARG A 1 248 ? -19.841 -28.138 72.365 1.00 97.25 248 ARG A CA 1
ATOM 2018 C C . ARG A 1 248 ? -20.938 -27.888 73.399 1.00 97.25 248 ARG A C 1
ATOM 2020 O O . ARG A 1 248 ? -21.076 -28.684 74.318 1.00 97.25 248 ARG A O 1
ATOM 2027 N N . SER A 1 249 ? -21.731 -26.829 73.235 1.00 96.69 249 SER A N 1
ATOM 2028 C CA . SER A 1 249 ? -22.860 -26.524 74.123 1.00 96.69 249 SER A CA 1
ATOM 2029 C C . SER A 1 249 ? -23.918 -27.630 74.107 1.00 96.69 249 SER A C 1
ATOM 2031 O O . SER A 1 249 ? -24.400 -28.035 75.162 1.00 96.69 249 SER A O 1
ATOM 2033 N N . LEU A 1 250 ? -24.259 -28.144 72.921 1.00 95.69 250 LEU A N 1
ATOM 2034 C CA . LEU A 1 250 ? -25.208 -29.244 72.748 1.00 95.69 250 LEU A CA 1
ATOM 2035 C C . LEU A 1 250 ? -24.668 -30.547 73.347 1.00 95.69 250 LEU A C 1
ATOM 2037 O O . LEU A 1 250 ? -25.409 -31.226 74.050 1.00 95.69 250 LEU A O 1
ATOM 2041 N N . ALA A 1 251 ? -23.381 -30.858 73.146 1.00 95.44 251 ALA A N 1
ATOM 2042 C CA . ALA A 1 251 ? -22.734 -32.001 73.791 1.00 95.44 251 ALA A CA 1
ATOM 2043 C C . ALA A 1 251 ? -22.799 -31.902 75.328 1.00 95.44 251 ALA A C 1
ATOM 2045 O O . ALA A 1 251 ? -23.324 -32.804 75.968 1.00 95.44 251 ALA A O 1
ATOM 2046 N N . SER A 1 252 ? -22.402 -30.770 75.924 1.00 95.50 252 SER A N 1
ATOM 2047 C CA . SER A 1 252 ? -22.489 -30.597 77.384 1.00 95.50 252 SER A CA 1
ATOM 2048 C C . SER A 1 252 ? -23.927 -30.597 77.920 1.00 95.50 252 SER A C 1
ATOM 2050 O O . SER A 1 252 ? -24.149 -30.992 79.063 1.00 95.50 252 SER A O 1
ATOM 2052 N N . SER A 1 253 ? -24.913 -30.166 77.125 1.00 95.31 253 SER A N 1
ATOM 2053 C CA . SER A 1 253 ? -26.333 -30.270 77.489 1.00 95.31 253 SER A CA 1
ATOM 2054 C C . SER A 1 253 ? -26.840 -31.713 77.439 1.00 95.31 253 SER A C 1
ATOM 2056 O O . SER A 1 253 ? -27.699 -32.071 78.245 1.00 95.31 253 SER A O 1
ATOM 2058 N N . LEU A 1 254 ? -26.329 -32.528 76.511 1.00 95.25 254 LEU A N 1
ATOM 2059 C CA . LEU A 1 254 ? -26.623 -33.957 76.430 1.00 95.25 254 LEU A CA 1
ATOM 2060 C C . LEU A 1 254 ? -26.010 -34.693 77.630 1.00 95.25 254 LEU A C 1
ATOM 2062 O O . LEU A 1 254 ? -26.744 -35.366 78.347 1.00 95.25 254 LEU A O 1
ATOM 2066 N N . ASP A 1 255 ? -24.726 -34.456 77.925 1.00 93.81 255 ASP A N 1
ATOM 2067 C CA . ASP A 1 255 ? -24.028 -35.019 79.093 1.00 93.81 255 ASP A CA 1
ATOM 2068 C C . ASP A 1 255 ? -24.789 -34.725 80.404 1.00 93.81 255 ASP A C 1
ATOM 2070 O O . ASP A 1 255 ? -24.979 -35.601 81.252 1.00 93.81 255 ASP A O 1
ATOM 2074 N N . GLN A 1 256 ? -25.270 -33.485 80.575 1.00 94.38 256 GLN A N 1
ATOM 2075 C CA . GLN A 1 256 ? -26.075 -33.084 81.736 1.00 94.38 256 GLN A CA 1
ATOM 2076 C C . GLN A 1 256 ? -27.432 -33.795 81.795 1.00 94.38 256 GLN A C 1
ATOM 2078 O O . GLN A 1 256 ? -27.843 -34.217 82.877 1.00 94.38 256 GLN A O 1
ATOM 2083 N N . ALA A 1 257 ? -28.127 -33.947 80.664 1.00 88.19 257 ALA A N 1
ATOM 2084 C CA . ALA A 1 257 ? -29.397 -34.666 80.606 1.00 88.19 257 ALA A CA 1
ATOM 2085 C C . ALA A 1 257 ? -29.221 -36.161 80.929 1.00 88.19 257 ALA A C 1
ATOM 2087 O O . ALA A 1 257 ? -30.016 -36.722 81.685 1.00 88.19 257 ALA A O 1
ATOM 2088 N N . GLU A 1 258 ? -28.148 -36.786 80.435 1.00 92.44 258 GLU A N 1
ATOM 2089 C CA . GLU A 1 258 ? -27.780 -38.164 80.769 1.00 92.44 258 GLU A CA 1
ATOM 2090 C C . GLU A 1 258 ? -27.491 -38.309 82.272 1.00 92.44 258 GLU A C 1
ATOM 2092 O O . GLU A 1 258 ? -28.078 -39.169 82.931 1.00 92.44 258 GLU A O 1
ATOM 2097 N N . CYS A 1 259 ? -26.696 -37.410 82.863 1.00 91.94 259 CYS A N 1
ATOM 2098 C CA . CYS A 1 259 ? -26.404 -37.423 84.301 1.00 91.94 259 CYS A CA 1
ATOM 2099 C C . CYS A 1 259 ? -27.656 -37.229 85.174 1.00 91.94 259 CYS A C 1
ATOM 2101 O O . CYS A 1 259 ? -27.822 -37.923 86.178 1.00 91.94 259 CYS A O 1
ATOM 2103 N N . LEU A 1 260 ? -28.558 -36.320 84.790 1.00 93.19 260 LEU A N 1
ATOM 2104 C CA . LEU A 1 260 ? -29.836 -36.124 85.482 1.00 93.19 260 LEU A CA 1
ATOM 2105 C C . LEU A 1 260 ? -30.752 -37.345 85.351 1.00 93.19 260 LEU A C 1
ATOM 2107 O O . LEU A 1 260 ? -31.440 -37.685 86.312 1.00 93.19 260 LEU A O 1
ATOM 2111 N N . SER A 1 261 ? -30.746 -38.032 84.204 1.00 83.56 261 SER A N 1
ATOM 2112 C CA . SER A 1 261 ? -31.505 -39.276 84.041 1.00 83.56 261 SER A CA 1
ATOM 2113 C C . SER A 1 261 ? -31.003 -40.377 84.983 1.00 83.56 261 SER A C 1
ATOM 2115 O O . SER A 1 261 ? -31.817 -41.063 85.596 1.00 83.56 261 SER A O 1
ATOM 2117 N N . LEU A 1 262 ? -29.684 -40.476 85.188 1.00 91.06 262 LEU A N 1
ATOM 2118 C CA . LEU A 1 262 ? -29.065 -41.431 86.111 1.00 91.06 262 LEU A CA 1
ATOM 2119 C C . LEU A 1 262 ? -29.357 -41.105 87.587 1.00 91.06 262 LEU A C 1
ATOM 2121 O O . LEU A 1 262 ? -29.704 -42.016 88.336 1.00 91.06 262 LEU A O 1
ATOM 2125 N N . ASP A 1 263 ? -29.297 -39.835 88.017 1.00 90.62 263 ASP A N 1
ATOM 2126 C CA . ASP A 1 263 ? -29.712 -39.465 89.387 1.00 90.62 263 ASP A CA 1
ATOM 2127 C C . ASP A 1 263 ? -31.206 -39.730 89.611 1.00 90.62 263 ASP A C 1
ATOM 2129 O O . ASP A 1 263 ? -31.590 -40.252 90.656 1.00 90.62 263 ASP A O 1
ATOM 2133 N N . LEU A 1 264 ? -32.066 -39.435 88.629 1.00 86.44 264 LEU A N 1
ATOM 2134 C CA . LEU A 1 264 ? -33.493 -39.753 88.720 1.00 86.44 264 LEU A CA 1
ATOM 2135 C C . LEU A 1 264 ? -33.743 -41.265 88.794 1.00 86.44 264 LEU A C 1
ATOM 2137 O O . LEU A 1 264 ? -34.586 -41.681 89.588 1.00 86.44 264 LEU A O 1
ATOM 2141 N N . GLN A 1 265 ? -32.991 -42.077 88.045 1.00 86.56 265 GLN A N 1
ATOM 2142 C CA . GLN A 1 265 ? -33.024 -43.540 88.119 1.00 86.56 265 GLN A CA 1
ATOM 2143 C C . GLN A 1 265 ? -32.640 -44.026 89.530 1.00 86.56 265 GLN A C 1
ATOM 2145 O O . GLN A 1 265 ? -33.408 -44.735 90.177 1.00 86.56 265 GLN A O 1
ATOM 2150 N N . GLU A 1 266 ? -31.505 -43.569 90.067 1.00 87.19 266 GLU A N 1
ATOM 2151 C CA . GLU A 1 266 ? -31.031 -43.974 91.397 1.00 87.19 266 GLU A CA 1
ATOM 2152 C C . GLU A 1 266 ? -31.957 -43.451 92.514 1.00 87.19 266 GLU A C 1
ATOM 2154 O O . GLU A 1 266 ? -32.172 -44.098 93.538 1.00 87.19 266 GLU A O 1
ATOM 2159 N N . ARG A 1 267 ? -32.561 -42.268 92.346 1.00 88.25 267 ARG A N 1
ATOM 2160 C CA . ARG A 1 267 ? -33.583 -41.740 93.266 1.00 88.25 267 ARG A CA 1
ATOM 2161 C C . ARG A 1 267 ? -34.896 -42.510 93.191 1.00 88.25 267 ARG A C 1
ATOM 2163 O O . ARG A 1 267 ? -35.532 -42.642 94.235 1.00 88.25 267 ARG A O 1
ATOM 2170 N N . LEU A 1 268 ? -35.286 -43.018 92.022 1.00 81.31 268 LEU A N 1
ATOM 2171 C CA . LEU A 1 268 ? -36.437 -43.906 91.873 1.00 81.31 268 LEU A CA 1
ATOM 2172 C C . LEU A 1 268 ? -36.191 -45.205 92.650 1.00 81.31 268 LEU A C 1
ATOM 2174 O O . LEU A 1 268 ? -36.983 -45.534 93.526 1.00 81.31 268 LEU A O 1
ATOM 2178 N N . GLU A 1 269 ? -35.045 -45.857 92.442 1.00 78.56 269 GLU A N 1
ATOM 2179 C CA . GLU A 1 269 ? -34.653 -47.080 93.161 1.00 78.56 269 GLU A CA 1
ATOM 2180 C C . GLU A 1 269 ? -34.618 -46.872 94.689 1.00 78.56 269 GLU A C 1
ATOM 2182 O O . GLU A 1 269 ? -35.152 -47.681 95.454 1.00 78.56 269 GLU A O 1
ATOM 2187 N N . ARG A 1 270 ? -34.057 -45.749 95.164 1.00 81.50 270 ARG A N 1
ATOM 2188 C CA . ARG A 1 270 ? -34.080 -45.380 96.595 1.00 81.50 270 ARG A CA 1
ATOM 2189 C C . ARG A 1 270 ? -35.503 -45.114 97.108 1.00 81.50 270 ARG A C 1
ATOM 2191 O O . ARG A 1 270 ? -35.810 -45.469 98.246 1.00 81.50 270 ARG A O 1
ATOM 2198 N N . ALA A 1 271 ? -36.374 -44.494 96.311 1.00 71.81 271 ALA A N 1
ATOM 2199 C CA . ALA A 1 271 ? -37.763 -44.229 96.690 1.00 71.81 271 ALA A CA 1
ATOM 2200 C C . ALA A 1 271 ? -38.598 -45.521 96.741 1.00 71.81 271 ALA A C 1
ATOM 2202 O O . ALA A 1 271 ? -39.366 -45.711 97.682 1.00 71.81 271 ALA A O 1
ATOM 2203 N N . GLU A 1 272 ? -38.395 -46.446 95.802 1.00 71.81 272 GLU A N 1
ATOM 2204 C CA . GLU A 1 272 ? -38.998 -47.784 95.809 1.00 71.81 272 GLU A CA 1
ATOM 2205 C C . GLU A 1 272 ? -38.609 -48.569 97.075 1.00 71.81 272 GLU A C 1
ATOM 2207 O O . GLU A 1 272 ? -39.470 -49.165 97.727 1.00 71.81 272 GLU A O 1
ATOM 2212 N N . GLN A 1 273 ? -37.341 -48.488 97.496 1.00 65.50 273 GLN A N 1
ATOM 2213 C CA . GLN A 1 273 ? -36.856 -49.065 98.759 1.00 65.50 273 GLN A CA 1
ATOM 2214 C C . GLN A 1 273 ? -37.451 -48.377 100.006 1.00 65.50 273 GLN A C 1
ATOM 2216 O O . GLN A 1 273 ? -37.715 -49.034 101.016 1.00 65.50 273 GLN A O 1
ATOM 2221 N N . GLN A 1 274 ? -37.710 -47.065 99.958 1.00 61.84 274 GLN A N 1
ATOM 2222 C CA . GLN A 1 274 ? -38.333 -46.324 101.067 1.00 61.84 274 GLN A CA 1
ATOM 2223 C C . GLN A 1 274 ? -39.839 -46.595 101.196 1.00 61.84 274 GLN A C 1
ATOM 2225 O O . GLN A 1 274 ? -40.344 -46.709 102.315 1.00 61.84 274 GLN A O 1
ATOM 2230 N N . VAL A 1 275 ? -40.557 -46.762 100.080 1.00 57.84 275 VAL A N 1
ATOM 2231 C CA . VAL A 1 275 ? -41.992 -47.107 100.070 1.00 57.84 275 VAL A CA 1
ATOM 2232 C C . VAL A 1 275 ? -42.247 -48.479 100.709 1.00 57.84 275 VAL A C 1
ATOM 2234 O O . VAL A 1 275 ? -43.271 -48.661 101.364 1.00 57.84 275 VAL A O 1
ATOM 2237 N N . GLN A 1 276 ? -41.292 -49.413 100.629 1.00 55.47 276 GLN A N 1
ATOM 2238 C CA . GLN A 1 276 ? -41.363 -50.700 101.337 1.00 55.47 276 GLN A CA 1
ATOM 2239 C C . GLN A 1 276 ? -41.248 -50.578 102.873 1.00 55.47 276 GLN A C 1
ATOM 2241 O O . GLN A 1 276 ? -41.624 -51.510 103.582 1.00 55.47 276 GLN A O 1
ATOM 2246 N N . CYS A 1 277 ? -40.764 -49.448 103.407 1.00 51.25 277 CYS A N 1
ATOM 2247 C CA . CYS A 1 277 ? -40.404 -49.300 104.824 1.00 51.25 277 CYS A CA 1
ATOM 2248 C C . CYS A 1 277 ? -41.378 -48.455 105.678 1.00 51.25 277 CYS A C 1
ATOM 2250 O O . CYS A 1 277 ? -41.256 -48.457 106.901 1.00 51.25 277 CYS A O 1
ATOM 2252 N N . LEU A 1 278 ? -42.330 -47.718 105.088 1.00 48.53 278 LEU A N 1
ATOM 2253 C CA . LEU A 1 278 ? -43.083 -46.647 105.783 1.00 48.53 278 LEU A CA 1
ATOM 2254 C C . LEU A 1 278 ? -44.520 -47.006 106.211 1.00 48.53 278 LEU A C 1
ATOM 2256 O O . LEU A 1 278 ? -45.420 -46.166 106.229 1.00 48.53 278 LEU A O 1
ATOM 2260 N N . GLY A 1 279 ? -44.745 -48.256 106.609 1.00 46.16 279 GLY A N 1
ATOM 2261 C CA . GLY A 1 279 ? -46.043 -48.735 107.087 1.00 46.16 279 GLY A CA 1
ATOM 2262 C C . GLY A 1 279 ? -46.229 -48.709 108.608 1.00 46.16 279 GLY A C 1
ATOM 2263 O O . GLY A 1 279 ? -46.381 -49.796 109.153 1.00 46.16 279 GLY A O 1
ATOM 2264 N N . GLN A 1 280 ? -46.223 -47.534 109.273 1.00 48.78 280 GLN A N 1
ATOM 2265 C CA . GLN A 1 280 ? -46.832 -47.240 110.606 1.00 48.78 280 GLN A CA 1
ATOM 2266 C C . GLN A 1 280 ? -46.380 -45.864 111.171 1.00 48.78 280 GLN A C 1
ATOM 2268 O O . GLN A 1 280 ? -45.239 -45.759 111.602 1.00 48.78 280 GLN A O 1
ATOM 2273 N N . ASP A 1 281 ? -47.245 -44.828 111.183 1.00 38.25 281 ASP A N 1
ATOM 2274 C CA . ASP A 1 281 ? -47.690 -44.079 112.399 1.00 38.25 281 ASP A CA 1
ATOM 2275 C C . ASP A 1 281 ? -48.554 -42.821 112.069 1.00 38.25 281 ASP A C 1
ATOM 2277 O O . ASP A 1 281 ? -48.274 -42.127 111.083 1.00 38.25 281 ASP A O 1
ATOM 2281 N N . PRO A 1 282 ? -49.583 -42.445 112.869 1.00 52.59 282 PRO A N 1
ATOM 2282 C CA . PRO A 1 282 ? -50.459 -41.305 112.576 1.00 52.59 282 PRO A CA 1
ATOM 2283 C C . PRO A 1 282 ? -50.215 -40.068 113.469 1.00 52.59 282 PRO A C 1
ATOM 2285 O O . PRO A 1 282 ? -50.718 -39.975 114.585 1.00 52.59 282 PRO A O 1
ATOM 2288 N N . SER A 1 283 ? -49.557 -39.030 112.935 1.00 50.47 283 SER A N 1
ATOM 2289 C CA . SER A 1 283 ? -49.390 -37.719 113.611 1.00 50.47 283 SER A CA 1
ATOM 2290 C C . SER A 1 283 ? -50.088 -36.558 112.869 1.00 50.47 283 SER A C 1
ATOM 2292 O O . SER A 1 283 ? -49.566 -35.443 112.769 1.00 50.47 283 SER A O 1
ATOM 2294 N N . TRP A 1 284 ? -51.241 -36.840 112.260 1.00 45.16 284 TRP A N 1
ATOM 2295 C CA . TRP A 1 284 ? -51.805 -36.026 111.177 1.00 45.16 284 TRP A CA 1
ATOM 2296 C C . TRP A 1 284 ? -52.346 -34.654 111.595 1.00 45.16 284 TRP A C 1
ATOM 2298 O O . TRP A 1 284 ? -52.208 -33.701 110.837 1.00 45.16 284 TRP A O 1
ATOM 2308 N N . THR A 1 285 ? -52.900 -34.498 112.798 1.00 55.19 285 THR A N 1
ATOM 2309 C CA . THR A 1 285 ? -53.657 -33.285 113.163 1.00 55.19 285 THR A CA 1
ATOM 2310 C C . THR A 1 285 ? -52.807 -32.016 113.259 1.00 55.19 285 THR A C 1
ATOM 2312 O O . THR A 1 285 ? -53.296 -30.940 112.938 1.00 55.19 285 THR A O 1
ATOM 2315 N N . ARG A 1 286 ? -51.531 -32.125 113.660 1.00 55.09 286 ARG A N 1
ATOM 2316 C CA . ARG A 1 286 ? -50.604 -30.977 113.678 1.00 55.09 286 ARG A CA 1
ATOM 2317 C C . ARG A 1 286 ? -49.997 -30.724 112.295 1.00 55.09 286 ARG A C 1
ATOM 2319 O O . ARG A 1 286 ? -49.999 -29.592 111.826 1.00 55.09 286 ARG A O 1
ATOM 2326 N N . LYS A 1 287 ? -49.631 -31.806 111.593 1.00 58.16 287 LYS A N 1
ATOM 2327 C CA . LYS A 1 287 ? -49.150 -31.775 110.202 1.00 58.16 287 LYS A CA 1
ATOM 2328 C C . LYS A 1 287 ? -50.143 -31.115 109.244 1.00 58.16 287 LYS A C 1
ATOM 2330 O O . LYS A 1 287 ? -49.703 -30.393 108.367 1.00 58.16 287 LYS A O 1
ATOM 2335 N N . ILE A 1 288 ? -51.454 -31.315 109.410 1.00 56.91 288 ILE A N 1
ATOM 2336 C CA . ILE A 1 288 ? -52.481 -30.671 108.569 1.00 56.91 288 ILE A CA 1
ATOM 2337 C C . ILE A 1 288 ? -52.437 -29.144 108.700 1.00 56.91 288 ILE A C 1
ATOM 2339 O O . ILE A 1 288 ? -52.555 -28.452 107.694 1.00 56.91 288 ILE A O 1
ATOM 2343 N N . GLN A 1 289 ? -52.249 -28.614 109.912 1.00 61.28 289 GLN A N 1
ATOM 2344 C CA . GLN A 1 289 ? -52.285 -27.170 110.151 1.00 61.28 289 GLN A CA 1
ATOM 2345 C C . GLN A 1 289 ? -50.957 -26.482 109.798 1.00 61.28 289 GLN A C 1
ATOM 2347 O O . GLN A 1 289 ? -50.978 -25.405 109.202 1.00 61.28 289 GLN A O 1
ATOM 2352 N N . ASP A 1 290 ? -49.825 -27.140 110.064 1.00 66.06 290 ASP A N 1
ATOM 2353 C CA . ASP A 1 290 ? -48.507 -26.692 109.596 1.00 66.06 290 ASP A CA 1
ATOM 2354 C C . ASP A 1 290 ? -48.444 -26.732 108.049 1.00 66.06 290 ASP A C 1
ATOM 2356 O O . ASP A 1 290 ? -48.053 -25.750 107.414 1.00 66.06 290 ASP A O 1
ATOM 2360 N N . ALA A 1 291 ? -48.962 -27.799 107.418 1.00 67.81 291 ALA A N 1
ATOM 2361 C CA . ALA A 1 291 ? -49.092 -27.897 105.960 1.00 67.81 291 ALA A CA 1
ATOM 2362 C C . ALA A 1 291 ? -50.029 -26.833 105.369 1.00 67.81 291 ALA A C 1
ATOM 2364 O O . ALA A 1 291 ? -49.793 -26.375 104.257 1.00 67.81 291 ALA A O 1
ATOM 2365 N N . GLN A 1 292 ? -51.067 -26.398 106.091 1.00 65.75 292 GLN A N 1
ATOM 2366 C CA . GLN A 1 292 ? -51.962 -25.332 105.628 1.00 65.75 292 GLN A CA 1
ATOM 2367 C C . GLN A 1 292 ? -51.248 -23.974 105.536 1.00 65.75 292 GLN A C 1
ATOM 2369 O O . GLN A 1 292 ? -51.499 -23.215 104.601 1.00 65.75 292 GLN A O 1
ATOM 2374 N N . GLN A 1 293 ? -50.336 -23.686 106.472 1.00 73.75 293 GLN A N 1
ATOM 2375 C CA . GLN A 1 293 ? -49.505 -22.478 106.439 1.00 73.75 293 GLN A CA 1
ATOM 2376 C C . GLN A 1 293 ? -48.372 -22.590 105.409 1.00 73.75 293 GLN A C 1
ATOM 2378 O O . GLN A 1 293 ? -48.112 -21.623 104.691 1.00 73.75 293 GLN A O 1
ATOM 2383 N N . GLN A 1 294 ? -47.751 -23.769 105.264 1.00 78.00 294 GLN A N 1
ATOM 2384 C CA . GLN A 1 294 ? -46.786 -24.024 104.186 1.00 78.00 294 GLN A CA 1
ATOM 2385 C C . GLN A 1 294 ? -47.423 -23.878 102.803 1.00 78.00 294 GLN A C 1
ATOM 2387 O O . GLN A 1 294 ? -46.887 -23.134 101.993 1.00 78.00 294 GLN A O 1
ATOM 2392 N N . LEU A 1 295 ? -48.608 -24.450 102.563 1.00 78.31 295 LEU A N 1
ATOM 2393 C CA . LEU A 1 295 ? -49.358 -24.281 101.312 1.00 78.31 295 LEU A CA 1
ATOM 2394 C C . LEU A 1 295 ? -49.633 -22.807 100.981 1.00 78.31 295 LEU A C 1
ATOM 2396 O O . LEU A 1 295 ? -49.598 -22.425 99.816 1.00 78.31 295 LEU A O 1
ATOM 2400 N N . GLN A 1 296 ? -49.885 -21.958 101.982 1.00 78.31 296 GLN A N 1
ATOM 2401 C CA . GLN A 1 296 ? -50.095 -20.521 101.768 1.00 78.31 296 GLN A CA 1
ATOM 2402 C C . GLN A 1 296 ? -48.791 -19.777 101.439 1.00 78.31 296 GLN A C 1
ATOM 2404 O O . GLN A 1 296 ? -48.794 -18.916 100.560 1.00 78.31 296 GLN A O 1
ATOM 2409 N N . ALA A 1 297 ? -47.674 -20.122 102.084 1.00 80.12 297 ALA A N 1
ATOM 2410 C CA . ALA A 1 297 ? -46.361 -19.560 101.757 1.00 80.12 297 ALA A CA 1
ATOM 2411 C C . ALA A 1 297 ? -45.854 -20.036 100.380 1.00 80.12 297 ALA A C 1
ATOM 2413 O O . ALA A 1 297 ? -45.383 -19.234 99.574 1.00 80.12 297 ALA A O 1
ATOM 2414 N N . GLU A 1 298 ? -46.019 -21.323 100.073 1.00 82.75 298 GLU A N 1
ATOM 2415 C CA . GLU A 1 298 ? -45.715 -21.927 98.774 1.00 82.75 298 GLU A CA 1
ATOM 2416 C C . GLU A 1 298 ? -46.595 -21.340 97.662 1.00 82.75 298 GLU A C 1
ATOM 2418 O O . GLU A 1 298 ? -46.095 -21.095 96.566 1.00 82.75 298 GLU A O 1
ATOM 2423 N N . LEU A 1 299 ? -47.864 -21.009 97.934 1.00 82.88 299 LEU A N 1
ATOM 2424 C CA . LEU A 1 299 ? -48.722 -20.307 96.973 1.00 82.88 299 LEU A CA 1
ATOM 2425 C C . LEU A 1 299 ? -48.190 -18.901 96.639 1.00 82.88 299 LEU A C 1
ATOM 2427 O O . LEU A 1 299 ? -48.185 -18.507 95.476 1.00 82.88 299 LEU A O 1
ATOM 2431 N N . VAL A 1 300 ? -47.686 -18.151 97.625 1.00 84.81 300 VAL A N 1
ATOM 2432 C CA . VAL A 1 300 ? -47.064 -16.835 97.375 1.00 84.81 300 VAL A CA 1
ATOM 2433 C C . VAL A 1 300 ? -45.768 -16.983 96.568 1.00 84.81 300 VAL A C 1
ATOM 2435 O O . VAL A 1 300 ? -45.567 -16.263 95.588 1.00 84.81 300 VAL A O 1
ATOM 2438 N N . CYS A 1 301 ? -44.913 -17.949 96.918 1.00 85.19 301 CYS A N 1
ATOM 2439 C CA . CYS A 1 301 ? -43.676 -18.224 96.182 1.00 85.19 301 CYS A CA 1
ATOM 2440 C C . CYS A 1 301 ? -43.934 -18.709 94.744 1.00 85.19 301 CYS A C 1
ATOM 2442 O O . CYS A 1 301 ? -43.227 -18.296 93.825 1.00 85.19 301 CYS A O 1
ATOM 2444 N N . THR A 1 302 ? -44.953 -19.544 94.523 1.00 84.56 302 THR A N 1
ATOM 2445 C CA . THR A 1 302 ? -45.327 -20.024 93.181 1.00 84.56 302 THR A CA 1
ATOM 2446 C C . THR A 1 302 ? -45.964 -18.929 92.333 1.00 84.56 302 THR A C 1
ATOM 2448 O O . THR A 1 302 ? -45.631 -18.838 91.156 1.00 84.56 302 THR A O 1
ATOM 2451 N N . VAL A 1 303 ? -46.782 -18.032 92.898 1.00 87.44 303 VAL A N 1
ATOM 2452 C CA . VAL A 1 303 ? -47.275 -16.844 92.172 1.00 87.44 303 VAL A CA 1
ATOM 2453 C C . VAL A 1 303 ? -46.117 -15.937 91.739 1.00 87.44 303 VAL A C 1
ATOM 2455 O O . VAL A 1 303 ? -46.081 -15.516 90.584 1.00 87.44 303 VAL A O 1
ATOM 2458 N N . ALA A 1 304 ? -45.129 -15.697 92.608 1.00 87.38 304 ALA A N 1
ATOM 2459 C CA . ALA A 1 304 ? -43.937 -14.924 92.247 1.00 87.38 304 ALA A CA 1
ATOM 2460 C C . ALA A 1 304 ? -43.068 -15.626 91.179 1.00 87.38 304 ALA A C 1
ATOM 2462 O O . ALA A 1 304 ? -42.506 -14.966 90.305 1.00 87.38 304 ALA A O 1
ATOM 2463 N N . ALA A 1 305 ? -42.977 -16.961 91.207 1.00 90.12 305 ALA A N 1
ATOM 2464 C CA . ALA A 1 305 ? -42.302 -17.734 90.164 1.00 90.12 305 ALA A CA 1
ATOM 2465 C C . ALA A 1 305 ? -43.052 -17.671 88.820 1.00 90.12 305 ALA A C 1
ATOM 2467 O O . ALA A 1 305 ? -42.426 -17.475 87.783 1.00 90.12 305 ALA A O 1
ATOM 2468 N N . VAL A 1 306 ? -44.387 -17.763 88.828 1.00 90.19 306 VAL A N 1
ATOM 2469 C CA . VAL A 1 306 ? -45.226 -17.622 87.625 1.00 90.19 306 VAL A CA 1
ATOM 2470 C C . VAL A 1 306 ? -45.086 -16.229 87.006 1.00 90.19 306 VAL A C 1
ATOM 2472 O O . VAL A 1 306 ? -44.999 -16.132 85.787 1.00 90.19 306 VAL A O 1
ATOM 2475 N N . GLN A 1 307 ? -44.994 -15.169 87.816 1.00 91.12 307 GLN A N 1
ATOM 2476 C CA . GLN A 1 307 ? -44.747 -13.809 87.320 1.00 91.12 307 GLN A CA 1
ATOM 2477 C C . GLN A 1 307 ? -43.391 -13.693 86.607 1.00 91.12 307 GLN A C 1
ATOM 2479 O O . GLN A 1 307 ? -43.347 -13.213 85.478 1.00 91.12 307 GLN A O 1
ATOM 2484 N N . LYS A 1 308 ? -42.308 -14.226 87.190 1.00 93.31 308 LYS A N 1
ATOM 2485 C CA . LYS A 1 308 ? -40.994 -14.269 86.519 1.00 93.31 308 LYS A CA 1
ATOM 2486 C C . LYS A 1 308 ? -41.026 -15.060 85.213 1.00 93.31 308 LYS A C 1
ATOM 2488 O O . LYS A 1 308 ? -40.527 -14.585 84.203 1.00 93.31 308 LYS A O 1
ATOM 2493 N N . LEU A 1 309 ? -41.678 -16.224 85.203 1.00 93.25 309 LEU A N 1
ATOM 2494 C CA . LEU A 1 309 ? -41.847 -17.025 83.986 1.00 93.25 309 LEU A CA 1
ATOM 2495 C C . LEU A 1 309 ? -42.696 -16.303 82.921 1.00 93.25 309 LEU A C 1
ATOM 2497 O O . LEU A 1 309 ? -42.502 -16.528 81.729 1.00 93.25 309 LEU A O 1
ATOM 2501 N N . GLN A 1 310 ? -43.627 -15.426 83.314 1.00 91.75 310 GLN A N 1
ATOM 2502 C CA . GLN A 1 310 ? -44.371 -14.571 82.382 1.00 91.75 310 GLN A CA 1
ATOM 2503 C C . GLN A 1 310 ? -43.489 -13.460 81.795 1.00 91.75 310 GLN A C 1
ATOM 2505 O O . GLN A 1 310 ? -43.546 -13.252 80.583 1.00 91.75 310 GLN A O 1
ATOM 2510 N N . GLU A 1 311 ? -42.648 -12.817 82.609 1.00 93.75 311 GLU A N 1
ATOM 2511 C CA . GLU A 1 311 ? -41.653 -11.830 82.161 1.00 93.75 311 GLU A CA 1
ATOM 2512 C C . GLU A 1 311 ? -40.620 -12.464 81.211 1.00 93.75 311 GLU A C 1
ATOM 2514 O O . GLU A 1 311 ? -40.387 -11.943 80.122 1.00 93.75 311 GLU A O 1
ATOM 2519 N N . GLU A 1 312 ? -40.061 -13.625 81.562 1.00 95.50 312 GLU A N 1
ATOM 2520 C CA . GLU A 1 312 ? -39.132 -14.396 80.721 1.00 95.50 312 GLU A CA 1
ATOM 2521 C C . GLU A 1 312 ? -39.787 -14.824 79.398 1.00 95.50 312 GLU A C 1
ATOM 2523 O O . GLU A 1 312 ? -39.198 -14.668 78.329 1.00 95.50 312 GLU A O 1
ATOM 2528 N N . ARG A 1 313 ? -41.041 -15.293 79.434 1.00 94.88 313 ARG A N 1
ATOM 2529 C CA . ARG A 1 313 ? -41.824 -15.614 78.229 1.00 94.88 313 ARG A CA 1
ATOM 2530 C C . ARG A 1 313 ? -42.054 -14.384 77.349 1.00 94.88 313 ARG A C 1
ATOM 2532 O O . ARG A 1 313 ? -42.057 -14.509 76.127 1.00 94.88 313 ARG A O 1
ATOM 2539 N N . GLU A 1 314 ? -42.283 -13.211 77.931 1.00 94.44 314 GLU A N 1
ATOM 2540 C CA . GLU A 1 314 ? -42.481 -11.967 77.178 1.00 94.44 314 GLU A CA 1
ATOM 2541 C C . GLU A 1 314 ? -41.172 -11.444 76.578 1.00 94.44 314 GLU A C 1
ATOM 2543 O O . GLU A 1 314 ? -41.162 -11.060 75.410 1.00 94.44 314 GLU A O 1
ATOM 2548 N N . GLN A 1 315 ? -40.053 -11.552 77.298 1.00 95.81 315 GLN A N 1
ATOM 2549 C CA . GLN A 1 315 ? -38.714 -11.287 76.762 1.00 95.81 315 GLN A CA 1
ATOM 2550 C C . GLN A 1 315 ? -38.367 -12.238 75.608 1.00 95.81 315 GLN A C 1
ATOM 2552 O O . GLN A 1 315 ? -37.951 -11.778 74.545 1.00 95.81 315 GLN A O 1
ATOM 2557 N N . LEU A 1 316 ? -38.608 -13.545 75.770 1.00 95.81 316 LEU A N 1
ATOM 2558 C CA . LEU A 1 316 ? -38.441 -14.539 74.706 1.00 95.81 316 LEU A CA 1
ATOM 2559 C C . LEU A 1 316 ? -39.342 -14.238 73.505 1.00 95.81 316 LEU A C 1
ATOM 2561 O O . LEU A 1 316 ? -38.887 -14.333 72.373 1.00 95.81 316 LEU A O 1
ATOM 2565 N N . ARG A 1 317 ? -40.594 -13.815 73.723 1.00 96.38 317 ARG A N 1
ATOM 2566 C CA . ARG A 1 317 ? -41.508 -13.434 72.636 1.00 96.38 317 ARG A CA 1
ATOM 2567 C C . ARG A 1 317 ? -40.994 -12.229 71.847 1.00 96.38 317 ARG A C 1
ATOM 2569 O O . ARG A 1 317 ? -41.046 -12.260 70.622 1.00 96.38 317 ARG A O 1
ATOM 2576 N N . CYS A 1 318 ? -40.489 -11.199 72.524 1.00 94.81 318 CYS A N 1
ATOM 2577 C CA . CYS A 1 318 ? -39.861 -10.053 71.865 1.00 94.81 318 CYS A CA 1
ATOM 2578 C C . CYS A 1 318 ? -38.602 -10.472 71.091 1.00 94.81 318 CYS A C 1
ATOM 2580 O O . CYS A 1 318 ? -38.426 -10.049 69.953 1.00 94.81 318 CYS A O 1
ATOM 2582 N N . HIS A 1 319 ? -37.771 -11.350 71.660 1.00 96.12 319 HIS A N 1
ATOM 2583 C CA . HIS A 1 319 ? -36.581 -11.862 70.982 1.00 96.12 319 HIS A CA 1
ATOM 2584 C C . HIS A 1 319 ? -36.925 -12.702 69.740 1.00 96.12 319 HIS A C 1
ATOM 2586 O O . HIS A 1 319 ? -36.326 -12.495 68.689 1.00 96.12 319 HIS A O 1
ATOM 2592 N N . CYS A 1 320 ? -37.933 -13.579 69.816 1.00 94.44 320 CYS A N 1
ATOM 2593 C CA . CYS A 1 320 ? -38.448 -14.302 68.652 1.00 94.44 320 CYS A CA 1
ATOM 2594 C C . CYS A 1 320 ? -38.964 -13.341 67.574 1.00 94.44 320 CYS A C 1
ATOM 2596 O O . CYS A 1 320 ? -38.637 -13.524 66.409 1.00 94.44 320 CYS A O 1
ATOM 2598 N N . GLN A 1 321 ? -39.700 -12.288 67.951 1.00 96.31 321 GLN A N 1
ATOM 2599 C CA . GLN A 1 321 ? -40.192 -11.296 66.990 1.00 96.31 321 GLN A CA 1
ATOM 2600 C C . GLN A 1 321 ? -39.050 -10.536 66.298 1.00 96.31 321 GLN A C 1
ATOM 2602 O O . GLN A 1 321 ? -39.136 -10.234 65.111 1.00 96.31 321 GLN A O 1
ATOM 2607 N N . GLU A 1 322 ? -37.976 -10.232 67.026 1.00 95.44 322 GLU A N 1
ATOM 2608 C CA . GLU A 1 322 ? -36.789 -9.585 66.469 1.00 95.44 322 GLU A CA 1
ATOM 2609 C C . GLU A 1 322 ? -36.015 -10.519 65.525 1.00 95.44 322 GLU A C 1
ATOM 2611 O O . GLU A 1 322 ? -35.598 -10.085 64.453 1.00 95.44 322 GLU A O 1
ATOM 2616 N N . LEU A 1 323 ? -35.908 -11.811 65.854 1.00 96.69 323 LEU A N 1
ATOM 2617 C CA . LEU A 1 323 ? -35.354 -12.827 64.952 1.00 96.69 323 LEU A CA 1
ATOM 2618 C C . LEU A 1 323 ? -36.217 -13.024 63.695 1.00 96.69 323 LEU A C 1
ATOM 2620 O O . LEU A 1 323 ? -35.666 -13.130 62.604 1.00 96.69 323 LEU A O 1
ATOM 2624 N N . GLU A 1 324 ? -37.549 -13.028 63.815 1.00 95.88 324 GLU A N 1
ATOM 2625 C CA . GLU A 1 324 ? -38.478 -13.070 62.673 1.00 95.88 324 GLU A CA 1
ATOM 2626 C C . GLU A 1 324 ? -38.292 -11.857 61.747 1.00 95.88 324 GLU A C 1
ATOM 2628 O O . GLU A 1 324 ? -38.221 -12.015 60.528 1.00 95.88 324 GLU A O 1
ATOM 2633 N N . ASN A 1 325 ? -38.148 -10.654 62.316 1.00 95.69 325 ASN A N 1
ATOM 2634 C CA . ASN A 1 325 ? -37.887 -9.435 61.548 1.00 95.69 325 ASN A CA 1
ATOM 2635 C C . ASN A 1 325 ? -36.532 -9.506 60.820 1.00 95.69 325 ASN A C 1
ATOM 2637 O O . ASN A 1 325 ? -36.465 -9.217 59.627 1.00 95.69 325 ASN A O 1
ATOM 2641 N N . GLN A 1 326 ? -35.470 -9.941 61.510 1.00 96.50 326 GLN A N 1
ATOM 2642 C CA . GLN A 1 326 ? -34.139 -10.122 60.916 1.00 96.50 326 GLN A CA 1
ATOM 2643 C C . GLN A 1 326 ? -34.145 -11.177 59.800 1.00 96.50 326 GLN A C 1
ATOM 2645 O O . GLN A 1 326 ? -33.500 -10.981 58.771 1.00 96.50 326 GLN A O 1
ATOM 2650 N N . LEU A 1 327 ? -34.901 -12.270 59.961 1.00 96.12 327 LEU A N 1
ATOM 2651 C CA . LEU A 1 327 ? -35.068 -13.282 58.917 1.00 96.12 327 LEU A CA 1
ATOM 2652 C C . LEU A 1 327 ? -35.756 -12.687 57.678 1.00 96.12 327 LEU A C 1
ATOM 2654 O O . LEU A 1 327 ? -35.275 -12.875 56.565 1.00 96.12 327 LEU A O 1
ATOM 2658 N N . GLY A 1 328 ? -36.820 -11.899 57.874 1.00 96.75 328 GLY A N 1
ATOM 2659 C CA . GLY A 1 328 ? -37.526 -11.210 56.790 1.00 96.75 328 GLY A CA 1
ATOM 2660 C C . GLY A 1 328 ? -36.667 -10.180 56.042 1.00 96.75 328 GLY A C 1
ATOM 2661 O O . GLY A 1 328 ? -36.780 -10.060 54.821 1.00 96.75 328 GLY A O 1
ATOM 2662 N N . GLU A 1 329 ? -35.773 -9.469 56.737 1.00 96.62 329 GLU A N 1
ATOM 2663 C CA . GLU A 1 329 ? -34.786 -8.585 56.098 1.00 96.62 329 GLU A CA 1
ATOM 2664 C C . GLU A 1 329 ? -33.769 -9.376 55.258 1.00 96.62 329 GLU A C 1
ATOM 2666 O O . GLU A 1 329 ? -33.483 -8.993 54.120 1.00 96.62 329 GLU A O 1
ATOM 2671 N N . VAL A 1 330 ? -33.279 -10.512 55.768 1.00 96.44 330 VAL A N 1
ATOM 2672 C CA . VAL A 1 330 ? -32.368 -11.404 55.031 1.00 96.44 330 VAL A CA 1
ATOM 2673 C C . VAL A 1 330 ? -33.054 -12.020 53.807 1.00 96.44 330 VAL A C 1
ATOM 2675 O O . VAL A 1 330 ? -32.457 -12.033 52.732 1.00 96.44 330 VAL A O 1
ATOM 2678 N N . ASP A 1 331 ? -34.308 -12.461 53.909 1.00 97.00 331 ASP A N 1
ATOM 2679 C CA . ASP A 1 331 ? -35.076 -12.992 52.772 1.00 97.00 331 ASP A CA 1
ATOM 2680 C C . ASP A 1 331 ? -35.333 -11.918 51.698 1.00 97.00 331 ASP A C 1
ATOM 2682 O O . ASP A 1 331 ? -35.257 -12.192 50.491 1.00 97.00 331 ASP A O 1
ATOM 2686 N N . ALA A 1 332 ? -35.568 -10.668 52.110 1.00 96.44 332 ALA A N 1
ATOM 2687 C CA . ALA A 1 332 ? -35.654 -9.531 51.198 1.00 96.44 332 ALA A CA 1
ATOM 2688 C C . ALA A 1 332 ? -34.304 -9.242 50.511 1.00 96.44 332 ALA A C 1
ATOM 2690 O O . ALA A 1 332 ? -34.275 -8.964 49.309 1.00 96.44 332 ALA A O 1
ATOM 2691 N N . ASP A 1 333 ? -33.180 -9.354 51.222 1.00 96.69 333 ASP A N 1
ATOM 2692 C CA . ASP A 1 333 ? -31.834 -9.226 50.647 1.00 96.69 333 ASP A CA 1
ATOM 2693 C C . ASP A 1 333 ? -31.482 -10.359 49.684 1.00 96.69 333 ASP A C 1
ATOM 2695 O O . ASP A 1 333 ? -30.985 -10.093 48.586 1.00 96.69 333 ASP A O 1
ATOM 2699 N N . VAL A 1 334 ? -31.801 -11.608 50.027 1.00 96.88 334 VAL A N 1
ATOM 2700 C CA . VAL A 1 334 ? -31.654 -12.761 49.130 1.00 96.88 334 VAL A CA 1
ATOM 2701 C C . VAL A 1 334 ? -32.485 -12.550 47.865 1.00 96.88 334 VAL A C 1
ATOM 2703 O O . VAL A 1 334 ? -31.967 -12.728 46.763 1.00 96.88 334 VAL A O 1
ATOM 2706 N N . SER A 1 335 ? -33.726 -12.076 47.991 1.00 96.62 335 SER A N 1
ATOM 2707 C CA . SER A 1 335 ? -34.589 -11.752 46.847 1.00 96.62 335 SER A CA 1
ATOM 2708 C C . SER A 1 335 ? -34.007 -10.627 45.976 1.00 96.62 335 SER A C 1
ATOM 2710 O O . SER A 1 335 ? -34.001 -10.727 44.746 1.00 96.62 335 SER A O 1
ATOM 2712 N N . ARG A 1 336 ? -33.448 -9.571 46.589 1.00 97.94 336 ARG A N 1
ATOM 2713 C CA . ARG A 1 336 ? -32.741 -8.491 45.875 1.00 97.94 336 ARG A CA 1
ATOM 2714 C C . ARG A 1 336 ? -31.509 -9.010 45.129 1.00 97.94 336 ARG A C 1
ATOM 2716 O O . ARG A 1 336 ? -31.300 -8.635 43.976 1.00 97.94 336 ARG A O 1
ATOM 2723 N N . LEU A 1 337 ? -30.713 -9.880 45.750 1.00 96.69 337 LEU A N 1
ATOM 2724 C CA . LEU A 1 337 ? -29.529 -10.482 45.131 1.00 96.69 337 LEU A CA 1
ATOM 2725 C C . LEU A 1 337 ? -29.893 -11.453 44.001 1.00 96.69 337 LEU A C 1
ATOM 2727 O O . LEU A 1 337 ? -29.254 -11.408 42.956 1.00 96.69 337 LEU A O 1
ATOM 2731 N N . GLN A 1 338 ? -30.942 -12.264 44.157 1.00 96.81 338 GLN A N 1
ATOM 2732 C CA . GLN A 1 338 ? -31.444 -13.147 43.098 1.00 96.81 338 GLN A CA 1
ATOM 2733 C C . GLN A 1 338 ? -31.950 -12.364 41.882 1.00 96.81 338 GLN A C 1
ATOM 2735 O O . GLN A 1 338 ? -31.692 -12.763 40.750 1.00 96.81 338 GLN A O 1
ATOM 2740 N N . ASN A 1 339 ? -32.644 -11.242 42.091 1.00 96.19 339 ASN A N 1
ATOM 2741 C CA . ASN A 1 339 ? -33.093 -10.399 40.982 1.00 96.19 339 ASN A CA 1
ATOM 2742 C C . ASN A 1 339 ? -31.916 -9.726 40.264 1.00 96.19 339 ASN A C 1
ATOM 2744 O O . ASN A 1 339 ? -31.904 -9.699 39.039 1.00 96.19 339 ASN A O 1
ATOM 2748 N N . ARG A 1 340 ? -30.899 -9.262 41.005 1.00 97.50 340 ARG A N 1
ATOM 2749 C CA . ARG A 1 340 ? -29.655 -8.743 40.412 1.00 97.50 340 ARG A CA 1
ATOM 2750 C C . ARG A 1 340 ? -28.871 -9.809 39.648 1.00 97.50 340 ARG A C 1
ATOM 2752 O O . ARG A 1 340 ? -28.330 -9.509 38.594 1.00 97.50 340 ARG A O 1
ATOM 2759 N N . LEU A 1 341 ? -28.816 -11.040 40.156 1.00 96.19 341 LEU A N 1
ATOM 2760 C CA . LEU A 1 341 ? -28.172 -12.146 39.451 1.00 96.19 341 LEU A CA 1
ATOM 2761 C C . LEU A 1 341 ? -28.867 -12.405 38.108 1.00 96.19 341 LEU A C 1
ATOM 2763 O O . LEU A 1 341 ? -28.192 -12.446 37.090 1.00 96.19 341 LEU A O 1
ATOM 2767 N N . LYS A 1 342 ? -30.205 -12.462 38.090 1.00 96.94 342 LYS A N 1
ATOM 2768 C CA . LYS A 1 342 ? -30.987 -12.640 36.855 1.00 96.94 342 LYS A CA 1
ATOM 2769 C C . LYS A 1 342 ? -30.777 -11.520 35.834 1.00 96.94 342 LYS A C 1
ATOM 2771 O O . LYS A 1 342 ? -30.736 -11.811 34.645 1.00 96.94 342 LYS A O 1
ATOM 2776 N N . THR A 1 343 ? -30.657 -10.260 36.266 1.00 97.12 343 THR A N 1
ATOM 2777 C CA . THR A 1 343 ? -30.377 -9.154 35.331 1.00 97.12 343 THR A CA 1
ATOM 2778 C C . THR A 1 343 ? -28.978 -9.270 34.732 1.00 97.12 343 THR A C 1
ATOM 2780 O O . THR A 1 343 ? -28.837 -9.190 33.517 1.00 97.12 343 THR A O 1
ATOM 2783 N N . GLU A 1 344 ? -27.966 -9.561 35.554 1.00 95.62 344 GLU A N 1
ATOM 2784 C CA . GLU A 1 344 ? -26.593 -9.767 35.071 1.00 95.62 344 GLU A CA 1
ATOM 2785 C C . GLU A 1 344 ? -26.526 -10.983 34.125 1.00 95.62 344 GLU A C 1
ATOM 2787 O O . GLU A 1 344 ? -25.924 -10.894 33.063 1.00 95.62 344 GLU A O 1
ATOM 2792 N N . GLU A 1 345 ? -27.206 -12.093 34.444 1.00 97.06 345 GLU A N 1
ATOM 2793 C CA . GLU A 1 345 ? -27.351 -13.258 33.553 1.00 97.06 345 GLU A CA 1
ATOM 2794 C C . GLU A 1 345 ? -27.943 -12.861 32.190 1.00 97.06 345 GLU A C 1
ATOM 2796 O O . GLU A 1 345 ? -27.387 -13.231 31.155 1.00 97.06 345 GLU A O 1
ATOM 2801 N N . THR A 1 346 ? -29.028 -12.073 32.156 1.00 96.81 346 THR A N 1
ATOM 2802 C CA . THR A 1 346 ? -29.589 -11.587 30.883 1.00 96.81 346 THR A CA 1
ATOM 2803 C C . THR A 1 346 ? -28.639 -10.658 30.134 1.00 96.81 346 THR A C 1
ATOM 2805 O O . THR A 1 346 ? -28.557 -10.748 28.910 1.00 96.81 346 THR A O 1
ATOM 2808 N N . ASP A 1 347 ? -27.884 -9.814 30.837 1.00 95.75 347 ASP A N 1
ATOM 2809 C CA . ASP A 1 347 ? -26.911 -8.911 30.223 1.00 95.75 347 ASP A CA 1
ATOM 2810 C C . ASP A 1 347 ? -25.721 -9.681 29.627 1.00 95.75 347 ASP A C 1
ATOM 2812 O O . ASP A 1 347 ? -25.289 -9.359 28.519 1.00 95.75 347 ASP A O 1
ATOM 2816 N N . TYR A 1 348 ? -25.259 -10.759 30.274 1.00 97.19 348 TYR A N 1
ATOM 2817 C CA . TYR A 1 348 ? -24.263 -11.675 29.706 1.00 97.19 348 TYR A CA 1
ATOM 2818 C C . TYR A 1 348 ? -24.768 -12.366 28.434 1.00 97.19 348 TYR A C 1
ATOM 2820 O O . TYR A 1 348 ? -24.053 -12.350 27.433 1.00 97.19 348 TYR A O 1
ATOM 2828 N N . TYR A 1 349 ? -25.995 -12.903 28.417 1.00 97.69 349 TYR A N 1
ATOM 2829 C CA . TYR A 1 349 ? -26.557 -13.499 27.195 1.00 97.69 349 TYR A CA 1
ATOM 2830 C C . TYR A 1 349 ? -26.713 -12.466 26.069 1.00 97.69 349 TYR A C 1
ATOM 2832 O O . TYR A 1 349 ? -26.370 -12.750 24.921 1.00 97.69 349 TYR A O 1
ATOM 2840 N N . ASN A 1 350 ? -27.187 -11.255 26.379 1.00 96.88 350 ASN A N 1
ATOM 2841 C CA . ASN A 1 350 ? -27.302 -10.163 25.407 1.00 96.88 350 ASN A CA 1
ATOM 2842 C C . ASN A 1 350 ? -25.932 -9.770 24.825 1.00 96.88 350 ASN A C 1
ATOM 2844 O O . ASN A 1 350 ? -25.812 -9.518 23.621 1.00 96.88 350 ASN A O 1
ATOM 2848 N N . LEU A 1 351 ? -24.902 -9.737 25.674 1.00 97.19 351 LEU A N 1
ATOM 2849 C CA . LEU A 1 351 ? -23.526 -9.440 25.297 1.00 97.19 351 LEU A CA 1
ATOM 2850 C C . LEU A 1 351 ? -22.933 -10.550 24.414 1.00 97.19 351 LEU A C 1
ATOM 2852 O O . LEU A 1 351 ? -22.363 -10.237 23.371 1.00 97.19 351 LEU A O 1
ATOM 2856 N N . GLU A 1 352 ? -23.130 -11.822 24.763 1.00 96.88 352 GLU A N 1
ATOM 2857 C CA . GLU A 1 352 ? -22.714 -12.988 23.968 1.00 96.88 352 GLU A CA 1
ATOM 2858 C C . GLU A 1 352 ? -23.320 -12.944 22.554 1.00 96.88 352 GLU A C 1
ATOM 2860 O O . GLU A 1 352 ? -22.577 -12.891 21.575 1.00 96.88 352 GLU A O 1
ATOM 2865 N N . HIS A 1 353 ? -24.641 -12.768 22.434 1.00 97.38 353 HIS A N 1
ATOM 2866 C CA . HIS A 1 353 ? -25.318 -12.605 21.136 1.00 97.38 353 HIS A CA 1
ATOM 2867 C C . HIS A 1 353 ? -24.861 -11.346 20.368 1.00 97.38 353 HIS A C 1
ATOM 2869 O O . HIS A 1 353 ? -25.010 -11.251 19.146 1.00 97.38 353 HIS A O 1
ATOM 2875 N N . SER A 1 354 ? -24.356 -10.312 21.052 1.00 96.44 354 SER A N 1
ATOM 2876 C CA . SER A 1 354 ? -23.754 -9.147 20.386 1.00 96.44 354 SER A CA 1
ATOM 2877 C C . SER A 1 354 ? -22.362 -9.459 19.828 1.00 96.44 354 SER A C 1
ATOM 2879 O O . SER A 1 354 ? -22.066 -9.056 18.703 1.00 96.44 354 SER A O 1
ATOM 2881 N N . TYR A 1 355 ? -21.548 -10.236 20.550 1.00 94.69 355 TYR A N 1
ATOM 2882 C CA . TYR A 1 355 ? -20.249 -10.707 20.074 1.00 94.69 355 TYR A CA 1
ATOM 2883 C C . TYR A 1 355 ? -20.388 -11.690 18.911 1.00 94.69 355 TYR A C 1
ATOM 2885 O O . TYR A 1 355 ? -19.652 -11.564 17.937 1.00 94.69 355 TYR A O 1
ATOM 2893 N N . GLU A 1 356 ? -21.343 -12.621 18.968 1.00 97.56 356 GLU A N 1
ATOM 2894 C CA . GLU A 1 356 ? -21.620 -13.560 17.875 1.00 97.56 356 GLU A CA 1
ATOM 2895 C C . GLU A 1 356 ? -21.978 -12.827 16.578 1.00 97.56 356 GLU A C 1
ATOM 2897 O O . GLU A 1 356 ? -21.316 -13.040 15.566 1.00 97.56 356 GLU A O 1
ATOM 2902 N N . ARG A 1 357 ? -22.918 -11.870 16.620 1.00 97.81 357 ARG A N 1
ATOM 2903 C CA . ARG A 1 357 ? -23.269 -11.044 15.447 1.00 97.81 357 ARG A CA 1
ATOM 2904 C C . ARG A 1 357 ? -22.080 -10.256 14.894 1.00 97.81 357 ARG A C 1
ATOM 2906 O O . ARG A 1 357 ? -21.892 -10.205 13.684 1.00 97.81 357 ARG A O 1
ATOM 2913 N N . VAL A 1 358 ? -21.247 -9.672 15.759 1.00 96.75 358 VAL A N 1
ATOM 2914 C CA . VAL A 1 358 ? -20.030 -8.966 15.316 1.00 96.75 358 VAL A CA 1
ATOM 2915 C C . VAL A 1 358 ? -19.020 -9.935 14.690 1.00 96.75 358 VAL A C 1
ATOM 2917 O O . VAL A 1 358 ? -18.369 -9.578 13.711 1.00 96.75 358 VAL A O 1
ATOM 2920 N N . ASN A 1 359 ? -18.904 -11.166 15.193 1.00 92.56 359 ASN A N 1
ATOM 2921 C CA . ASN A 1 359 ? -18.062 -12.198 14.584 1.00 92.56 359 ASN A CA 1
ATOM 2922 C C . ASN A 1 359 ? -18.609 -12.649 13.219 1.00 92.56 359 ASN A C 1
ATOM 2924 O O . ASN A 1 359 ? -17.827 -12.802 12.283 1.00 92.56 359 ASN A O 1
ATOM 2928 N N . GLU A 1 360 ? -19.926 -12.809 13.066 1.00 97.94 360 GLU A N 1
ATOM 2929 C CA . GLU A 1 360 ? -20.572 -13.089 11.775 1.00 97.94 360 GLU A CA 1
ATOM 2930 C C . GLU A 1 360 ? -20.320 -11.961 10.760 1.00 97.94 360 GLU A C 1
ATOM 2932 O O . GLU A 1 360 ? -19.869 -12.229 9.644 1.00 97.94 360 GLU A O 1
ATOM 2937 N N . ASP A 1 361 ? -20.507 -10.698 11.159 1.00 96.69 361 ASP A N 1
ATOM 2938 C CA . ASP A 1 361 ? -20.195 -9.524 10.333 1.00 96.69 361 ASP A CA 1
ATOM 2939 C C . ASP A 1 361 ? -18.709 -9.475 9.934 1.00 96.69 361 ASP A C 1
ATOM 2941 O O . ASP A 1 361 ? -18.381 -9.149 8.789 1.00 96.69 361 ASP A O 1
ATOM 2945 N N . LEU A 1 362 ? -17.796 -9.833 10.846 1.00 96.12 362 LEU A N 1
ATOM 2946 C CA . LEU A 1 362 ? -16.361 -9.937 10.564 1.00 96.12 362 LEU A CA 1
ATOM 2947 C C . LEU A 1 362 ? -16.048 -11.080 9.590 1.00 96.12 362 LEU A C 1
ATOM 2949 O O . LEU A 1 362 ? -15.259 -10.877 8.669 1.00 96.12 362 LEU A O 1
ATOM 2953 N N . HIS A 1 363 ? -16.677 -12.249 9.726 1.00 97.50 363 HIS A N 1
ATOM 2954 C CA . HIS A 1 363 ? -16.524 -13.353 8.774 1.00 97.50 363 HIS A CA 1
ATOM 2955 C C . HIS A 1 363 ? -17.060 -12.993 7.380 1.00 97.50 363 HIS A C 1
ATOM 2957 O O . HIS A 1 363 ? -16.402 -13.277 6.379 1.00 97.50 363 HIS A O 1
ATOM 2963 N N . LEU A 1 364 ? -18.200 -12.299 7.297 1.00 97.94 364 LEU A N 1
ATOM 2964 C CA . LEU A 1 364 ? -18.740 -11.776 6.038 1.00 97.94 364 LEU A CA 1
ATOM 2965 C C . LEU A 1 364 ? -17.851 -10.677 5.434 1.00 97.94 364 LEU A C 1
ATOM 2967 O O . LEU A 1 364 ? -17.743 -10.574 4.211 1.00 97.94 364 LEU A O 1
ATOM 2971 N N . ALA A 1 365 ? -17.210 -9.850 6.263 1.00 95.25 365 ALA A N 1
ATOM 2972 C CA . ALA A 1 365 ? -16.240 -8.859 5.807 1.00 95.25 365 ALA A CA 1
ATOM 2973 C C . ALA A 1 365 ? -14.949 -9.511 5.287 1.00 95.25 365 ALA A C 1
ATOM 2975 O O . ALA A 1 365 ? -14.431 -9.060 4.268 1.00 95.25 365 ALA A O 1
ATOM 2976 N N . LEU A 1 366 ? -14.463 -10.576 5.934 1.00 96.56 366 LEU A N 1
ATOM 2977 C CA . LEU A 1 366 ? -13.310 -11.360 5.481 1.00 96.56 366 LEU A CA 1
ATOM 2978 C C . LEU A 1 366 ? -13.586 -12.039 4.136 1.00 96.56 366 LEU A C 1
ATOM 2980 O O . LEU A 1 366 ? -12.820 -11.827 3.205 1.00 96.56 366 LEU A O 1
ATOM 2984 N N . GLY A 1 367 ? -14.724 -12.725 3.977 1.00 97.19 367 GLY A N 1
ATOM 2985 C CA . GLY A 1 367 ? -15.091 -13.332 2.689 1.00 97.19 367 GLY A CA 1
ATOM 2986 C C . GLY A 1 367 ? -15.157 -12.310 1.545 1.00 97.19 367 GLY A C 1
ATOM 2987 O O . GLY A 1 367 ? -14.666 -12.565 0.449 1.00 97.19 367 GLY A O 1
ATOM 2988 N N . LYS A 1 368 ? -15.659 -11.096 1.817 1.00 97.00 368 LYS A N 1
ATOM 2989 C CA . LYS A 1 368 ? -15.620 -9.980 0.855 1.00 97.00 368 LYS A CA 1
ATOM 2990 C C . LYS A 1 368 ? -14.208 -9.474 0.563 1.00 97.00 368 LYS A C 1
ATOM 2992 O O . LYS A 1 368 ? -14.006 -8.909 -0.502 1.00 97.00 368 LYS A O 1
ATOM 2997 N N . VAL A 1 369 ? -13.249 -9.597 1.481 1.00 94.88 369 VAL A N 1
ATOM 2998 C CA . VAL A 1 369 ? -11.838 -9.278 1.200 1.00 94.88 369 VAL A CA 1
ATOM 2999 C C . VAL A 1 369 ? -11.239 -10.358 0.303 1.00 94.88 369 VAL A C 1
ATOM 3001 O O . VAL A 1 369 ? -10.679 -10.002 -0.730 1.00 94.88 369 VAL A O 1
ATOM 3004 N N . ASP A 1 370 ? -11.452 -11.637 0.618 1.00 95.38 370 ASP A N 1
ATOM 3005 C CA . ASP A 1 370 ? -10.973 -12.775 -0.178 1.00 95.38 370 ASP A CA 1
ATOM 3006 C C . ASP A 1 370 ? -11.485 -12.709 -1.634 1.00 95.38 370 ASP A C 1
ATOM 3008 O O . ASP A 1 370 ? -10.716 -12.878 -2.582 1.00 95.38 370 ASP A O 1
ATOM 3012 N N . GLU A 1 371 ? -12.765 -12.361 -1.835 1.00 96.69 371 GLU A N 1
ATOM 3013 C CA . GLU A 1 371 ? -13.351 -12.096 -3.160 1.00 96.69 371 GLU A CA 1
ATOM 3014 C C . GLU A 1 371 ? -12.585 -11.005 -3.931 1.00 96.69 371 GLU A C 1
ATOM 3016 O O . GLU A 1 371 ? -12.286 -11.169 -5.116 1.00 96.69 371 GLU A O 1
ATOM 3021 N N . ARG A 1 372 ? -12.219 -9.895 -3.272 1.00 92.88 372 ARG A N 1
ATOM 3022 C CA . ARG A 1 372 ? -11.460 -8.797 -3.904 1.00 92.88 372 ARG A CA 1
ATOM 3023 C C . ARG A 1 372 ? -10.000 -9.145 -4.132 1.00 92.88 372 ARG A C 1
ATOM 3025 O O . ARG A 1 372 ? -9.416 -8.659 -5.099 1.00 92.88 372 ARG A O 1
ATOM 3032 N N . GLU A 1 373 ? -9.400 -9.970 -3.284 1.00 94.56 373 GLU A N 1
ATOM 3033 C CA . GLU A 1 373 ? -8.058 -10.497 -3.527 1.00 94.56 373 GLU A CA 1
ATOM 3034 C C . GLU A 1 373 ? -8.040 -11.408 -4.762 1.00 94.56 373 GLU A C 1
ATOM 3036 O O . GLU A 1 373 ? -7.114 -11.289 -5.570 1.00 94.56 373 GLU A O 1
ATOM 3041 N N . GLY A 1 374 ? -9.102 -12.200 -4.968 1.00 96.06 374 GLY A N 1
ATOM 3042 C CA . GLY A 1 374 ? -9.369 -12.952 -6.198 1.00 96.06 374 GLY A CA 1
ATOM 3043 C C . GLY A 1 374 ? -9.540 -12.057 -7.431 1.00 96.06 374 GLY A C 1
ATOM 3044 O O . GLY A 1 374 ? -8.789 -12.206 -8.392 1.00 96.06 374 GLY A O 1
ATOM 3045 N N . GLU A 1 375 ? -10.438 -11.061 -7.389 1.00 97.25 375 GLU A N 1
ATOM 3046 C CA . GLU A 1 375 ? -10.613 -10.080 -8.483 1.00 97.25 375 GLU A CA 1
ATOM 3047 C C . GLU A 1 375 ? -9.280 -9.397 -8.857 1.00 97.25 375 GLU A C 1
ATOM 3049 O O . GLU A 1 375 ? -8.947 -9.233 -10.033 1.00 97.25 375 GLU A O 1
ATOM 3054 N N . LEU A 1 376 ? -8.483 -9.003 -7.857 1.00 93.94 376 LEU A N 1
ATOM 3055 C CA . LEU A 1 376 ? -7.171 -8.391 -8.071 1.00 93.94 376 LEU A CA 1
ATOM 3056 C C . LEU A 1 376 ? -6.137 -9.383 -8.622 1.00 93.94 376 LEU A C 1
ATOM 3058 O O . LEU A 1 376 ? -5.226 -8.955 -9.334 1.00 93.94 376 LEU A O 1
ATOM 3062 N N . GLN A 1 377 ? -6.254 -10.674 -8.309 1.00 96.81 377 GLN A N 1
ATOM 3063 C CA . GLN A 1 377 ? -5.393 -11.722 -8.852 1.00 96.81 377 GLN A CA 1
ATOM 3064 C C . GLN A 1 377 ? -5.691 -11.970 -10.333 1.00 96.81 377 GLN A C 1
ATOM 3066 O O . GLN A 1 377 ? -4.767 -11.900 -11.142 1.00 96.81 377 GLN A O 1
ATOM 3071 N N . ASP A 1 378 ? -6.964 -12.111 -10.709 1.00 96.88 378 ASP A N 1
ATOM 3072 C CA . ASP A 1 378 ? -7.392 -12.231 -12.110 1.00 96.88 378 ASP A CA 1
ATOM 3073 C C . ASP A 1 378 ? -6.914 -11.037 -12.957 1.00 96.88 378 ASP A C 1
ATOM 3075 O O . ASP A 1 378 ? -6.468 -11.195 -14.100 1.00 96.88 378 ASP A O 1
ATOM 3079 N N . ILE A 1 379 ? -6.962 -9.826 -12.386 1.00 96.56 379 ILE A N 1
ATOM 3080 C CA . ILE A 1 379 ? -6.450 -8.603 -13.019 1.00 96.56 379 ILE A CA 1
ATOM 3081 C C . ILE A 1 379 ? -4.920 -8.649 -13.170 1.00 96.56 379 ILE A C 1
ATOM 3083 O O . ILE A 1 379 ? -4.417 -8.290 -14.238 1.00 96.56 379 ILE A O 1
ATOM 3087 N N . ARG A 1 380 ? -4.168 -9.095 -12.149 1.00 95.25 380 ARG A N 1
ATOM 3088 C CA . ARG A 1 380 ? -2.701 -9.262 -12.232 1.00 95.25 380 ARG A CA 1
ATOM 3089 C C . ARG A 1 380 ? -2.317 -10.256 -13.326 1.00 95.25 380 ARG A C 1
ATOM 3091 O O . ARG A 1 380 ? -1.558 -9.893 -14.220 1.00 95.25 380 ARG A O 1
ATOM 3098 N N . GLU A 1 381 ? -2.919 -11.441 -13.331 1.00 96.88 381 GLU A N 1
ATOM 3099 C CA . GLU A 1 381 ? -2.687 -12.476 -14.348 1.00 96.88 381 GLU A CA 1
ATOM 3100 C C . GLU A 1 381 ? -3.147 -12.027 -15.747 1.00 96.88 381 GLU A C 1
ATOM 3102 O O . GLU A 1 381 ? -2.605 -12.445 -16.772 1.00 96.88 381 GLU A O 1
ATOM 3107 N N . GLY A 1 382 ? -4.156 -11.154 -15.832 1.00 97.31 382 GLY A N 1
ATOM 3108 C CA . GLY A 1 382 ? -4.535 -10.461 -17.065 1.00 97.31 382 GLY A CA 1
ATOM 3109 C C . GLY A 1 382 ? -3.439 -9.525 -17.590 1.00 97.31 382 GLY A C 1
ATOM 3110 O O . GLY A 1 382 ? -3.168 -9.515 -18.793 1.00 97.31 382 GLY A O 1
ATOM 3111 N N . TYR A 1 383 ? -2.781 -8.769 -16.706 1.00 91.75 383 TYR A N 1
ATOM 3112 C CA . TYR A 1 383 ? -1.664 -7.896 -17.076 1.00 91.75 383 TYR A CA 1
ATOM 3113 C C . TYR A 1 383 ? -0.383 -8.664 -17.406 1.00 91.75 383 TYR A C 1
ATOM 3115 O O . TYR A 1 383 ? 0.279 -8.289 -18.369 1.00 91.75 383 TYR A O 1
ATOM 3123 N N . GLU A 1 384 ? -0.053 -9.733 -16.678 1.00 96.12 384 GLU A N 1
ATOM 3124 C CA . GLU A 1 384 ? 1.094 -10.603 -16.983 1.00 96.12 384 GLU A CA 1
ATOM 3125 C C . GLU A 1 384 ? 0.964 -11.197 -18.389 1.00 96.12 384 GLU A C 1
ATOM 3127 O O . GLU A 1 384 ? 1.832 -10.971 -19.229 1.00 96.12 384 GLU A O 1
ATOM 3132 N N . ARG A 1 385 ? -0.190 -11.798 -18.718 1.00 97.62 385 ARG A N 1
ATOM 3133 C CA . ARG A 1 385 ? -0.476 -12.287 -20.081 1.00 97.62 385 ARG A CA 1
ATOM 3134 C C . ARG A 1 385 ? -0.350 -11.196 -21.148 1.00 97.62 385 ARG A C 1
ATOM 3136 O O . ARG A 1 385 ? 0.124 -11.463 -22.250 1.00 97.62 385 ARG A O 1
ATOM 3143 N N . LEU A 1 386 ? -0.770 -9.964 -20.851 1.00 97.56 386 LEU A N 1
ATOM 3144 C CA . LEU A 1 386 ? -0.659 -8.848 -21.794 1.00 97.56 386 LEU A CA 1
ATOM 3145 C C . LEU A 1 386 ? 0.791 -8.363 -21.961 1.00 97.56 386 LEU A C 1
ATOM 3147 O O . LEU A 1 386 ? 1.166 -7.970 -23.067 1.00 97.56 386 LEU A O 1
ATOM 3151 N N . LEU A 1 387 ? 1.603 -8.406 -20.902 1.00 95.31 387 LEU A N 1
ATOM 3152 C CA . LEU A 1 387 ? 3.041 -8.136 -20.965 1.00 95.31 387 LEU A CA 1
ATOM 3153 C C . LEU A 1 387 ? 3.758 -9.218 -21.780 1.00 95.31 387 LEU A C 1
ATOM 3155 O O . LEU A 1 387 ? 4.461 -8.863 -22.723 1.00 95.31 387 LEU A O 1
ATOM 3159 N N . ASP A 1 388 ? 3.485 -10.500 -21.527 1.00 95.56 388 ASP A N 1
ATOM 3160 C CA . ASP A 1 388 ? 4.025 -11.627 -22.301 1.00 95.56 388 ASP A CA 1
ATOM 3161 C C . ASP A 1 388 ? 3.713 -11.492 -23.798 1.00 95.56 388 ASP A C 1
ATOM 3163 O O . ASP A 1 388 ? 4.602 -11.632 -24.643 1.00 95.56 388 ASP A O 1
ATOM 3167 N N . CYS A 1 389 ? 2.464 -11.161 -24.152 1.00 94.75 389 CYS A N 1
ATOM 3168 C CA . CYS A 1 389 ? 2.091 -10.893 -25.541 1.00 94.75 389 CYS A CA 1
ATOM 3169 C C . CYS A 1 389 ? 2.890 -9.725 -26.141 1.00 94.75 389 CYS A C 1
ATOM 3171 O O . CYS A 1 389 ? 3.312 -9.808 -27.294 1.00 94.75 389 CYS A O 1
ATOM 3173 N N . LYS A 1 390 ? 3.134 -8.649 -25.381 1.00 95.19 390 LYS A N 1
ATOM 3174 C CA . LYS A 1 390 ? 3.906 -7.494 -25.866 1.00 95.19 390 LYS A CA 1
ATOM 3175 C C . LYS A 1 390 ? 5.398 -7.785 -25.984 1.00 95.19 390 LYS A C 1
ATOM 3177 O O . LYS A 1 390 ? 6.010 -7.346 -26.953 1.00 95.19 390 LYS A O 1
ATOM 3182 N N . GLU A 1 391 ? 5.973 -8.575 -25.085 1.00 94.06 391 GLU A N 1
ATOM 3183 C CA . GLU A 1 391 ? 7.338 -9.075 -25.244 1.00 94.06 391 GLU A CA 1
ATOM 3184 C C . GLU A 1 391 ? 7.482 -9.974 -26.476 1.00 94.06 391 GLU A C 1
ATOM 3186 O O . GLU A 1 391 ? 8.477 -9.880 -27.192 1.00 94.06 391 GLU A O 1
ATOM 3191 N N . GLN A 1 392 ? 6.504 -10.844 -26.742 1.00 94.94 392 GLN A N 1
ATOM 3192 C CA . GLN A 1 392 ? 6.498 -11.686 -27.941 1.00 94.94 392 GLN A CA 1
ATOM 3193 C C . GLN A 1 392 ? 6.362 -10.847 -29.219 1.00 94.94 392 GLN A C 1
ATOM 3195 O O . GLN A 1 392 ? 7.084 -11.096 -30.183 1.00 94.94 392 GLN A O 1
ATOM 3200 N N . GLU A 1 393 ? 5.500 -9.823 -29.229 1.00 94.50 393 GLU A N 1
ATOM 3201 C CA . GLU A 1 393 ? 5.405 -8.862 -30.337 1.00 94.50 393 GLU A CA 1
ATOM 3202 C C . GLU A 1 393 ? 6.741 -8.149 -30.599 1.00 94.50 393 GLU A C 1
ATOM 3204 O O . GLU A 1 393 ? 7.160 -8.072 -31.754 1.00 94.50 393 GLU A O 1
ATOM 3209 N N . LEU A 1 394 ? 7.430 -7.680 -29.549 1.00 94.06 394 LEU A N 1
ATOM 3210 C CA . LEU A 1 394 ? 8.744 -7.034 -29.665 1.00 94.06 394 LEU A CA 1
ATOM 3211 C C . LEU A 1 394 ? 9.808 -7.997 -30.208 1.00 94.06 394 LEU A C 1
ATOM 3213 O O . LEU A 1 394 ? 10.454 -7.673 -31.200 1.00 94.06 394 LEU A O 1
ATOM 3217 N N . LYS A 1 395 ? 9.913 -9.215 -29.661 1.00 95.19 395 LYS A N 1
ATOM 3218 C CA . LYS A 1 395 ? 10.839 -10.257 -30.151 1.00 95.19 395 LYS A CA 1
ATOM 3219 C C . LYS A 1 395 ? 10.586 -10.587 -31.631 1.00 95.19 395 LYS A C 1
ATOM 3221 O O . LYS A 1 395 ? 11.522 -10.724 -32.414 1.00 95.19 395 LYS A O 1
ATOM 3226 N N . ILE A 1 396 ? 9.320 -10.658 -32.058 1.00 95.25 396 ILE A N 1
ATOM 3227 C CA . ILE A 1 396 ? 8.949 -10.851 -33.472 1.00 95.25 396 ILE A CA 1
ATOM 3228 C C . ILE A 1 396 ? 9.354 -9.643 -34.333 1.00 95.25 396 ILE A C 1
ATOM 3230 O O . ILE A 1 396 ? 9.762 -9.826 -35.482 1.00 95.25 396 ILE A O 1
ATOM 3234 N N . GLN A 1 397 ? 9.227 -8.421 -33.815 1.00 92.81 397 GLN A N 1
ATOM 3235 C CA . GLN A 1 397 ? 9.621 -7.197 -34.513 1.00 92.81 397 GLN A CA 1
ATOM 3236 C C . GLN A 1 397 ? 11.146 -7.134 -34.707 1.00 92.81 397 GLN A C 1
ATOM 3238 O O . GLN A 1 397 ? 11.602 -6.956 -35.834 1.00 92.81 397 GLN A O 1
ATOM 3243 N N . GLU A 1 398 ? 11.924 -7.395 -33.655 1.00 94.12 398 GLU A N 1
ATOM 3244 C CA . GLU A 1 398 ? 13.390 -7.495 -33.695 1.00 94.12 398 GLU A CA 1
ATOM 3245 C C . GLU A 1 398 ? 13.856 -8.552 -34.709 1.00 94.12 398 GLU A C 1
ATOM 3247 O O . GLU A 1 398 ? 14.689 -8.267 -35.571 1.00 94.12 398 GLU A O 1
ATOM 3252 N N . CYS A 1 399 ? 13.257 -9.751 -34.699 1.00 92.69 399 CYS A N 1
ATOM 3253 C CA . CYS A 1 399 ? 13.560 -10.790 -35.688 1.00 92.69 399 CYS A CA 1
ATOM 3254 C C . CYS A 1 399 ? 13.263 -10.356 -37.135 1.00 92.69 399 CYS A C 1
ATOM 3256 O O . CYS A 1 399 ? 13.997 -10.740 -38.048 1.00 92.69 399 CYS A O 1
ATOM 3258 N N . LYS A 1 400 ? 12.207 -9.565 -37.375 1.00 93.62 400 LYS A N 1
ATOM 3259 C CA . LYS A 1 400 ? 11.903 -9.019 -38.711 1.00 93.62 400 LYS A CA 1
ATOM 3260 C C . LYS A 1 400 ? 12.918 -7.963 -39.140 1.00 93.62 400 LYS A C 1
ATOM 3262 O O . LYS A 1 400 ? 13.291 -7.941 -40.310 1.00 93.62 400 LYS A O 1
ATOM 3267 N N . GLU A 1 401 ? 13.365 -7.109 -38.222 1.00 94.25 401 GLU A N 1
ATOM 3268 C CA . GLU A 1 401 ? 14.392 -6.106 -38.509 1.00 94.25 401 GLU A CA 1
ATOM 3269 C C . GLU A 1 401 ? 15.738 -6.754 -38.835 1.00 94.25 401 GLU A C 1
ATOM 3271 O O . GLU A 1 401 ? 16.337 -6.416 -39.854 1.00 94.25 401 GLU A O 1
ATOM 3276 N N . GLU A 1 402 ? 16.178 -7.735 -38.044 1.00 93.50 402 GLU A N 1
ATOM 3277 C CA . GLU A 1 402 ? 17.388 -8.514 -38.331 1.00 93.50 402 GLU A CA 1
ATOM 3278 C C . GLU A 1 402 ? 17.282 -9.279 -39.656 1.00 93.50 402 GLU A C 1
ATOM 3280 O O . GLU A 1 402 ? 18.204 -9.241 -40.473 1.00 93.50 402 GLU A O 1
ATOM 3285 N N . HIS A 1 403 ? 16.130 -9.893 -39.948 1.00 92.81 403 HIS A N 1
ATOM 3286 C CA . HIS A 1 403 ? 15.901 -10.521 -41.250 1.00 92.81 403 HIS A CA 1
ATOM 3287 C C . HIS A 1 403 ? 15.991 -9.509 -42.406 1.00 92.81 403 HIS A C 1
ATOM 3289 O O . HIS A 1 403 ? 16.630 -9.795 -43.417 1.00 92.81 403 HIS A O 1
ATOM 3295 N N . GLY A 1 404 ? 15.427 -8.306 -42.247 1.00 94.06 404 GLY A N 1
ATOM 3296 C CA . GLY A 1 404 ? 15.534 -7.224 -43.230 1.00 94.06 404 GLY A CA 1
ATOM 3297 C C . GLY A 1 404 ? 16.969 -6.715 -43.421 1.00 94.06 404 GLY A C 1
ATOM 3298 O O . GLY A 1 404 ? 17.390 -6.479 -44.555 1.00 94.06 404 GLY A O 1
ATOM 3299 N N . ARG A 1 405 ? 17.753 -6.603 -42.338 1.00 95.25 405 ARG A N 1
ATOM 3300 C CA . ARG A 1 405 ? 19.187 -6.249 -42.382 1.00 95.25 405 ARG A CA 1
ATOM 3301 C C . ARG A 1 405 ? 19.989 -7.305 -43.144 1.00 95.25 405 ARG A C 1
ATOM 3303 O O . ARG A 1 405 ? 20.744 -6.951 -44.050 1.00 95.25 405 ARG A O 1
ATOM 3310 N N . LEU A 1 406 ? 19.785 -8.587 -42.835 1.00 94.06 406 LEU A N 1
ATOM 3311 C CA . LEU A 1 406 ? 20.427 -9.705 -43.532 1.00 94.06 406 LEU A CA 1
ATOM 3312 C C . LEU A 1 406 ? 20.026 -9.759 -45.011 1.00 94.06 406 LEU A C 1
ATOM 3314 O O . LEU A 1 406 ? 20.897 -9.868 -45.868 1.00 94.06 406 LEU A O 1
ATOM 3318 N N . GLN A 1 407 ? 18.741 -9.592 -45.334 1.00 93.62 407 GLN A N 1
ATOM 3319 C CA . GLN A 1 407 ? 18.263 -9.554 -46.718 1.00 93.62 407 GLN A CA 1
ATOM 3320 C C . GLN A 1 407 ? 18.899 -8.400 -47.512 1.00 93.62 407 GLN A C 1
ATOM 3322 O O . GLN A 1 407 ? 19.313 -8.591 -48.657 1.00 93.62 407 GLN A O 1
ATOM 3327 N N . ALA A 1 408 ? 19.040 -7.217 -46.903 1.00 93.31 408 ALA A N 1
ATOM 3328 C CA . ALA A 1 408 ? 19.719 -6.080 -47.519 1.00 93.31 408 ALA A CA 1
ATOM 3329 C C . ALA A 1 408 ? 21.231 -6.311 -47.701 1.00 93.31 408 ALA A C 1
ATOM 3331 O O . ALA A 1 408 ? 21.802 -5.838 -48.684 1.00 93.31 408 ALA A O 1
ATOM 3332 N N . LEU A 1 409 ? 21.889 -7.037 -46.789 1.00 94.62 409 LEU A N 1
ATOM 3333 C CA . LEU A 1 409 ? 23.291 -7.444 -46.936 1.00 94.62 409 LEU A CA 1
ATOM 3334 C C . LEU A 1 409 ? 23.471 -8.464 -48.067 1.00 94.62 409 LEU A C 1
ATOM 3336 O O . LEU A 1 409 ? 24.338 -8.254 -48.912 1.00 94.62 409 LEU A O 1
ATOM 3340 N N . CYS A 1 410 ? 22.624 -9.495 -48.143 1.00 93.06 410 CYS A N 1
ATOM 3341 C CA . CYS A 1 410 ? 22.622 -10.446 -49.257 1.00 93.06 410 CYS A CA 1
ATOM 3342 C C . CYS A 1 410 ? 22.429 -9.726 -50.597 1.00 93.06 410 CYS A C 1
ATOM 3344 O O . CYS A 1 410 ? 23.235 -9.903 -51.502 1.00 93.06 410 CYS A O 1
ATOM 3346 N N . HIS A 1 411 ? 21.446 -8.824 -50.700 1.00 92.75 411 HIS A N 1
ATOM 3347 C CA . HIS A 1 411 ? 21.204 -8.093 -51.944 1.00 92.75 411 HIS A CA 1
ATOM 3348 C C . HIS A 1 411 ? 22.373 -7.173 -52.344 1.00 92.75 411 HIS A C 1
ATOM 3350 O O . HIS A 1 411 ? 22.705 -7.070 -53.523 1.00 92.75 411 HIS A O 1
ATOM 3356 N N . LYS A 1 412 ? 23.050 -6.536 -51.376 1.00 93.44 412 LYS A N 1
ATOM 3357 C CA . LYS A 1 412 ? 24.298 -5.795 -51.638 1.00 93.44 412 LYS A CA 1
ATOM 3358 C C . LYS A 1 412 ? 25.410 -6.716 -52.140 1.00 93.44 412 LYS A C 1
ATOM 3360 O O . LYS A 1 412 ? 26.139 -6.328 -53.047 1.00 93.44 412 LYS A O 1
ATOM 3365 N N . GLN A 1 413 ? 25.539 -7.914 -51.571 1.00 93.62 413 GLN A N 1
ATOM 3366 C CA . GLN A 1 413 ? 26.536 -8.892 -51.996 1.00 93.62 413 GLN A CA 1
ATOM 3367 C C . GLN A 1 413 ? 26.245 -9.419 -53.409 1.00 93.62 413 GLN A C 1
ATOM 3369 O O . GLN A 1 413 ? 27.163 -9.473 -54.220 1.00 93.62 413 GLN A O 1
ATOM 3374 N N . ASP A 1 414 ? 24.981 -9.696 -53.743 1.00 93.19 414 ASP A N 1
ATOM 3375 C CA . ASP A 1 414 ? 24.555 -10.066 -55.100 1.00 93.19 414 ASP A CA 1
ATOM 3376 C C . ASP A 1 414 ? 24.883 -8.966 -56.124 1.00 93.19 414 ASP A C 1
ATOM 3378 O O . ASP A 1 414 ? 25.349 -9.261 -57.222 1.00 93.19 414 ASP A O 1
ATOM 3382 N N . LEU A 1 415 ? 24.681 -7.689 -55.768 1.00 92.56 415 LEU A N 1
ATOM 3383 C CA . LEU A 1 415 ? 25.031 -6.551 -56.627 1.00 92.56 415 LEU A CA 1
ATOM 3384 C C . LEU A 1 415 ? 26.545 -6.445 -56.859 1.00 92.56 415 LEU A C 1
ATOM 3386 O O . LEU A 1 415 ? 26.964 -6.283 -58.004 1.00 92.56 415 LEU A O 1
ATOM 3390 N N . VAL A 1 416 ? 27.361 -6.593 -55.808 1.00 94.62 416 VAL A N 1
ATOM 3391 C CA . VAL A 1 416 ? 28.831 -6.614 -55.930 1.00 94.62 416 VAL A CA 1
ATOM 3392 C C . VAL A 1 416 ? 29.283 -7.783 -56.807 1.00 94.62 416 VAL A C 1
ATOM 3394 O O . VAL A 1 416 ? 30.041 -7.570 -57.748 1.00 94.62 416 VAL A O 1
ATOM 3397 N N . LEU A 1 417 ? 28.754 -8.990 -56.579 1.00 93.19 417 LEU A N 1
ATOM 3398 C CA . LEU A 1 417 ? 29.054 -10.168 -57.399 1.00 93.19 417 LEU A CA 1
ATOM 3399 C C . LEU A 1 417 ? 28.621 -9.986 -58.863 1.00 93.19 417 LEU A C 1
ATOM 3401 O O . LEU A 1 417 ? 29.328 -10.427 -59.767 1.00 93.19 417 LEU A O 1
ATOM 3405 N N . MET A 1 418 ? 27.496 -9.313 -59.128 1.00 90.62 418 MET A N 1
ATOM 3406 C CA . MET A 1 418 ? 27.087 -8.970 -60.494 1.00 90.62 418 MET A CA 1
ATOM 3407 C C . MET A 1 418 ? 28.025 -7.958 -61.156 1.00 90.62 418 MET A C 1
ATOM 3409 O O . MET A 1 418 ? 28.275 -8.072 -62.355 1.00 90.62 418 MET A O 1
ATOM 3413 N N . ASP A 1 419 ? 28.529 -6.964 -60.425 1.00 92.50 419 ASP A N 1
ATOM 3414 C CA . ASP A 1 419 ? 29.461 -5.973 -60.972 1.00 92.50 419 ASP A CA 1
ATOM 3415 C C . ASP A 1 419 ? 30.869 -6.556 -61.180 1.00 92.50 419 ASP A C 1
ATOM 3417 O O . ASP A 1 419 ? 31.479 -6.293 -62.218 1.00 92.50 419 ASP A O 1
ATOM 3421 N N . GLU A 1 420 ? 31.332 -7.446 -60.298 1.00 93.75 420 GLU A N 1
ATOM 3422 C CA . GLU A 1 420 ? 32.520 -8.283 -60.521 1.00 93.75 420 GLU A CA 1
ATOM 3423 C C . GLU A 1 420 ? 32.336 -9.211 -61.734 1.00 93.75 420 GLU A C 1
ATOM 3425 O O . GLU A 1 420 ? 33.201 -9.294 -62.603 1.00 93.75 420 GLU A O 1
ATOM 3430 N N . GLN A 1 421 ? 31.181 -9.869 -61.880 1.00 93.19 421 GLN A N 1
ATOM 3431 C CA . GLN A 1 421 ? 30.908 -10.705 -63.053 1.00 93.19 421 GLN A CA 1
ATOM 3432 C C . GLN A 1 421 ? 30.917 -9.886 -64.358 1.00 93.19 421 GLN A C 1
ATOM 3434 O O . GLN A 1 421 ? 31.414 -10.366 -65.383 1.00 93.19 421 GLN A O 1
ATOM 3439 N N . LYS A 1 422 ? 30.410 -8.644 -64.339 1.00 92.62 422 LYS A N 1
ATOM 3440 C CA . LYS A 1 422 ? 30.487 -7.722 -65.485 1.00 92.62 422 LYS A CA 1
ATOM 3441 C C . LYS A 1 422 ? 31.928 -7.312 -65.784 1.00 92.62 422 LYS A C 1
ATOM 3443 O O . LYS A 1 422 ? 32.303 -7.344 -66.956 1.00 92.62 422 LYS A O 1
ATOM 3448 N N . SER A 1 423 ? 32.731 -6.959 -64.775 1.00 92.31 423 SER A N 1
ATOM 3449 C CA . SER A 1 423 ? 34.130 -6.565 -64.990 1.00 92.31 423 SER A CA 1
ATOM 3450 C C . SER A 1 423 ? 34.952 -7.730 -65.548 1.00 92.31 423 SER A C 1
ATOM 3452 O O . SER A 1 423 ? 35.584 -7.567 -66.591 1.00 92.31 423 SER A O 1
ATOM 3454 N N . PHE A 1 424 ? 34.827 -8.937 -64.984 1.00 91.81 424 PHE A N 1
ATOM 3455 C CA . PHE A 1 424 ? 35.457 -10.145 -65.529 1.00 91.81 424 PHE A CA 1
ATOM 3456 C C . PHE A 1 424 ? 34.997 -10.452 -66.963 1.00 91.81 424 PHE A C 1
ATOM 3458 O O . PHE A 1 424 ? 35.816 -10.807 -67.813 1.00 91.81 424 PHE A O 1
ATOM 3465 N N . SER A 1 425 ? 33.708 -10.282 -67.280 1.00 90.75 425 SER A N 1
ATOM 3466 C CA . SER A 1 425 ? 33.210 -10.450 -68.653 1.00 90.75 425 SER A CA 1
ATOM 3467 C C . SER A 1 425 ? 33.783 -9.401 -69.615 1.00 90.75 425 SER A C 1
ATOM 3469 O O . SER A 1 425 ? 34.041 -9.714 -70.780 1.00 90.75 425 SER A O 1
ATOM 3471 N N . GLN A 1 426 ? 33.985 -8.165 -69.155 1.00 93.31 426 GLN A N 1
ATOM 3472 C CA . GLN A 1 426 ? 34.571 -7.086 -69.947 1.00 93.31 426 GLN A CA 1
ATOM 3473 C C . GLN A 1 426 ? 36.068 -7.321 -70.188 1.00 93.31 426 GLN A C 1
ATOM 3475 O O . GLN A 1 426 ? 36.528 -7.199 -71.324 1.00 93.31 426 GLN A O 1
ATOM 3480 N N . GLU A 1 427 ? 36.820 -7.720 -69.160 1.00 93.94 427 GLU A N 1
ATOM 3481 C CA . GLU A 1 427 ? 38.226 -8.120 -69.277 1.00 93.94 427 GLU A CA 1
ATOM 3482 C C . GLU A 1 427 ? 38.391 -9.304 -70.235 1.00 93.94 427 GLU A C 1
ATOM 3484 O O . GLU A 1 427 ? 39.237 -9.259 -71.130 1.00 93.94 427 GLU A O 1
ATOM 3489 N N . LEU A 1 428 ? 37.539 -10.330 -70.122 1.00 92.62 428 LEU A N 1
ATOM 3490 C CA . LEU A 1 428 ? 37.545 -11.476 -71.030 1.00 92.62 428 LEU A CA 1
ATOM 3491 C C . LEU A 1 428 ? 37.312 -11.042 -72.485 1.00 92.62 428 LEU A C 1
ATOM 3493 O O . LEU A 1 428 ? 38.036 -11.495 -73.372 1.00 92.62 428 LEU A O 1
ATOM 3497 N N . SER A 1 429 ? 36.367 -10.128 -72.733 1.00 91.12 429 SER A N 1
ATOM 3498 C CA . SER A 1 429 ? 36.119 -9.565 -74.069 1.00 91.12 429 SER A CA 1
ATOM 3499 C C . SER A 1 429 ? 37.336 -8.802 -74.605 1.00 91.12 429 SER A C 1
ATOM 3501 O O . SER A 1 429 ? 37.746 -9.026 -75.743 1.00 91.12 429 SER A O 1
ATOM 3503 N N . GLN A 1 430 ? 37.974 -7.957 -73.787 1.00 92.75 430 GLN A N 1
ATOM 3504 C CA . GLN A 1 430 ? 39.206 -7.256 -74.180 1.00 92.75 430 GLN A CA 1
ATOM 3505 C C . GLN A 1 430 ? 40.356 -8.231 -74.467 1.00 92.75 430 GLN A C 1
ATOM 3507 O O . GLN A 1 430 ? 41.153 -8.014 -75.378 1.00 92.75 430 GLN A O 1
ATOM 3512 N N . HIS A 1 431 ? 40.476 -9.313 -73.694 1.00 87.62 431 HIS A N 1
ATOM 3513 C CA . HIS A 1 431 ? 41.468 -10.355 -73.941 1.00 87.62 431 HIS A CA 1
ATOM 3514 C C . HIS A 1 431 ? 41.169 -11.150 -75.216 1.00 87.62 431 HIS A C 1
ATOM 3516 O O . HIS A 1 431 ? 42.111 -11.525 -75.916 1.00 87.62 431 HIS A O 1
ATOM 3522 N N . GLN A 1 432 ? 39.899 -11.379 -75.557 1.00 90.25 432 GLN A N 1
ATOM 3523 C CA . GLN A 1 432 ? 39.505 -11.989 -76.829 1.00 90.25 432 GLN A CA 1
ATOM 3524 C C . GLN A 1 432 ? 39.856 -11.084 -78.018 1.00 90.25 432 GLN A C 1
ATOM 3526 O O . GLN A 1 432 ? 40.477 -11.567 -78.961 1.00 90.25 432 GLN A O 1
ATOM 3531 N N . GLU A 1 433 ? 39.572 -9.782 -77.936 1.00 92.38 433 GLU A N 1
ATOM 3532 C CA . GLU A 1 433 ? 39.916 -8.789 -78.966 1.00 92.38 433 GLU A CA 1
ATOM 3533 C C . GLU A 1 433 ? 41.439 -8.643 -79.155 1.00 92.38 433 GLU A C 1
ATOM 3535 O O . GLU A 1 433 ? 41.954 -8.710 -80.272 1.00 92.38 433 GLU A O 1
ATOM 3540 N N . LYS A 1 434 ? 42.209 -8.566 -78.060 1.00 92.25 434 LYS A N 1
ATOM 3541 C CA . LYS A 1 434 ? 43.684 -8.610 -78.121 1.00 92.25 434 LYS A CA 1
ATOM 3542 C C . LYS A 1 434 ? 44.177 -9.895 -78.801 1.00 92.25 434 LYS A C 1
ATOM 3544 O O . LYS A 1 434 ? 45.120 -9.854 -79.588 1.00 92.25 434 LYS A O 1
ATOM 3549 N N . ASN A 1 435 ? 43.531 -11.036 -78.543 1.00 91.06 435 ASN A N 1
ATOM 3550 C CA . ASN A 1 435 ? 43.857 -12.302 -79.202 1.00 91.06 435 ASN A CA 1
ATOM 3551 C C . ASN A 1 435 ? 43.482 -12.330 -80.694 1.00 91.06 435 ASN A C 1
ATOM 3553 O O . ASN A 1 435 ? 44.206 -12.962 -81.460 1.00 91.06 435 ASN A O 1
ATOM 3557 N N . THR A 1 436 ? 42.394 -11.688 -81.136 1.00 92.25 436 THR A N 1
ATOM 3558 C CA . THR A 1 436 ? 42.068 -11.611 -82.573 1.00 92.25 436 THR A CA 1
ATOM 3559 C C . THR A 1 436 ? 43.064 -10.727 -83.311 1.00 92.25 436 THR A C 1
ATOM 3561 O O . THR A 1 436 ? 43.640 -11.189 -84.293 1.00 92.25 436 THR A O 1
ATOM 3564 N N . VAL A 1 437 ? 43.393 -9.547 -82.772 1.00 93.38 437 VAL A N 1
ATOM 3565 C CA . VAL A 1 437 ? 44.413 -8.650 -83.348 1.00 93.38 437 VAL A CA 1
ATOM 3566 C C . VAL A 1 437 ? 45.781 -9.339 -83.443 1.00 93.38 437 VAL A C 1
ATOM 3568 O O . VAL A 1 437 ? 46.440 -9.272 -84.478 1.00 93.38 437 VAL A O 1
ATOM 3571 N N . LEU A 1 438 ? 46.207 -10.072 -82.406 1.00 91.12 438 LEU A N 1
ATOM 3572 C CA . LEU A 1 438 ? 47.461 -10.838 -82.451 1.00 91.12 438 LEU A CA 1
ATOM 3573 C C . LEU A 1 438 ? 47.436 -11.965 -83.501 1.00 91.12 438 LEU A C 1
ATOM 3575 O O . LEU A 1 438 ? 48.460 -12.229 -84.132 1.00 91.12 438 LEU A O 1
ATOM 3579 N N . ARG A 1 439 ? 46.291 -12.625 -83.732 1.00 90.88 439 ARG A N 1
ATOM 3580 C CA . ARG A 1 439 ? 46.155 -13.630 -84.807 1.00 90.88 439 ARG A CA 1
ATOM 3581 C C . ARG A 1 439 ? 46.225 -12.998 -86.193 1.00 90.88 439 ARG A C 1
ATOM 3583 O O . ARG A 1 439 ? 46.876 -13.570 -87.063 1.00 90.88 439 ARG A O 1
ATOM 3590 N N . GLU A 1 440 ? 45.590 -11.846 -86.389 1.00 91.69 440 GLU A N 1
ATOM 3591 C CA . GLU A 1 440 ? 45.642 -11.086 -87.643 1.00 91.69 440 GLU A CA 1
ATOM 3592 C C . GLU A 1 440 ? 47.077 -10.644 -87.946 1.00 91.69 440 GLU A C 1
ATOM 3594 O O . GLU A 1 440 ? 47.597 -10.960 -89.012 1.00 91.69 440 GLU A O 1
ATOM 3599 N N . GLN A 1 441 ? 47.777 -10.054 -86.970 1.00 91.69 441 GLN A N 1
ATOM 3600 C CA . GLN A 1 441 ? 49.196 -9.698 -87.095 1.00 91.69 441 GLN A CA 1
ATOM 3601 C C . GLN A 1 441 ? 50.085 -10.907 -87.430 1.00 91.69 441 GLN A C 1
ATOM 3603 O O . GLN A 1 441 ? 50.995 -10.803 -88.255 1.00 91.69 441 GLN A O 1
ATOM 3608 N N . LEU A 1 442 ? 49.826 -12.072 -86.824 1.00 89.12 442 LEU A N 1
ATOM 3609 C CA . LEU A 1 442 ? 50.538 -13.308 -87.155 1.00 89.12 442 LEU A CA 1
ATOM 3610 C C . LEU A 1 442 ? 50.243 -13.790 -88.582 1.00 89.12 442 LEU A C 1
ATOM 3612 O O . LEU A 1 442 ? 51.149 -14.310 -89.232 1.00 89.12 442 LEU A O 1
ATOM 3616 N N . GLU A 1 443 ? 49.017 -13.642 -89.087 1.00 90.44 443 GLU A N 1
ATOM 3617 C CA . GLU A 1 443 ? 48.680 -14.028 -90.462 1.00 90.44 443 GLU A CA 1
ATOM 3618 C C . GLU A 1 443 ? 49.255 -13.040 -91.490 1.00 90.44 443 GLU A C 1
ATOM 3620 O O . GLU A 1 443 ? 49.828 -13.477 -92.485 1.00 90.44 443 GLU A O 1
ATOM 3625 N N . ASP A 1 444 ? 49.248 -11.737 -91.202 1.00 91.88 444 ASP A N 1
ATOM 3626 C CA . ASP A 1 444 ? 49.953 -10.699 -91.967 1.00 91.88 444 ASP A CA 1
ATOM 3627 C C . ASP A 1 444 ? 51.454 -10.999 -92.091 1.00 91.88 444 ASP A C 1
ATOM 3629 O O . ASP A 1 444 ? 52.038 -10.913 -93.175 1.00 91.88 444 ASP A O 1
ATOM 3633 N N . ILE A 1 445 ? 52.101 -11.375 -90.981 1.00 88.81 445 ILE A N 1
ATOM 3634 C CA . ILE A 1 445 ? 53.518 -11.762 -90.970 1.00 88.81 445 ILE A CA 1
ATOM 3635 C C . ILE A 1 445 ? 53.732 -13.042 -91.789 1.00 88.81 445 ILE A C 1
ATOM 3637 O O . ILE A 1 445 ? 54.687 -13.105 -92.564 1.00 88.81 445 ILE A O 1
ATOM 3641 N N . LYS A 1 446 ? 52.840 -14.040 -91.699 1.00 89.94 446 LYS A N 1
ATOM 3642 C CA . LYS A 1 446 ? 52.896 -15.239 -92.558 1.00 89.94 446 LYS A CA 1
ATOM 3643 C C . LYS A 1 446 ? 52.719 -14.900 -94.039 1.00 89.94 446 LYS A C 1
ATOM 3645 O O . LYS A 1 446 ? 53.400 -15.497 -94.866 1.00 89.94 446 LYS A O 1
ATOM 3650 N N . GLN A 1 447 ? 51.836 -13.970 -94.396 1.00 90.44 447 GLN A N 1
ATOM 3651 C CA . GLN A 1 447 ? 51.637 -13.542 -95.783 1.00 90.44 447 GLN A CA 1
ATOM 3652 C C . GLN A 1 447 ? 52.864 -12.794 -96.316 1.00 90.44 447 GLN A C 1
ATOM 3654 O O . GLN A 1 447 ? 53.379 -13.155 -97.373 1.00 90.44 447 GLN A O 1
ATOM 3659 N N . LYS A 1 448 ? 53.411 -11.840 -95.550 1.00 90.19 448 LYS A N 1
ATOM 3660 C CA . LYS A 1 448 ? 54.683 -11.163 -95.870 1.00 90.19 448 LYS A CA 1
ATOM 3661 C C . LYS A 1 448 ? 55.830 -12.164 -96.030 1.00 90.19 448 LYS A C 1
ATOM 3663 O O . LYS A 1 448 ? 56.606 -12.054 -96.975 1.00 90.19 448 LYS A O 1
ATOM 3668 N N . ARG A 1 449 ? 55.897 -13.177 -95.159 1.00 88.94 449 ARG A N 1
ATOM 3669 C CA . ARG A 1 449 ? 56.860 -14.280 -95.259 1.00 88.94 449 ARG A CA 1
ATOM 3670 C C . ARG A 1 449 ? 56.674 -15.091 -96.546 1.00 88.94 449 ARG A C 1
ATOM 3672 O O . ARG A 1 449 ? 57.659 -15.273 -97.245 1.00 88.94 449 ARG A O 1
ATOM 3679 N N . LYS A 1 450 ? 55.451 -15.503 -96.902 1.00 88.06 450 LYS A N 1
ATOM 3680 C CA . LYS A 1 450 ? 55.165 -16.222 -98.164 1.00 88.06 450 LYS A CA 1
ATOM 3681 C C . LYS A 1 450 ? 55.595 -15.420 -99.398 1.00 88.06 450 LYS A C 1
ATOM 3683 O O . LYS A 1 450 ? 56.167 -15.987 -100.322 1.00 88.06 450 LYS A O 1
ATOM 3688 N N . VAL A 1 451 ? 55.356 -14.105 -99.408 1.00 90.00 451 VAL A N 1
ATOM 3689 C CA . VAL A 1 451 ? 55.798 -13.212 -100.498 1.00 90.00 451 VAL A CA 1
ATOM 3690 C C . VAL A 1 451 ? 57.327 -13.128 -100.564 1.00 90.00 451 VAL A C 1
ATOM 3692 O O . VAL A 1 451 ? 57.892 -13.198 -101.653 1.00 90.00 451 VAL A O 1
ATOM 3695 N N . ALA A 1 452 ? 58.010 -13.031 -99.420 1.00 85.94 452 ALA A N 1
ATOM 3696 C CA . ALA A 1 452 ? 59.473 -13.044 -99.367 1.00 85.94 452 ALA A CA 1
ATOM 3697 C C . ALA A 1 452 ? 60.072 -14.405 -99.778 1.00 85.94 452 ALA A C 1
ATOM 3699 O O . ALA A 1 452 ? 61.076 -14.441 -100.482 1.00 85.94 452 ALA A O 1
ATOM 3700 N N . GLU A 1 453 ? 59.447 -15.520 -99.389 1.00 88.00 453 GLU A N 1
ATOM 3701 C CA . GLU A 1 453 ? 59.841 -16.876 -99.794 1.00 88.00 453 GLU A CA 1
ATOM 3702 C C . GLU A 1 453 ? 59.708 -17.061 -101.315 1.00 88.00 453 GLU A C 1
ATOM 3704 O O . GLU A 1 453 ? 60.677 -17.471 -101.948 1.00 88.00 453 GLU A O 1
ATOM 3709 N N . ALA A 1 454 ? 58.590 -16.642 -101.922 1.00 86.56 454 ALA A N 1
ATOM 3710 C CA . ALA A 1 454 ? 58.421 -16.648 -103.380 1.00 86.56 454 ALA A CA 1
ATOM 3711 C C . ALA A 1 454 ? 59.423 -15.722 -104.104 1.00 86.56 454 ALA A C 1
ATOM 3713 O O . ALA A 1 454 ? 59.940 -16.063 -105.165 1.00 86.56 454 ALA A O 1
ATOM 3714 N N . GLY A 1 455 ? 59.749 -14.561 -103.521 1.00 88.31 455 GLY A N 1
ATOM 3715 C CA . GLY A 1 455 ? 60.791 -13.671 -104.044 1.00 88.31 455 GLY A CA 1
ATOM 3716 C C . GLY A 1 455 ? 62.188 -14.303 -104.021 1.00 88.31 455 GLY A C 1
ATOM 3717 O O . GLY A 1 455 ? 62.944 -14.165 -104.983 1.00 88.31 455 GLY A O 1
ATOM 3718 N N . ASN A 1 456 ? 62.518 -15.043 -102.959 1.00 85.75 456 ASN A N 1
ATOM 3719 C CA . ASN A 1 456 ? 63.767 -15.801 -102.861 1.00 85.75 456 ASN A CA 1
ATOM 3720 C C . ASN A 1 456 ? 63.810 -16.971 -103.858 1.00 85.75 456 ASN A C 1
ATOM 3722 O O . ASN A 1 456 ? 64.856 -17.223 -104.451 1.00 85.75 456 ASN A O 1
ATOM 3726 N N . GLU A 1 457 ? 62.687 -17.659 -104.076 1.00 86.62 457 GLU A N 1
ATOM 3727 C CA . GLU A 1 457 ? 62.563 -18.735 -105.067 1.00 86.62 457 GLU A CA 1
ATOM 3728 C C . GLU A 1 457 ? 62.775 -18.205 -106.497 1.00 86.62 457 GLU A C 1
ATOM 3730 O O . GLU A 1 457 ? 63.567 -18.766 -107.254 1.00 86.62 457 GLU A O 1
ATOM 3735 N N . GLN A 1 458 ? 62.202 -17.042 -106.827 1.00 87.56 458 GLN A N 1
ATOM 3736 C CA . GLN A 1 458 ? 62.442 -16.364 -108.106 1.00 87.56 458 GLN A CA 1
ATOM 3737 C C . GLN A 1 458 ? 63.903 -15.908 -108.279 1.00 87.56 458 GLN A C 1
ATOM 3739 O O . GLN A 1 458 ? 64.440 -15.954 -109.388 1.00 87.56 458 GLN A O 1
ATOM 3744 N N . LEU A 1 459 ? 64.565 -15.464 -107.203 1.00 87.50 459 LEU A N 1
ATOM 3745 C CA . LEU A 1 459 ? 65.994 -15.133 -107.226 1.00 87.50 459 LEU A CA 1
ATOM 3746 C C . LEU A 1 459 ? 66.863 -16.377 -107.453 1.00 87.50 459 LEU A C 1
ATOM 3748 O O . LEU A 1 459 ? 67.811 -16.302 -108.232 1.00 87.50 459 LEU A O 1
ATOM 3752 N N . LEU A 1 460 ? 66.529 -17.512 -106.833 1.00 87.75 460 LEU A N 1
ATOM 3753 C CA . LEU A 1 460 ? 67.203 -18.792 -107.069 1.00 87.75 460 LEU A CA 1
ATOM 3754 C C . LEU A 1 460 ? 67.030 -19.268 -108.517 1.00 87.75 460 LEU A C 1
ATOM 3756 O O . LEU A 1 460 ? 68.013 -19.666 -109.136 1.00 87.75 460 LEU A O 1
ATOM 3760 N N . GLU A 1 461 ? 65.828 -19.161 -109.090 1.00 87.81 461 GLU A N 1
ATOM 3761 C CA . GLU A 1 461 ? 65.592 -19.466 -110.509 1.00 87.81 461 GLU A CA 1
ATOM 3762 C C . GLU A 1 461 ? 66.417 -18.548 -111.429 1.00 87.81 461 GLU A C 1
ATOM 3764 O O . GLU A 1 461 ? 67.060 -19.016 -112.369 1.00 87.81 461 GLU A O 1
ATOM 3769 N N . ASN A 1 462 ? 66.473 -17.245 -111.131 1.00 87.81 462 ASN A N 1
ATOM 3770 C CA . ASN A 1 462 ? 67.288 -16.293 -111.887 1.00 87.81 462 ASN A CA 1
ATOM 3771 C C . ASN A 1 462 ? 68.788 -16.616 -111.811 1.00 87.81 462 ASN A C 1
ATOM 3773 O O . ASN A 1 462 ? 69.461 -16.561 -112.838 1.00 87.81 462 ASN A O 1
ATOM 3777 N N . ILE A 1 463 ? 69.304 -16.982 -110.631 1.00 86.06 463 ILE A N 1
ATOM 3778 C CA . ILE A 1 463 ? 70.694 -17.435 -110.457 1.00 86.06 463 ILE A CA 1
ATOM 3779 C C . ILE A 1 463 ? 70.935 -18.712 -111.268 1.00 86.06 463 ILE A C 1
ATOM 3781 O O . ILE A 1 463 ? 71.889 -18.777 -112.037 1.00 86.06 463 ILE A O 1
ATOM 3785 N N . GLN A 1 464 ? 70.043 -19.702 -111.184 1.00 85.50 464 GLN A N 1
ATOM 3786 C CA . GLN A 1 464 ? 70.195 -20.941 -111.944 1.00 85.50 464 GLN A CA 1
ATOM 3787 C C . GLN A 1 464 ? 70.186 -20.690 -113.461 1.00 85.50 464 GLN A C 1
ATOM 3789 O O . GLN A 1 464 ? 70.942 -21.322 -114.201 1.00 85.50 464 GLN A O 1
ATOM 3794 N N . ASN A 1 465 ? 69.372 -19.741 -113.929 1.00 87.69 465 ASN A N 1
ATOM 3795 C CA . ASN A 1 465 ? 69.332 -19.321 -115.325 1.00 87.69 465 ASN A CA 1
ATOM 3796 C C . ASN A 1 465 ? 70.607 -18.580 -115.755 1.00 87.69 465 ASN A C 1
ATOM 3798 O O . ASN A 1 465 ? 71.123 -18.870 -116.836 1.00 87.69 465 ASN A O 1
ATOM 3802 N N . THR A 1 466 ? 71.170 -17.683 -114.935 1.00 84.00 466 THR A N 1
ATOM 3803 C CA . THR A 1 466 ? 72.462 -17.052 -115.261 1.00 84.00 466 THR A CA 1
ATOM 3804 C C . THR A 1 466 ? 73.603 -18.067 -115.245 1.00 84.00 466 THR A C 1
ATOM 3806 O O . THR A 1 466 ? 74.423 -18.051 -116.160 1.00 84.00 466 THR A O 1
ATOM 3809 N N . GLU A 1 467 ? 73.626 -19.011 -114.301 1.00 84.81 467 GLU A N 1
ATOM 3810 C CA . GLU A 1 467 ? 74.565 -20.141 -114.294 1.00 84.81 467 GLU A CA 1
ATOM 3811 C C . GLU A 1 467 ? 74.453 -20.996 -115.564 1.00 84.81 467 GLU A C 1
ATOM 3813 O O . GLU A 1 467 ? 75.474 -21.336 -116.163 1.00 84.81 467 GLU A O 1
ATOM 3818 N N . ASN A 1 468 ? 73.234 -21.299 -116.022 1.00 85.62 468 ASN A N 1
ATOM 3819 C CA . ASN A 1 468 ? 73.004 -22.034 -117.268 1.00 85.62 468 ASN A CA 1
ATOM 3820 C C . ASN A 1 468 ? 73.521 -21.254 -118.491 1.00 85.62 468 ASN A C 1
ATOM 3822 O O . ASN A 1 468 ? 74.254 -21.817 -119.304 1.00 85.62 468 ASN A O 1
ATOM 3826 N N . VAL A 1 469 ? 73.235 -19.950 -118.591 1.00 86.06 469 VAL A N 1
ATOM 3827 C CA . VAL A 1 469 ? 73.754 -19.086 -119.670 1.00 86.06 469 VAL A CA 1
ATOM 3828 C C . VAL A 1 469 ? 75.282 -18.976 -119.623 1.00 86.06 469 VAL A C 1
ATOM 3830 O O . VAL A 1 469 ? 75.937 -19.026 -120.669 1.00 86.06 469 VAL A O 1
ATOM 3833 N N . HIS A 1 470 ? 75.884 -18.880 -118.434 1.00 83.12 470 HIS A N 1
ATOM 3834 C CA . HIS A 1 470 ? 77.338 -18.908 -118.272 1.00 83.12 470 HIS A CA 1
ATOM 3835 C C . HIS A 1 470 ? 77.925 -20.254 -118.713 1.00 83.12 470 HIS A C 1
ATOM 3837 O O . HIS A 1 470 ? 78.901 -20.272 -119.461 1.00 83.12 470 HIS A O 1
ATOM 3843 N N . LYS A 1 471 ? 77.304 -21.373 -118.332 1.00 87.94 471 LYS A N 1
ATOM 3844 C CA . LYS A 1 471 ? 77.713 -22.728 -118.719 1.00 87.94 471 LYS A CA 1
ATOM 3845 C C . LYS A 1 471 ? 77.633 -22.950 -120.231 1.00 87.94 471 LYS A C 1
ATOM 3847 O O . LYS A 1 471 ? 78.587 -23.457 -120.813 1.00 87.94 471 LYS A O 1
ATOM 3852 N N . GLU A 1 472 ? 76.556 -22.514 -120.884 1.00 85.62 472 GLU A N 1
ATOM 3853 C CA . GLU A 1 472 ? 76.446 -22.531 -122.350 1.00 85.62 472 GLU A CA 1
ATOM 3854 C C . GLU A 1 472 ? 77.504 -21.653 -123.027 1.00 85.62 472 GLU A C 1
ATOM 3856 O O . GLU A 1 472 ? 78.044 -22.018 -124.071 1.00 85.62 472 GLU A O 1
ATOM 3861 N N . SER A 1 473 ? 77.800 -20.485 -122.452 1.00 82.75 473 SER A N 1
ATOM 3862 C CA . SER A 1 473 ? 78.808 -19.562 -122.987 1.00 82.75 473 SER A CA 1
ATOM 3863 C C . SER A 1 473 ? 80.218 -20.146 -122.881 1.00 82.75 473 SER A C 1
ATOM 3865 O O . SER A 1 473 ? 80.981 -20.063 -123.840 1.00 82.75 473 SER A O 1
ATOM 3867 N N . ILE A 1 474 ? 80.538 -20.805 -121.761 1.00 82.06 474 ILE A N 1
ATOM 3868 C CA . ILE A 1 474 ? 81.791 -21.549 -121.574 1.00 82.06 474 ILE A CA 1
ATOM 3869 C C . ILE A 1 474 ? 81.883 -22.690 -122.594 1.00 82.06 474 ILE A C 1
ATOM 3871 O O . ILE A 1 474 ? 82.884 -22.779 -123.294 1.00 82.06 474 ILE A O 1
ATOM 3875 N N . GLN A 1 475 ? 80.828 -23.493 -122.769 1.00 81.56 475 GLN A N 1
ATOM 3876 C CA . GLN A 1 475 ? 80.813 -24.587 -123.754 1.00 81.56 475 GLN A CA 1
ATOM 3877 C C . GLN A 1 475 ? 80.981 -24.104 -125.205 1.00 81.56 475 GLN A C 1
ATOM 3879 O O . GLN A 1 475 ? 81.623 -24.782 -126.010 1.00 81.56 475 GLN A O 1
ATOM 3884 N N . LYS A 1 476 ? 80.434 -22.931 -125.559 1.00 85.38 476 LYS A N 1
ATOM 3885 C CA . LYS A 1 476 ? 80.671 -22.294 -126.869 1.00 85.38 476 LYS A CA 1
ATOM 3886 C C . LYS A 1 476 ? 82.142 -21.905 -127.029 1.00 85.38 476 LYS A C 1
ATOM 3888 O O . LYS A 1 476 ? 82.751 -22.301 -128.019 1.00 85.38 476 LYS A O 1
ATOM 3893 N N . LEU A 1 477 ? 82.728 -21.237 -126.032 1.00 84.56 477 LEU A N 1
ATOM 3894 C CA . LEU A 1 477 ? 84.152 -20.879 -126.023 1.00 84.56 477 LEU A CA 1
ATOM 3895 C C . LEU A 1 477 ? 85.060 -22.117 -126.108 1.00 84.56 477 LEU A C 1
ATOM 3897 O O . LEU A 1 477 ? 86.002 -22.139 -126.891 1.00 84.56 477 LEU A O 1
ATOM 3901 N N . GLU A 1 478 ? 84.767 -23.174 -125.346 1.00 77.38 478 GLU A N 1
ATOM 3902 C CA . GLU A 1 478 ? 85.495 -24.450 -125.398 1.00 77.38 478 GLU A CA 1
ATOM 3903 C C . GLU A 1 478 ? 85.439 -25.080 -126.795 1.00 77.38 478 GLU A C 1
ATOM 3905 O O . GLU A 1 478 ? 86.454 -25.578 -127.287 1.00 77.38 478 GLU A O 1
ATOM 3910 N N . LYS A 1 479 ? 84.278 -25.034 -127.460 1.00 85.62 479 LYS A N 1
ATOM 3911 C CA . LYS A 1 479 ? 84.110 -25.532 -128.830 1.00 85.62 479 LYS A CA 1
ATOM 3912 C C . LYS A 1 479 ? 84.901 -24.699 -129.840 1.00 85.62 479 LYS A C 1
ATOM 3914 O O . LYS A 1 479 ? 85.587 -25.284 -130.674 1.00 85.62 479 LYS A O 1
ATOM 3919 N N . GLU A 1 480 ? 84.872 -23.372 -129.727 1.00 83.62 480 GLU A N 1
ATOM 3920 C CA . GLU A 1 480 ? 85.684 -22.461 -130.548 1.00 83.62 480 GLU A CA 1
ATOM 3921 C C . GLU A 1 480 ? 87.189 -22.708 -130.347 1.00 83.62 480 GLU A C 1
ATOM 3923 O O . GLU A 1 480 ? 87.929 -22.823 -131.324 1.00 83.62 480 GLU A O 1
ATOM 3928 N N . PHE A 1 481 ? 87.652 -22.896 -129.105 1.00 78.12 481 PHE A N 1
ATOM 3929 C CA . PHE A 1 481 ? 89.042 -23.272 -128.824 1.00 78.12 481 PHE A CA 1
ATOM 3930 C C . PHE A 1 481 ? 89.406 -24.643 -129.414 1.00 78.12 481 PHE A C 1
ATOM 3932 O O . PHE A 1 481 ? 90.473 -24.781 -130.012 1.00 78.12 481 PHE A O 1
ATOM 3939 N N . GLN A 1 482 ? 88.535 -25.653 -129.310 1.00 81.50 482 GLN A N 1
ATOM 3940 C CA . GLN A 1 482 ? 88.767 -26.965 -129.928 1.00 81.50 482 GLN A CA 1
ATOM 3941 C C . GLN A 1 482 ? 88.802 -26.901 -131.461 1.00 81.50 482 GLN A C 1
ATOM 3943 O O . GLN A 1 482 ? 89.591 -27.612 -132.084 1.00 81.50 482 GLN A O 1
ATOM 3948 N N . GLU A 1 483 ? 87.965 -26.072 -132.082 1.00 83.00 483 GLU A N 1
ATOM 3949 C CA . GLU A 1 483 ? 87.981 -25.835 -133.529 1.00 83.00 483 GLU A CA 1
ATOM 3950 C C . GLU A 1 483 ? 89.263 -25.099 -133.944 1.00 83.00 483 GLU A C 1
ATOM 3952 O O . GLU A 1 483 ? 89.935 -25.541 -134.876 1.00 83.00 483 GLU A O 1
ATOM 3957 N N . LYS A 1 484 ? 89.706 -24.091 -133.180 1.00 83.38 484 LYS A N 1
ATOM 3958 C CA . LYS A 1 484 ? 90.979 -23.395 -133.424 1.00 83.38 484 LYS A CA 1
ATOM 3959 C C . LYS A 1 484 ? 92.203 -24.304 -133.275 1.00 83.38 484 LYS A C 1
ATOM 3961 O O . LYS A 1 484 ? 93.144 -24.199 -134.059 1.00 83.38 484 LYS A O 1
ATOM 3966 N N . ILE A 1 485 ? 92.185 -25.231 -132.313 1.00 78.56 485 ILE A N 1
ATOM 3967 C CA . ILE A 1 485 ? 93.226 -26.260 -132.162 1.00 78.56 485 ILE A CA 1
ATOM 3968 C C . ILE A 1 485 ? 93.253 -27.184 -133.388 1.00 78.56 485 ILE A C 1
ATOM 3970 O O . ILE A 1 485 ? 94.336 -27.476 -133.893 1.00 78.56 485 ILE A O 1
ATOM 3974 N N . LYS A 1 486 ? 92.091 -27.601 -133.911 1.00 78.69 486 LYS A N 1
ATOM 3975 C CA . LYS A 1 486 ? 92.009 -28.427 -135.130 1.00 78.69 486 LYS A CA 1
ATOM 3976 C C . LYS A 1 486 ? 92.502 -27.686 -136.374 1.00 78.69 486 LYS A C 1
ATOM 3978 O O . LYS A 1 486 ? 93.206 -28.287 -137.178 1.00 78.69 486 LYS A O 1
ATOM 3983 N N . GLU A 1 487 ? 92.192 -26.397 -136.523 1.00 80.19 487 GLU A N 1
ATOM 3984 C CA . GLU A 1 487 ? 92.746 -25.569 -137.607 1.00 80.19 487 GLU A CA 1
ATOM 3985 C C . GLU A 1 487 ? 94.279 -25.498 -137.537 1.00 80.19 487 GLU A C 1
ATOM 3987 O O . GLU A 1 487 ? 94.951 -25.736 -138.538 1.00 80.19 487 GLU A O 1
ATOM 3992 N N . LEU A 1 488 ? 94.848 -25.242 -136.353 1.00 76.38 488 LEU A N 1
ATOM 3993 C CA . LEU A 1 488 ? 96.303 -25.205 -136.158 1.00 76.38 488 LEU A CA 1
ATOM 3994 C C . LEU A 1 488 ? 96.964 -26.570 -136.420 1.00 76.38 488 LEU A C 1
ATOM 3996 O O . LEU A 1 488 ? 98.037 -26.627 -137.019 1.00 76.38 488 LEU A O 1
ATOM 4000 N N . GLN A 1 489 ? 96.315 -27.673 -136.033 1.00 70.25 489 GLN A N 1
ATOM 4001 C CA . GLN A 1 489 ? 96.765 -29.031 -136.361 1.00 70.25 489 GLN A CA 1
ATOM 4002 C C . GLN A 1 489 ? 96.713 -29.311 -137.871 1.00 70.25 489 GLN A C 1
ATOM 4004 O O . GLN A 1 489 ? 97.636 -29.920 -138.408 1.00 70.25 489 GLN A O 1
ATOM 4009 N N . HIS A 1 490 ? 95.677 -28.838 -138.570 1.00 77.06 490 HIS A N 1
ATOM 4010 C CA . HIS A 1 490 ? 95.552 -29.001 -140.018 1.00 77.06 490 HIS A CA 1
ATOM 4011 C C . HIS A 1 490 ? 96.635 -28.221 -140.777 1.00 77.06 490 HIS A C 1
ATOM 4013 O O . HIS A 1 490 ? 97.245 -28.782 -141.687 1.00 77.06 490 HIS A O 1
ATOM 4019 N N . ILE A 1 491 ? 96.920 -26.978 -140.370 1.00 74.31 491 ILE A N 1
ATOM 4020 C CA . ILE A 1 491 ? 98.017 -26.168 -140.928 1.00 74.31 491 ILE A CA 1
ATOM 4021 C C . ILE A 1 491 ? 99.355 -26.898 -140.738 1.00 74.31 491 ILE A C 1
ATOM 4023 O O . ILE A 1 491 ? 100.100 -27.075 -141.700 1.00 74.31 491 ILE A O 1
ATOM 4027 N N . HIS A 1 492 ? 99.616 -27.424 -139.536 1.00 71.62 492 HIS A N 1
ATOM 4028 C CA . HIS A 1 492 ? 100.829 -28.198 -139.262 1.00 71.62 492 HIS A CA 1
ATOM 4029 C C . HIS A 1 492 ? 100.943 -29.468 -140.131 1.00 71.62 492 HIS A C 1
ATOM 4031 O O . HIS A 1 492 ? 102.025 -29.789 -140.622 1.00 71.62 492 HIS A O 1
ATOM 4037 N N . GLU A 1 493 ? 99.839 -30.181 -140.381 1.00 76.94 493 GLU A N 1
ATOM 4038 C CA . GLU A 1 493 ? 99.836 -31.326 -141.300 1.00 76.94 493 GLU A CA 1
ATOM 4039 C C . GLU A 1 493 ? 100.112 -30.945 -142.763 1.00 76.94 493 GLU A C 1
ATOM 4041 O O . GLU A 1 493 ? 100.719 -31.735 -143.491 1.00 76.94 493 GLU A O 1
ATOM 4046 N N . GLU A 1 494 ? 99.648 -29.784 -143.229 1.00 67.25 494 GLU A N 1
ATOM 4047 C CA . GLU A 1 494 ? 99.907 -29.318 -144.597 1.00 67.25 494 GLU A CA 1
ATOM 4048 C C . GLU A 1 494 ? 101.354 -28.849 -144.774 1.00 67.25 494 GLU A C 1
ATOM 4050 O O . GLU A 1 494 ? 102.001 -29.225 -145.756 1.00 67.25 494 GLU A O 1
ATOM 4055 N N . GLU A 1 495 ? 101.907 -28.136 -143.791 1.00 65.62 495 GLU A N 1
ATOM 4056 C CA . GLU A 1 495 ? 103.326 -27.766 -143.755 1.00 65.62 495 GLU A CA 1
ATOM 4057 C C . GLU A 1 495 ? 104.231 -29.013 -143.715 1.00 65.62 495 GLU A C 1
ATOM 4059 O O . GLU A 1 495 ? 105.192 -29.114 -144.484 1.00 65.62 495 GLU A O 1
ATOM 4064 N N . MET A 1 496 ? 103.880 -30.032 -142.918 1.00 59.78 496 MET A N 1
ATOM 4065 C CA . MET A 1 496 ? 104.611 -31.308 -142.879 1.00 59.78 496 MET A CA 1
ATOM 4066 C C . MET A 1 496 ? 104.533 -32.091 -144.200 1.00 59.78 496 MET A C 1
ATOM 4068 O O . MET A 1 496 ? 105.511 -32.738 -144.583 1.00 59.78 496 MET A O 1
ATOM 4072 N N . LYS A 1 497 ? 103.423 -32.009 -144.949 1.00 60.72 497 LYS A N 1
ATOM 4073 C CA . LYS A 1 497 ? 103.306 -32.626 -146.288 1.00 60.72 497 LYS A CA 1
ATOM 4074 C C . LYS A 1 497 ? 104.180 -31.918 -147.332 1.00 60.72 497 LYS A C 1
ATOM 4076 O O . LYS A 1 497 ? 104.716 -32.587 -148.215 1.00 60.72 497 LYS A O 1
ATOM 4081 N N . GLN A 1 498 ? 104.389 -30.604 -147.217 1.00 55.84 498 GLN A N 1
ATOM 4082 C CA . GLN A 1 498 ? 105.294 -29.855 -148.103 1.00 55.84 498 GLN A CA 1
ATOM 4083 C C . GLN A 1 498 ? 106.782 -30.102 -147.785 1.00 55.84 498 GLN A C 1
ATOM 4085 O O . GLN A 1 498 ? 107.616 -30.090 -148.693 1.00 55.84 498 GLN A O 1
ATOM 4090 N N . LEU A 1 499 ? 107.120 -30.413 -146.529 1.00 54.47 499 LEU A N 1
ATOM 4091 C CA . LEU A 1 499 ? 108.500 -30.659 -146.088 1.00 54.47 499 LEU A CA 1
ATOM 4092 C C . LEU A 1 499 ? 109.110 -31.966 -146.647 1.00 54.47 499 LEU A C 1
ATOM 4094 O O . LEU A 1 499 ? 110.316 -32.045 -146.887 1.00 54.47 499 LEU A O 1
ATOM 4098 N N . VAL A 1 500 ? 108.284 -32.989 -146.900 1.00 52.53 500 VAL A N 1
ATOM 4099 C CA . VAL A 1 500 ? 108.727 -34.342 -147.307 1.00 52.53 500 VAL A CA 1
ATOM 4100 C C . VAL A 1 500 ? 109.183 -34.426 -148.776 1.00 52.53 500 VAL A C 1
ATOM 4102 O O . VAL A 1 500 ? 109.955 -35.316 -149.130 1.00 52.53 500 VAL A O 1
ATOM 4105 N N . SER A 1 501 ? 108.783 -33.487 -149.643 1.00 43.81 501 SER A N 1
ATOM 4106 C CA . SER A 1 501 ? 109.104 -33.544 -151.083 1.00 43.81 501 SER A CA 1
ATOM 4107 C C . SER A 1 501 ? 110.519 -33.066 -151.456 1.00 43.81 501 SER A C 1
ATOM 4109 O O . SER A 1 501 ? 110.928 -33.250 -152.605 1.00 43.81 501 SER A O 1
ATOM 4111 N N . CYS A 1 502 ? 111.264 -32.433 -150.541 1.00 38.38 502 CYS A N 1
ATOM 4112 C CA . CYS A 1 502 ? 112.442 -31.622 -150.897 1.00 38.38 502 CYS A CA 1
ATOM 4113 C C . CYS A 1 502 ? 113.795 -32.109 -150.339 1.00 38.38 502 CYS A C 1
ATOM 4115 O O . CYS A 1 502 ? 114.802 -31.435 -150.547 1.00 38.38 502 CYS A O 1
ATOM 4117 N N . TYR A 1 503 ? 113.869 -33.281 -149.693 1.00 35.59 503 TYR A N 1
ATOM 4118 C CA . TYR A 1 503 ? 115.122 -33.806 -149.122 1.00 35.59 503 TYR A CA 1
ATOM 4119 C C . TYR A 1 503 ? 115.523 -35.189 -149.660 1.00 35.59 503 TYR A C 1
ATOM 4121 O O . TYR A 1 503 ? 115.247 -36.234 -149.081 1.00 35.59 503 TYR A O 1
ATOM 4129 N N . SER A 1 504 ? 116.281 -35.187 -150.760 1.00 34.44 504 SER A N 1
ATOM 4130 C CA . SER A 1 504 ? 117.082 -36.337 -151.217 1.00 34.44 504 SER A CA 1
ATOM 4131 C C . SER A 1 504 ? 118.523 -35.934 -151.554 1.00 34.44 504 SER A C 1
ATOM 4133 O O . SER A 1 504 ? 119.052 -36.277 -152.611 1.00 34.44 504 SER A O 1
ATOM 4135 N N . LYS A 1 505 ? 119.170 -35.204 -150.630 1.00 29.17 505 LYS A N 1
ATOM 4136 C CA . LYS A 1 505 ? 120.634 -35.197 -150.444 1.00 29.17 505 LYS A CA 1
ATOM 4137 C C . LYS A 1 505 ? 121.052 -34.555 -149.109 1.00 29.17 505 LYS A C 1
ATOM 4139 O O . LYS A 1 505 ? 120.917 -33.356 -148.927 1.00 29.17 505 LYS A O 1
ATOM 4144 N N . SER A 1 506 ? 121.645 -35.390 -148.256 1.00 27.28 506 SER A N 1
ATOM 4145 C CA . SER A 1 506 ? 122.686 -35.068 -147.266 1.00 27.28 506 SER A CA 1
ATOM 4146 C C . SER A 1 506 ? 122.407 -34.125 -146.076 1.00 27.28 506 SER A C 1
ATOM 4148 O O . SER A 1 506 ? 122.492 -32.911 -146.188 1.00 27.28 506 SER A O 1
ATOM 4150 N N . SER A 1 507 ? 122.416 -34.763 -144.896 1.00 23.09 507 SER A N 1
ATOM 4151 C CA . SER A 1 507 ? 123.291 -34.447 -143.746 1.00 23.09 507 SER A CA 1
ATOM 4152 C C . SER A 1 507 ? 122.813 -33.512 -142.616 1.00 23.09 507 SER A C 1
ATOM 4154 O O . SER A 1 507 ? 122.902 -32.299 -142.729 1.00 23.09 507 SER A O 1
ATOM 4156 N N . SER A 1 508 ? 122.471 -34.155 -141.487 1.00 24.41 508 SER A N 1
ATOM 4157 C CA . SER A 1 508 ? 123.104 -34.060 -140.143 1.00 24.41 508 SER A CA 1
ATOM 4158 C C . SER A 1 508 ? 123.358 -32.706 -139.446 1.00 24.41 508 SER A C 1
ATOM 4160 O O . SER A 1 508 ? 123.920 -31.813 -140.063 1.00 24.41 508 SER A O 1
ATOM 4162 N N . ILE A 1 509 ? 123.214 -32.720 -138.099 1.00 27.80 509 ILE A N 1
ATOM 4163 C CA . ILE A 1 509 ? 123.897 -31.846 -137.096 1.00 27.80 509 ILE A CA 1
ATOM 4164 C C . ILE A 1 509 ? 123.362 -30.385 -137.065 1.00 27.80 509 ILE A C 1
ATOM 4166 O O . ILE A 1 509 ? 123.198 -29.777 -138.111 1.00 27.80 509 ILE A O 1
ATOM 4170 N N . SER A 1 510 ? 123.071 -29.726 -135.930 1.00 27.64 510 SER A N 1
ATOM 4171 C CA . SER A 1 510 ? 123.017 -30.113 -134.503 1.00 27.64 510 SER A CA 1
ATOM 4172 C C . SER A 1 510 ? 122.408 -28.989 -133.633 1.00 27.64 510 SER A C 1
ATOM 4174 O O . SER A 1 510 ? 122.392 -27.838 -134.049 1.00 27.64 510 SER A O 1
ATOM 4176 N N . ASP A 1 511 ? 122.021 -29.346 -132.405 1.00 23.41 511 ASP A N 1
ATOM 4177 C CA . ASP A 1 511 ? 122.200 -28.630 -131.125 1.00 23.41 511 ASP A CA 1
ATOM 4178 C C . ASP A 1 511 ? 121.815 -27.148 -130.875 1.00 23.41 511 ASP A C 1
ATOM 4180 O O . ASP A 1 511 ? 122.155 -26.205 -131.585 1.00 23.41 511 ASP A O 1
ATOM 4184 N N . THR A 1 512 ? 121.376 -26.992 -129.618 1.00 25.17 512 THR A N 1
ATOM 4185 C CA . THR A 1 512 ? 121.786 -26.005 -128.589 1.00 25.17 512 THR A CA 1
ATOM 4186 C C . THR A 1 512 ? 120.834 -24.878 -128.167 1.00 25.17 512 THR A C 1
ATOM 4188 O O . THR A 1 512 ? 120.636 -23.895 -128.872 1.00 25.17 512 THR A O 1
ATOM 4191 N N . THR A 1 513 ? 120.502 -24.941 -126.865 1.00 27.44 513 THR A N 1
ATOM 4192 C CA . THR A 1 513 ? 120.218 -23.829 -125.924 1.00 27.44 513 THR A CA 1
ATOM 4193 C C . THR A 1 513 ? 118.924 -23.009 -126.120 1.00 27.44 513 THR A C 1
ATOM 4195 O O . THR A 1 513 ? 118.447 -22.821 -127.228 1.00 27.44 513 THR A O 1
ATOM 4198 N N . THR A 1 514 ? 118.270 -22.529 -125.052 1.00 25.80 514 THR A N 1
ATOM 4199 C CA . THR A 1 514 ? 118.785 -22.308 -123.680 1.00 25.80 514 THR A CA 1
ATOM 4200 C C . THR A 1 514 ? 117.869 -22.878 -122.585 1.00 25.80 514 THR A C 1
ATOM 4202 O O . THR A 1 514 ? 116.647 -22.831 -122.685 1.00 25.80 514 THR A O 1
ATOM 4205 N N . SER A 1 515 ? 118.497 -23.425 -121.541 1.00 30.94 515 SER A N 1
ATOM 4206 C CA . SER A 1 515 ? 117.914 -23.963 -120.299 1.00 30.94 515 SER A CA 1
ATOM 4207 C C . SER A 1 515 ? 117.647 -22.844 -119.246 1.00 30.94 515 SER A C 1
ATOM 4209 O O . SER A 1 515 ? 117.849 -21.684 -119.600 1.00 30.94 515 SER A O 1
ATOM 4211 N N . PRO A 1 516 ? 117.154 -23.122 -118.005 1.00 49.19 516 PRO A N 1
ATOM 4212 C CA . PRO A 1 516 ? 116.545 -22.098 -117.133 1.00 49.19 516 PRO A CA 1
ATOM 4213 C C . PRO A 1 516 ? 117.546 -21.257 -116.284 1.00 49.19 516 PRO A C 1
ATOM 4215 O O . PRO A 1 516 ? 118.154 -20.396 -116.918 1.00 49.19 516 PRO A O 1
ATOM 4218 N N . PRO A 1 517 ? 117.800 -21.403 -114.952 1.00 45.38 517 PRO A N 1
ATOM 4219 C CA . PRO A 1 517 ? 117.340 -22.357 -113.922 1.00 45.38 517 PRO A CA 1
ATOM 4220 C C . PRO A 1 517 ? 116.656 -21.680 -112.683 1.00 45.38 517 PRO A C 1
ATOM 4222 O O . PRO A 1 517 ? 116.321 -20.507 -112.750 1.00 45.38 517 PRO A O 1
ATOM 4225 N N . GLU A 1 518 ? 116.433 -22.452 -111.598 1.00 23.14 518 GLU A N 1
ATOM 4226 C CA . GLU A 1 518 ? 116.700 -22.142 -110.154 1.00 23.14 518 GLU A CA 1
ATOM 4227 C C . GLU A 1 518 ? 116.201 -20.844 -109.453 1.00 23.14 518 GLU A C 1
ATOM 4229 O O . GLU A 1 518 ? 116.173 -19.773 -110.034 1.00 23.14 518 GLU A O 1
ATOM 4234 N N . SER A 1 519 ? 115.923 -20.768 -108.143 1.00 26.84 519 SER A N 1
ATOM 4235 C CA . SER A 1 519 ? 115.707 -21.675 -106.989 1.00 26.84 519 SER A CA 1
ATOM 4236 C C . SER A 1 519 ? 115.388 -20.742 -105.765 1.00 26.84 519 SER A C 1
ATOM 4238 O O . SER A 1 519 ? 114.679 -19.767 -106.018 1.00 26.84 519 SER A O 1
ATOM 4240 N N . PRO A 1 520 ? 115.700 -20.983 -104.464 1.00 45.59 520 PRO A N 1
ATOM 4241 C CA . PRO A 1 520 ? 114.640 -21.101 -103.452 1.00 45.59 520 PRO A CA 1
ATOM 4242 C C . PRO A 1 520 ? 114.810 -20.166 -102.216 1.00 45.59 520 PRO A C 1
ATOM 4244 O O . PRO A 1 520 ? 115.472 -19.138 -102.286 1.00 45.59 520 PRO A O 1
ATOM 4247 N N . GLU A 1 521 ? 114.251 -20.610 -101.079 1.00 26.53 521 GLU A N 1
ATOM 4248 C CA . GLU A 1 521 ? 114.530 -20.236 -99.671 1.00 26.53 521 GLU A CA 1
ATOM 4249 C C . GLU A 1 521 ? 113.575 -19.270 -98.932 1.00 26.53 521 GLU A C 1
ATOM 4251 O O . GLU A 1 521 ? 112.773 -18.537 -99.506 1.00 26.53 521 GLU A O 1
ATOM 4256 N N . GLU A 1 522 ? 113.599 -19.428 -97.601 1.00 33.91 522 GLU A N 1
ATOM 4257 C CA . GLU A 1 522 ? 112.658 -18.933 -96.586 1.00 33.91 522 GLU A CA 1
ATOM 4258 C C . GLU A 1 522 ? 113.107 -17.554 -96.006 1.00 33.91 522 GLU A C 1
ATOM 4260 O O . GLU A 1 522 ? 113.703 -16.753 -96.719 1.00 33.91 522 GLU A O 1
ATOM 4265 N N . PRO A 1 523 ? 112.938 -17.247 -94.701 1.00 50.31 523 PRO A N 1
ATOM 4266 C CA . PRO A 1 523 ? 111.706 -16.918 -93.973 1.00 50.31 523 PRO A CA 1
ATOM 4267 C C . PRO A 1 523 ? 111.704 -15.454 -93.456 1.00 50.31 523 PRO A C 1
ATOM 4269 O O . PRO A 1 523 ? 112.744 -14.805 -93.431 1.00 50.31 523 PRO A O 1
ATOM 4272 N N . SER A 1 524 ? 110.559 -14.947 -92.952 1.00 34.81 524 SER A N 1
ATOM 4273 C CA . SER A 1 524 ? 110.428 -14.035 -91.770 1.00 34.81 524 SER A CA 1
ATOM 4274 C C . SER A 1 524 ? 109.181 -13.123 -91.794 1.00 34.81 524 SER A C 1
ATOM 4276 O O . SER A 1 524 ? 108.958 -12.363 -92.732 1.00 34.81 524 SER A O 1
ATOM 4278 N N . SER A 1 525 ? 108.376 -13.141 -90.715 1.00 40.06 525 SER A N 1
ATOM 4279 C CA . SER A 1 525 ? 107.526 -12.014 -90.240 1.00 40.06 525 SER A CA 1
ATOM 4280 C C . SER A 1 525 ? 106.698 -12.399 -88.994 1.00 40.06 525 SER A C 1
ATOM 4282 O O . SER A 1 525 ? 105.468 -12.358 -89.010 1.00 40.06 525 SER A O 1
ATOM 4284 N N . ILE A 1 526 ? 107.362 -12.760 -87.887 1.00 49.53 526 ILE A N 1
ATOM 4285 C CA . ILE A 1 526 ? 106.705 -13.038 -86.584 1.00 49.53 526 ILE A CA 1
ATOM 4286 C C . ILE A 1 526 ? 106.854 -11.850 -85.596 1.00 49.53 526 ILE A C 1
ATOM 4288 O O . ILE A 1 526 ? 106.472 -11.929 -84.438 1.00 49.53 526 ILE A O 1
ATOM 4292 N N . GLU A 1 527 ? 107.284 -10.671 -86.062 1.00 48.16 527 GLU A N 1
ATOM 4293 C CA . GLU A 1 527 ? 107.456 -9.475 -85.205 1.00 48.16 527 GLU A CA 1
ATOM 4294 C C . GLU A 1 527 ? 106.338 -8.423 -85.313 1.00 48.16 527 GLU A C 1
ATOM 4296 O O . GLU A 1 527 ? 106.294 -7.485 -84.525 1.00 48.16 527 GLU A O 1
ATOM 4301 N N . ARG A 1 528 ? 105.365 -8.588 -86.223 1.00 51.34 528 ARG A N 1
ATOM 4302 C CA . ARG A 1 528 ? 104.216 -7.662 -86.359 1.00 51.34 528 ARG A CA 1
ATOM 4303 C C . ARG A 1 528 ? 102.934 -8.098 -85.636 1.00 51.34 528 ARG A C 1
ATOM 4305 O O . ARG A 1 528 ? 101.934 -7.394 -85.718 1.00 51.34 528 ARG A O 1
ATOM 4312 N N . LYS A 1 529 ? 102.945 -9.238 -84.928 1.00 53.09 529 LYS A N 1
ATOM 4313 C CA . LYS A 1 529 ? 101.766 -9.777 -84.210 1.00 53.09 529 LYS A CA 1
ATOM 4314 C C . LYS A 1 529 ? 101.880 -9.805 -82.678 1.00 53.09 529 LYS A C 1
ATOM 4316 O O . LYS A 1 529 ? 100.850 -9.928 -82.032 1.00 53.09 529 LYS A O 1
ATOM 4321 N N . MET A 1 530 ? 103.068 -9.618 -82.090 1.00 46.25 530 MET A N 1
ATOM 4322 C CA . MET A 1 530 ? 103.209 -9.507 -80.623 1.00 46.25 530 MET A CA 1
ATOM 4323 C C . MET A 1 530 ? 102.817 -8.124 -80.075 1.00 46.25 530 MET A C 1
ATOM 4325 O O . MET A 1 530 ? 102.292 -8.045 -78.971 1.00 46.25 530 MET A O 1
ATOM 4329 N N . GLY A 1 531 ? 102.979 -7.045 -80.854 1.00 56.28 531 GLY A N 1
ATOM 4330 C CA . GLY A 1 531 ? 102.562 -5.699 -80.428 1.00 56.28 531 GLY A CA 1
ATOM 4331 C C . GLY A 1 531 ? 101.052 -5.587 -80.180 1.00 56.28 531 GLY A C 1
ATOM 4332 O O . GLY A 1 531 ? 100.633 -5.112 -79.135 1.00 56.28 531 GLY A O 1
ATOM 4333 N N . ALA A 1 532 ? 100.229 -6.112 -81.096 1.00 57.47 532 ALA A N 1
ATOM 4334 C CA . ALA A 1 532 ? 98.769 -6.079 -80.960 1.00 57.47 532 ALA A CA 1
ATOM 4335 C C . ALA A 1 532 ? 98.235 -6.952 -79.806 1.00 57.47 532 ALA A C 1
ATOM 4337 O O . ALA A 1 532 ? 97.175 -6.658 -79.263 1.00 57.47 532 ALA A O 1
ATOM 4338 N N . ILE A 1 533 ? 98.961 -8.008 -79.419 1.00 58.53 533 ILE A N 1
ATOM 4339 C CA . ILE A 1 533 ? 98.580 -8.872 -78.292 1.00 58.53 533 ILE A CA 1
ATOM 4340 C C . ILE A 1 533 ? 98.924 -8.186 -76.962 1.00 58.53 533 ILE A C 1
ATOM 4342 O O . ILE A 1 533 ? 98.066 -8.117 -76.092 1.00 58.53 533 ILE A O 1
ATOM 4346 N N . HIS A 1 534 ? 100.106 -7.574 -76.832 1.00 59.00 534 HIS A N 1
ATOM 4347 C CA . HIS A 1 534 ? 100.483 -6.838 -75.617 1.00 59.00 534 HIS A CA 1
ATOM 4348 C C . HIS A 1 534 ? 99.766 -5.490 -75.422 1.00 59.00 534 HIS A C 1
ATOM 4350 O O . HIS A 1 534 ? 99.827 -4.931 -74.326 1.00 59.00 534 HIS A O 1
ATOM 4356 N N . GLU A 1 535 ? 99.110 -4.941 -76.447 1.00 59.97 535 GLU A N 1
ATOM 4357 C CA . GLU A 1 535 ? 98.168 -3.821 -76.292 1.00 59.97 535 GLU A CA 1
ATOM 4358 C C . GLU A 1 535 ? 96.844 -4.331 -75.696 1.00 59.97 535 GLU A C 1
ATOM 4360 O O . GLU A 1 535 ? 96.437 -3.884 -74.625 1.00 59.97 535 GLU A O 1
ATOM 4365 N N . LEU A 1 536 ? 96.251 -5.365 -76.310 1.00 62.56 536 LEU A N 1
ATOM 4366 C CA . LEU A 1 536 ? 94.996 -5.982 -75.861 1.00 62.56 536 LEU A CA 1
ATOM 4367 C C . LEU A 1 536 ? 95.099 -6.634 -74.473 1.00 62.56 536 LEU A C 1
ATOM 4369 O O . LEU A 1 536 ? 94.153 -6.557 -73.699 1.00 62.56 536 LEU A O 1
ATOM 4373 N N . GLU A 1 537 ? 96.229 -7.247 -74.116 1.00 61.59 537 GLU A N 1
ATOM 4374 C CA . GLU A 1 537 ? 96.454 -7.792 -72.767 1.00 61.59 537 GLU A CA 1
ATOM 4375 C C . GLU A 1 537 ? 96.531 -6.689 -71.703 1.00 61.59 537 GLU A C 1
ATOM 4377 O O . GLU A 1 537 ? 96.096 -6.895 -70.570 1.00 61.59 537 GLU A O 1
ATOM 4382 N N . ARG A 1 538 ? 97.043 -5.504 -72.061 1.00 65.75 538 ARG A N 1
ATOM 4383 C CA . ARG A 1 538 ? 97.137 -4.354 -71.152 1.00 65.75 538 ARG A CA 1
ATOM 4384 C C . ARG A 1 538 ? 95.770 -3.712 -70.943 1.00 65.75 538 ARG A C 1
ATOM 4386 O O . ARG A 1 538 ? 95.409 -3.454 -69.801 1.00 65.75 538 ARG A O 1
ATOM 4393 N N . GLU A 1 539 ? 94.997 -3.549 -72.016 1.00 62.16 539 GLU A N 1
ATOM 4394 C CA . GLU A 1 539 ? 93.598 -3.096 -71.973 1.00 62.16 539 GLU A CA 1
ATOM 4395 C C . GLU A 1 539 ? 92.685 -4.099 -71.245 1.00 62.16 539 GLU A C 1
ATOM 4397 O O . GLU A 1 539 ? 91.807 -3.710 -70.472 1.00 62.16 539 GLU A O 1
ATOM 4402 N N . PHE A 1 540 ? 92.906 -5.405 -71.423 1.00 63.75 540 PHE A N 1
ATOM 4403 C CA . PHE A 1 540 ? 92.177 -6.447 -70.695 1.00 63.75 540 PHE A CA 1
ATOM 4404 C C . PHE A 1 540 ? 92.520 -6.452 -69.199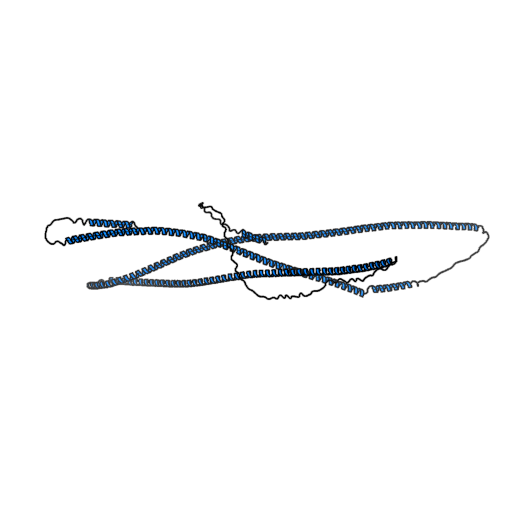 1.00 63.75 540 PHE A C 1
ATOM 4406 O O . PHE A 1 540 ? 91.656 -6.719 -68.366 1.00 63.75 540 PHE A O 1
ATOM 4413 N N . GLN A 1 541 ? 93.764 -6.135 -68.833 1.00 64.19 541 GLN A N 1
ATOM 4414 C CA . GLN A 1 541 ? 94.173 -6.082 -67.433 1.00 64.19 541 GLN A CA 1
ATOM 4415 C C . GLN A 1 541 ? 93.703 -4.792 -66.735 1.00 64.19 541 GLN A C 1
ATOM 4417 O O . GLN A 1 541 ? 93.210 -4.887 -65.611 1.00 64.19 541 GLN A O 1
ATOM 4422 N N . THR A 1 542 ? 93.730 -3.623 -67.396 1.00 62.69 542 THR A N 1
ATOM 4423 C CA . THR A 1 542 ? 93.133 -2.392 -66.839 1.00 62.69 542 THR A CA 1
ATOM 4424 C C . THR A 1 542 ? 91.621 -2.522 -66.687 1.00 62.69 542 THR A C 1
ATOM 4426 O O . THR A 1 542 ? 91.108 -2.282 -65.599 1.00 62.69 542 THR A O 1
ATOM 4429 N N . THR A 1 543 ? 90.903 -3.011 -67.705 1.00 62.09 543 THR A N 1
ATOM 4430 C CA . THR A 1 543 ? 89.445 -3.225 -67.593 1.00 62.09 543 THR A CA 1
ATOM 4431 C C . THR A 1 543 ? 89.089 -4.244 -66.507 1.00 62.09 543 THR A C 1
ATOM 4433 O O . THR A 1 543 ? 88.105 -4.067 -65.793 1.00 62.09 543 THR A O 1
ATOM 4436 N N . LYS A 1 544 ? 89.904 -5.284 -66.298 1.00 63.09 544 LYS A N 1
ATOM 4437 C CA . LYS A 1 544 ? 89.722 -6.261 -65.211 1.00 63.09 544 LYS A CA 1
ATOM 4438 C C . LYS A 1 544 ? 89.975 -5.678 -63.816 1.00 63.09 544 LYS A C 1
ATOM 4440 O O . LYS A 1 544 ? 89.278 -6.054 -62.874 1.00 63.09 544 LYS A O 1
ATOM 4445 N N . GLU A 1 545 ? 90.937 -4.772 -63.666 1.00 58.53 545 GLU A N 1
ATOM 4446 C CA . GLU A 1 545 ? 91.229 -4.084 -62.398 1.00 58.53 545 GLU A CA 1
ATOM 4447 C C . GLU A 1 545 ? 90.206 -2.970 -62.095 1.00 58.53 545 GLU A C 1
ATOM 4449 O O . GLU A 1 545 ? 89.813 -2.789 -60.939 1.00 58.53 545 GLU A O 1
ATOM 4454 N N . GLU A 1 546 ? 89.670 -2.316 -63.128 1.00 59.31 546 GLU A N 1
ATOM 4455 C CA . GLU A 1 546 ? 88.548 -1.371 -63.046 1.00 59.31 546 GLU A CA 1
ATOM 4456 C C . GLU A 1 546 ? 87.236 -2.075 -62.656 1.00 59.31 546 GLU A C 1
ATOM 4458 O O . GLU A 1 546 ? 86.601 -1.684 -61.671 1.00 59.31 546 GLU A O 1
ATOM 4463 N N . PHE A 1 547 ? 86.866 -3.172 -63.333 1.00 54.66 547 PHE A N 1
ATOM 4464 C CA . PHE A 1 547 ? 85.707 -3.992 -62.948 1.00 54.66 547 PHE A CA 1
ATOM 4465 C C . PHE A 1 547 ? 85.882 -4.615 -61.554 1.00 54.66 547 PHE A C 1
ATOM 4467 O O . PHE A 1 547 ? 84.934 -4.644 -60.770 1.00 54.66 547 PHE A O 1
ATOM 4474 N N . GLY A 1 548 ? 87.089 -5.073 -61.206 1.00 56.59 548 GLY A N 1
ATOM 4475 C CA . GLY A 1 548 ? 87.385 -5.626 -59.881 1.00 56.59 548 GLY A CA 1
ATOM 4476 C C . GLY A 1 548 ? 87.230 -4.612 -58.742 1.00 56.59 548 GLY A C 1
ATOM 4477 O O . GLY A 1 548 ? 86.795 -4.983 -57.652 1.00 56.59 548 GLY A O 1
ATOM 4478 N N . SER A 1 549 ? 87.532 -3.337 -59.003 1.00 55.25 549 SER A N 1
ATOM 4479 C CA . SER A 1 549 ? 87.446 -2.255 -58.013 1.00 55.25 549 SER A CA 1
ATOM 4480 C C . SER A 1 549 ? 86.039 -1.658 -57.889 1.00 55.25 549 SER A C 1
ATOM 4482 O O . SER A 1 549 ? 85.651 -1.245 -56.799 1.00 55.25 549 SER A O 1
ATOM 4484 N N . GLN A 1 550 ? 85.246 -1.644 -58.967 1.00 54.41 550 GLN A N 1
ATOM 4485 C CA . GLN A 1 550 ? 83.858 -1.159 -58.932 1.00 54.41 550 GLN A CA 1
ATOM 4486 C C . GLN A 1 550 ? 82.860 -2.178 -58.358 1.00 54.41 550 GLN A C 1
ATOM 4488 O O . GLN A 1 550 ? 81.808 -1.787 -57.856 1.00 54.41 550 GLN A O 1
ATOM 4493 N N . MET A 1 551 ? 83.155 -3.481 -58.422 1.00 51.66 551 MET A N 1
ATOM 4494 C CA . MET A 1 551 ? 82.139 -4.518 -58.188 1.00 51.66 551 MET A CA 1
ATOM 4495 C C . MET A 1 551 ? 81.807 -4.797 -56.712 1.00 51.66 551 MET A C 1
ATOM 4497 O O . MET A 1 551 ? 80.723 -5.308 -56.443 1.00 51.66 551 MET A O 1
ATOM 4501 N N . TRP A 1 552 ? 82.674 -4.439 -55.753 1.00 47.81 552 TRP A N 1
ATOM 4502 C CA . TRP A 1 552 ? 82.354 -4.504 -54.315 1.00 47.81 552 TRP A CA 1
ATOM 4503 C C . TRP A 1 552 ? 83.050 -3.401 -53.513 1.00 47.81 552 TRP A C 1
ATOM 4505 O O . TRP A 1 552 ? 83.880 -3.687 -52.643 1.00 47.81 552 TRP A O 1
ATOM 4515 N N . ASP A 1 553 ? 82.667 -2.142 -53.737 1.00 58.00 553 ASP A N 1
ATOM 4516 C CA . ASP A 1 553 ? 82.923 -1.132 -52.713 1.00 58.00 553 ASP A CA 1
ATOM 4517 C C . ASP A 1 553 ? 82.159 -1.526 -51.433 1.00 58.00 553 ASP A C 1
ATOM 4519 O O . ASP A 1 553 ? 80.919 -1.557 -51.363 1.00 58.00 553 ASP A O 1
ATOM 4523 N N . LYS A 1 554 ? 82.929 -1.917 -50.414 1.00 61.16 554 LYS A N 1
ATOM 4524 C CA . LYS A 1 554 ? 82.397 -2.378 -49.131 1.00 61.16 554 LYS A CA 1
ATOM 4525 C C . LYS A 1 554 ? 81.703 -1.237 -48.402 1.00 61.16 554 LYS A C 1
ATOM 4527 O O . LYS A 1 554 ? 80.711 -1.507 -47.727 1.00 61.16 554 LYS A O 1
ATOM 4532 N N . ASP A 1 555 ? 82.147 0.004 -48.591 1.00 66.31 555 ASP A N 1
ATOM 4533 C CA . ASP A 1 555 ? 81.490 1.167 -48.004 1.00 66.31 555 ASP A CA 1
ATOM 4534 C C . ASP A 1 555 ? 80.178 1.485 -48.718 1.00 66.31 555 ASP A C 1
ATOM 4536 O O . ASP A 1 555 ? 79.189 1.743 -48.030 1.00 66.31 555 ASP A O 1
ATOM 4540 N N . HIS A 1 556 ? 80.080 1.338 -50.044 1.00 72.62 556 HIS A N 1
ATOM 4541 C CA . HIS A 1 556 ? 78.781 1.383 -50.728 1.00 72.62 556 HIS A CA 1
ATOM 4542 C C . HIS A 1 556 ? 77.830 0.289 -50.210 1.00 72.62 556 HIS A C 1
ATOM 4544 O O . HIS A 1 556 ? 76.700 0.580 -49.819 1.00 72.62 556 HIS A O 1
ATOM 4550 N N . THR A 1 557 ? 78.301 -0.957 -50.092 1.00 74.38 557 THR A N 1
ATOM 4551 C CA . THR A 1 557 ? 77.488 -2.085 -49.592 1.00 74.38 557 THR A CA 1
ATOM 4552 C C . THR A 1 557 ? 77.033 -1.878 -48.138 1.00 74.38 557 THR A C 1
ATOM 4554 O O . THR A 1 557 ? 75.887 -2.174 -47.788 1.00 74.38 557 THR A O 1
ATOM 4557 N N . LEU A 1 558 ? 77.904 -1.346 -47.274 1.00 77.38 558 LEU A N 1
ATOM 4558 C CA . LEU A 1 558 ? 77.582 -1.012 -45.884 1.00 77.38 558 LEU A CA 1
ATOM 4559 C C . LEU A 1 558 ? 76.672 0.216 -45.775 1.00 77.38 558 LEU A C 1
ATOM 4561 O O . LEU A 1 558 ? 75.814 0.244 -44.897 1.00 77.38 558 LEU A O 1
ATOM 4565 N N . THR A 1 559 ? 76.823 1.208 -46.652 1.00 81.19 559 THR A N 1
ATOM 4566 C CA . THR A 1 559 ? 75.987 2.418 -46.684 1.00 81.19 559 THR A CA 1
ATOM 4567 C C . THR A 1 559 ? 74.578 2.090 -47.161 1.00 81.19 559 THR A C 1
ATOM 4569 O O . THR A 1 559 ? 73.617 2.459 -46.493 1.00 81.19 559 THR A O 1
ATOM 4572 N N . VAL A 1 560 ? 74.442 1.301 -48.230 1.00 79.75 560 VAL A N 1
ATOM 4573 C CA . VAL A 1 560 ? 73.151 0.780 -48.705 1.00 79.75 560 VAL A CA 1
ATOM 4574 C C . VAL A 1 560 ? 72.489 -0.090 -47.632 1.00 79.75 560 VAL A C 1
ATOM 4576 O O . VAL A 1 560 ? 71.308 0.091 -47.346 1.00 79.75 560 VAL A O 1
ATOM 4579 N N . ARG A 1 561 ? 73.238 -0.970 -46.949 1.00 83.06 561 ARG A N 1
ATOM 4580 C CA . ARG A 1 561 ? 72.702 -1.750 -45.817 1.00 83.06 561 ARG A CA 1
ATOM 4581 C C . ARG A 1 561 ? 72.237 -0.861 -44.658 1.00 83.06 561 ARG A C 1
ATOM 4583 O O . ARG A 1 561 ? 71.170 -1.115 -44.114 1.00 83.06 561 ARG A O 1
ATOM 4590 N N . LYS A 1 562 ? 73.001 0.175 -44.292 1.00 84.88 562 LYS A N 1
ATOM 4591 C CA . LYS A 1 562 ? 72.615 1.149 -43.254 1.00 84.88 562 LYS A CA 1
ATOM 4592 C C . LYS A 1 562 ? 71.374 1.952 -43.652 1.00 84.88 562 LYS A C 1
ATOM 4594 O O . LYS A 1 562 ? 70.531 2.175 -42.793 1.00 84.88 562 LYS A O 1
ATOM 4599 N N . ALA A 1 563 ? 71.243 2.339 -44.923 1.00 84.31 563 ALA A N 1
ATOM 4600 C CA . ALA A 1 563 ? 70.059 3.020 -45.445 1.00 84.31 563 ALA A CA 1
ATOM 4601 C C . ALA A 1 563 ? 68.818 2.119 -45.349 1.00 84.31 563 ALA A C 1
ATOM 4603 O O . ALA A 1 563 ? 67.873 2.482 -44.658 1.00 84.31 563 ALA A O 1
ATOM 4604 N N . TYR A 1 564 ? 68.869 0.895 -45.891 1.00 86.94 564 TYR A N 1
ATOM 4605 C CA . TYR A 1 564 ? 67.774 -0.075 -45.752 1.00 86.94 564 TYR A CA 1
ATOM 4606 C C . TYR A 1 564 ? 67.427 -0.388 -44.293 1.00 86.94 564 TYR A C 1
ATOM 4608 O O . TYR A 1 564 ? 66.259 -0.574 -43.968 1.00 86.94 564 TYR A O 1
ATOM 4616 N N . GLN A 1 565 ? 68.418 -0.445 -43.400 1.00 87.19 565 GLN A N 1
ATOM 4617 C CA . GLN A 1 565 ? 68.177 -0.688 -41.979 1.00 87.19 565 GLN A CA 1
ATOM 4618 C C . GLN A 1 565 ? 67.541 0.527 -41.280 1.00 87.19 565 GLN A C 1
ATOM 4620 O O . GLN A 1 565 ? 66.671 0.345 -40.433 1.00 87.19 565 GLN A O 1
ATOM 4625 N N . ALA A 1 566 ? 67.907 1.754 -41.663 1.00 89.44 566 ALA A N 1
ATOM 4626 C CA . ALA A 1 566 ? 67.253 2.972 -41.190 1.00 89.44 566 ALA A CA 1
ATOM 4627 C C . ALA A 1 566 ? 65.814 3.098 -41.724 1.00 89.44 566 ALA A C 1
ATOM 4629 O O . ALA A 1 566 ? 64.912 3.431 -40.958 1.00 89.44 566 ALA A O 1
ATOM 4630 N N . ASP A 1 567 ? 65.581 2.773 -42.998 1.00 90.38 567 ASP A N 1
ATOM 4631 C CA . ASP A 1 567 ? 64.245 2.752 -43.600 1.00 90.38 567 ASP A CA 1
ATOM 4632 C C . ASP A 1 567 ? 63.361 1.658 -42.983 1.00 90.38 567 ASP A C 1
ATOM 4634 O O . ASP A 1 567 ? 62.180 1.894 -42.733 1.00 90.38 567 ASP A O 1
ATOM 4638 N N . PHE A 1 568 ? 63.929 0.493 -42.654 1.00 88.50 568 PHE A N 1
ATOM 4639 C CA . PHE A 1 568 ? 63.231 -0.573 -41.934 1.00 88.50 568 PHE A CA 1
ATOM 4640 C C . PHE A 1 568 ? 62.836 -0.153 -40.512 1.00 88.50 568 PHE A C 1
ATOM 4642 O O . PHE A 1 568 ? 61.673 -0.305 -40.145 1.00 88.50 568 PHE A O 1
ATOM 4649 N N . GLU A 1 569 ? 63.753 0.415 -39.721 1.00 92.56 569 GLU A N 1
ATOM 4650 C CA . GLU A 1 569 ? 63.419 0.909 -38.374 1.00 92.56 569 GLU A CA 1
ATOM 4651 C C . GLU A 1 569 ? 62.432 2.089 -38.426 1.00 92.56 569 GLU A C 1
ATOM 4653 O O . GLU A 1 569 ? 61.563 2.198 -37.564 1.00 92.56 569 GLU A O 1
ATOM 4658 N N . LYS A 1 570 ? 62.485 2.935 -39.464 1.00 93.06 570 LYS A N 1
ATOM 4659 C CA . LYS A 1 570 ? 61.508 4.012 -39.692 1.00 93.06 570 LYS A CA 1
ATOM 4660 C C . LYS A 1 570 ? 60.121 3.472 -40.056 1.00 93.06 570 LYS A C 1
ATOM 4662 O O . LYS A 1 570 ? 59.124 3.964 -39.530 1.00 93.06 570 LYS A O 1
ATOM 4667 N N . LEU A 1 571 ? 60.046 2.465 -40.930 1.00 93.62 571 LEU A N 1
ATOM 4668 C CA . LEU A 1 571 ? 58.792 1.795 -41.276 1.00 93.62 571 LEU A CA 1
ATOM 4669 C C . LEU A 1 571 ? 58.200 1.109 -40.041 1.00 93.62 571 LEU A C 1
ATOM 4671 O O . LEU A 1 571 ? 57.039 1.342 -39.718 1.00 93.62 571 LEU A O 1
ATOM 4675 N N . LYS A 1 572 ? 59.018 0.351 -39.307 1.00 93.19 572 LYS A N 1
ATOM 4676 C CA . LYS A 1 572 ? 58.653 -0.297 -38.045 1.00 93.19 572 LYS A CA 1
ATOM 4677 C C . LYS A 1 572 ? 58.132 0.709 -37.017 1.00 93.19 572 LYS A C 1
ATOM 4679 O O . LYS A 1 572 ? 57.023 0.527 -36.537 1.00 93.19 572 LYS A O 1
ATOM 4684 N N . ALA A 1 573 ? 58.835 1.819 -36.782 1.00 93.81 573 ALA A N 1
ATOM 4685 C CA . ALA A 1 573 ? 58.358 2.886 -35.900 1.00 93.81 573 ALA A CA 1
ATOM 4686 C C . ALA A 1 573 ? 57.008 3.476 -36.356 1.00 93.81 573 ALA A C 1
ATOM 4688 O O . ALA A 1 573 ? 56.161 3.774 -35.518 1.00 93.81 573 ALA A O 1
ATOM 4689 N N . SER A 1 574 ? 56.766 3.605 -37.668 1.00 91.69 574 SER A N 1
ATOM 4690 C CA . SER A 1 574 ? 55.462 4.050 -38.184 1.00 91.69 574 SER A CA 1
ATOM 4691 C C . SER A 1 574 ? 54.348 3.012 -37.984 1.00 91.69 574 SER A C 1
ATOM 4693 O O . SER A 1 574 ? 53.218 3.387 -37.675 1.00 91.69 574 SER A O 1
ATOM 4695 N N . CYS A 1 575 ? 54.660 1.716 -38.096 1.00 91.12 575 CYS A N 1
ATOM 4696 C CA . CYS A 1 575 ? 53.727 0.628 -37.808 1.00 91.12 575 CYS A CA 1
ATOM 4697 C C . CYS A 1 575 ? 53.403 0.560 -36.311 1.00 91.12 575 CYS A C 1
ATOM 4699 O O . CYS A 1 575 ? 52.229 0.549 -35.953 1.00 91.12 575 CYS A O 1
ATOM 4701 N N . ASP A 1 576 ? 54.423 0.590 -35.451 1.00 92.88 576 ASP A N 1
ATOM 4702 C CA . ASP A 1 576 ? 54.284 0.586 -33.992 1.00 92.88 576 ASP A CA 1
ATOM 4703 C C . ASP A 1 576 ? 53.462 1.801 -33.524 1.00 92.88 576 ASP A C 1
ATOM 4705 O O . ASP A 1 576 ? 52.549 1.666 -32.710 1.00 92.88 576 ASP A O 1
ATOM 4709 N N . GLN A 1 577 ? 53.699 2.986 -34.100 1.00 95.94 577 GLN A N 1
ATOM 4710 C CA . GLN A 1 577 ? 52.904 4.178 -33.799 1.00 95.94 577 GLN A CA 1
ATOM 4711 C C . GLN A 1 577 ? 51.460 4.084 -34.321 1.00 95.94 577 GLN A C 1
ATOM 4713 O O . GLN A 1 577 ? 50.540 4.539 -33.643 1.00 95.94 577 GLN A O 1
ATOM 4718 N N . GLY A 1 578 ? 51.232 3.452 -35.477 1.00 94.38 578 GLY A N 1
ATOM 4719 C CA . GLY A 1 578 ? 49.887 3.146 -35.970 1.00 94.38 578 GLY A CA 1
ATOM 4720 C C . GLY A 1 578 ? 49.118 2.186 -3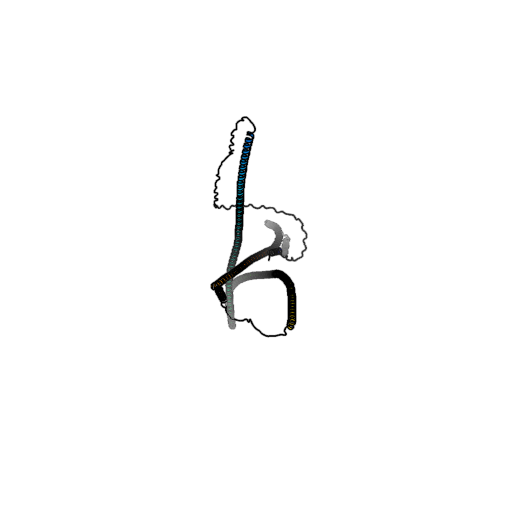5.054 1.00 94.38 578 GLY A C 1
ATOM 4721 O O . GLY A 1 578 ? 47.927 2.387 -34.821 1.00 94.38 578 GLY A O 1
ATOM 4722 N N . VAL A 1 579 ? 49.801 1.186 -34.484 1.00 94.19 579 VAL A N 1
ATOM 4723 C CA . VAL A 1 579 ? 49.228 0.271 -33.482 1.00 94.19 579 VAL A CA 1
ATOM 4724 C C . VAL A 1 579 ? 48.895 1.020 -32.191 1.00 94.19 579 VAL A C 1
ATOM 4726 O O . VAL A 1 579 ? 47.771 0.899 -31.718 1.00 94.19 579 VAL A O 1
ATOM 4729 N N . LEU A 1 580 ? 49.799 1.854 -31.665 1.00 96.81 580 LEU A N 1
ATOM 4730 C CA . LEU A 1 580 ? 49.550 2.633 -30.443 1.00 96.81 580 LEU A CA 1
ATOM 4731 C C . LEU A 1 580 ? 48.331 3.560 -30.568 1.00 96.81 580 LEU A C 1
ATOM 4733 O O . LEU A 1 580 ? 47.471 3.552 -29.690 1.00 96.81 580 LEU A O 1
ATOM 4737 N N . VAL A 1 581 ? 48.204 4.294 -31.681 1.00 96.00 581 VAL A N 1
ATOM 4738 C CA . VAL A 1 581 ? 47.035 5.156 -31.946 1.00 96.00 581 VAL A CA 1
ATOM 4739 C C . VAL A 1 581 ? 45.746 4.330 -32.041 1.00 96.00 581 VAL A C 1
ATOM 4741 O O . VAL A 1 581 ? 44.696 4.750 -31.553 1.00 96.00 581 VAL A O 1
ATOM 4744 N N . MET A 1 582 ? 45.809 3.134 -32.633 1.00 95.69 582 MET A N 1
ATOM 4745 C CA . MET A 1 582 ? 44.663 2.230 -32.727 1.00 95.69 582 MET A CA 1
ATOM 4746 C C . MET A 1 582 ? 44.270 1.648 -31.357 1.00 95.69 582 MET A C 1
ATOM 4748 O O . MET A 1 582 ? 43.086 1.597 -31.030 1.00 95.69 582 MET A O 1
ATOM 4752 N N . GLU A 1 583 ? 45.241 1.255 -30.531 1.00 95.44 583 GLU A N 1
ATOM 4753 C CA . GLU A 1 583 ? 45.017 0.799 -29.155 1.00 95.44 583 GLU A CA 1
ATOM 4754 C C . GLU A 1 583 ? 44.448 1.908 -28.265 1.00 95.44 583 GLU A C 1
ATOM 4756 O O . GLU A 1 583 ? 43.558 1.646 -27.457 1.00 95.44 583 GLU A O 1
ATOM 4761 N N . GLU A 1 584 ? 44.924 3.146 -28.411 1.00 95.69 584 GLU A N 1
ATOM 4762 C CA . GLU A 1 584 ? 44.383 4.325 -27.727 1.00 95.69 584 GLU A CA 1
ATOM 4763 C C . GLU A 1 584 ? 42.939 4.609 -28.148 1.00 95.69 584 GLU A C 1
ATOM 4765 O O . GLU A 1 584 ? 42.081 4.798 -27.285 1.00 95.69 584 GLU A O 1
ATOM 4770 N N . MET A 1 585 ? 42.639 4.540 -29.448 1.00 96.31 585 MET A N 1
ATOM 4771 C CA . MET A 1 585 ? 41.281 4.691 -29.973 1.00 96.31 585 MET A CA 1
ATOM 4772 C C . MET A 1 585 ? 40.336 3.594 -29.456 1.00 96.31 585 MET A C 1
ATOM 4774 O O . MET A 1 585 ? 39.229 3.905 -29.018 1.00 96.31 585 MET A O 1
ATOM 4778 N N . TYR A 1 586 ? 40.753 2.321 -29.446 1.00 90.75 586 TYR A N 1
ATOM 4779 C CA . TYR A 1 586 ? 39.935 1.240 -28.880 1.00 90.75 586 TYR A CA 1
ATOM 4780 C C . TYR A 1 586 ? 39.764 1.365 -27.366 1.00 90.75 586 TYR A C 1
ATOM 4782 O O . TYR A 1 586 ? 38.681 1.092 -26.851 1.00 90.75 586 TYR A O 1
ATOM 4790 N N . ARG A 1 587 ? 40.801 1.804 -26.644 1.00 96.44 587 ARG A N 1
ATOM 4791 C CA . ARG A 1 587 ? 40.728 2.066 -25.202 1.00 96.44 587 ARG A CA 1
ATOM 4792 C C . ARG A 1 587 ? 39.719 3.171 -24.904 1.00 96.44 587 ARG A C 1
ATOM 4794 O O . ARG A 1 587 ? 38.888 2.980 -24.024 1.00 96.44 587 ARG A O 1
ATOM 4801 N N . GLN A 1 588 ? 39.742 4.261 -25.674 1.00 97.50 588 GLN A N 1
ATOM 4802 C CA . GLN A 1 588 ? 38.768 5.345 -25.564 1.00 97.50 588 GLN A CA 1
ATOM 4803 C C . GLN A 1 588 ? 37.350 4.867 -25.899 1.00 97.50 588 GLN A C 1
ATOM 4805 O O . GLN A 1 588 ? 36.449 5.078 -25.099 1.00 97.50 588 GLN A O 1
ATOM 4810 N N . LEU A 1 589 ? 37.159 4.135 -27.004 1.00 97.94 589 LEU A N 1
ATOM 4811 C CA . LEU A 1 589 ? 35.854 3.587 -27.398 1.00 97.94 589 LEU A CA 1
ATOM 4812 C C . LEU A 1 589 ? 35.260 2.661 -26.323 1.00 97.94 589 LEU A C 1
ATOM 4814 O O . LEU A 1 589 ? 34.066 2.723 -26.036 1.00 97.94 589 LEU A O 1
ATOM 4818 N N . VAL A 1 590 ? 36.088 1.812 -25.706 1.00 96.31 590 VAL A N 1
ATOM 4819 C CA . VAL A 1 590 ? 35.680 0.946 -24.589 1.00 96.31 590 VAL A CA 1
ATOM 4820 C C . VAL A 1 590 ? 35.333 1.766 -23.344 1.00 96.31 590 VAL A C 1
ATOM 4822 O O . VAL A 1 590 ? 34.396 1.413 -22.629 1.00 96.31 590 VAL A O 1
ATOM 4825 N N . GLU A 1 591 ? 36.049 2.856 -23.071 1.00 96.38 591 GLU A N 1
ATOM 4826 C CA . GLU A 1 591 ? 35.752 3.739 -21.942 1.00 96.38 591 GLU A CA 1
ATOM 4827 C C . GLU A 1 591 ? 34.455 4.533 -22.166 1.00 96.38 591 GLU A C 1
ATOM 4829 O O . GLU A 1 591 ? 33.615 4.594 -21.269 1.00 96.38 591 GLU A O 1
ATOM 4834 N N . ASP A 1 592 ? 34.231 5.042 -23.378 1.00 97.25 592 ASP A N 1
ATOM 4835 C CA . ASP A 1 592 ? 33.006 5.737 -23.779 1.00 97.25 592 ASP A CA 1
ATOM 4836 C C . ASP A 1 592 ? 31.787 4.801 -23.709 1.00 97.25 592 ASP A C 1
ATOM 4838 O O . ASP A 1 592 ? 30.754 5.187 -23.158 1.00 97.25 592 ASP A O 1
ATOM 4842 N N . LEU A 1 593 ? 31.924 3.546 -24.164 1.00 97.31 593 LEU A N 1
ATOM 4843 C CA . LEU A 1 593 ? 30.907 2.492 -24.027 1.00 97.31 593 LEU A CA 1
ATOM 4844 C C . LEU A 1 593 ? 30.594 2.164 -22.561 1.00 97.31 593 LEU A C 1
ATOM 4846 O O . LEU A 1 593 ? 29.424 2.065 -22.192 1.00 97.31 593 LEU A O 1
ATOM 4850 N N . LYS A 1 594 ? 31.612 2.022 -21.698 1.00 91.00 594 LYS A N 1
ATOM 4851 C CA . LYS A 1 594 ? 31.397 1.810 -20.254 1.00 91.00 594 LYS A CA 1
ATOM 4852 C C . LYS A 1 594 ? 30.670 2.990 -19.619 1.00 91.00 594 LYS A C 1
ATOM 4854 O O . LYS A 1 594 ? 29.758 2.776 -18.825 1.00 91.00 594 LYS A O 1
ATOM 4859 N N . GLN A 1 595 ? 31.063 4.220 -19.950 1.00 97.25 595 GLN A N 1
ATOM 4860 C CA . GLN A 1 595 ? 30.406 5.413 -19.425 1.00 97.25 595 GLN A CA 1
ATOM 4861 C C . GLN A 1 595 ? 28.971 5.537 -19.943 1.00 97.25 595 GLN A C 1
ATOM 4863 O O . GLN A 1 595 ? 28.089 5.895 -19.170 1.00 97.25 595 GLN A O 1
ATOM 4868 N N . GLN A 1 596 ? 28.712 5.224 -21.216 1.00 94.94 596 GLN A N 1
ATOM 4869 C CA . GLN A 1 596 ? 27.356 5.181 -21.760 1.00 94.94 596 GLN A CA 1
ATOM 4870 C C . GLN A 1 596 ? 26.502 4.161 -21.003 1.00 94.94 596 GLN A C 1
ATOM 4872 O O . GLN A 1 596 ? 25.455 4.532 -20.483 1.00 94.94 596 GLN A O 1
ATOM 4877 N N . HIS A 1 597 ? 26.989 2.930 -20.831 1.00 95.69 597 HIS A N 1
ATOM 4878 C CA . HIS A 1 597 ? 26.287 1.910 -20.055 1.00 95.69 597 HIS A CA 1
ATOM 4879 C C . HIS A 1 597 ? 26.025 2.353 -18.602 1.00 95.69 597 HIS A C 1
ATOM 4881 O O . HIS A 1 597 ? 24.937 2.142 -18.075 1.00 95.69 597 HIS A O 1
ATOM 4887 N N . GLN A 1 598 ? 26.983 3.024 -17.951 1.00 95.12 598 GLN A N 1
ATOM 4888 C CA . GLN A 1 598 ? 26.785 3.587 -16.609 1.00 95.12 598 GLN A CA 1
ATOM 4889 C C . GLN A 1 598 ? 25.716 4.691 -16.574 1.00 95.12 598 GLN A C 1
ATOM 4891 O O . GLN A 1 598 ? 24.941 4.739 -15.618 1.00 95.12 598 GLN A O 1
ATOM 4896 N N . ARG A 1 599 ? 25.649 5.557 -17.596 1.00 96.81 599 ARG A N 1
ATOM 4897 C CA . ARG A 1 599 ? 24.602 6.587 -17.728 1.00 96.81 599 ARG A CA 1
ATOM 4898 C C . ARG A 1 599 ? 23.231 5.945 -17.941 1.00 96.81 599 ARG A C 1
ATOM 4900 O O . ARG A 1 599 ? 22.320 6.247 -17.182 1.00 96.81 599 ARG A O 1
ATOM 4907 N N . GLU A 1 600 ? 23.114 4.996 -18.868 1.00 95.69 600 GLU A N 1
ATOM 4908 C CA . GLU A 1 600 ? 21.876 4.246 -19.132 1.00 95.69 600 GLU A CA 1
ATOM 4909 C C . GLU A 1 600 ? 21.377 3.510 -17.876 1.00 95.69 600 GLU A C 1
ATOM 4911 O O . GLU A 1 600 ? 20.199 3.588 -17.531 1.00 95.69 600 GLU A O 1
ATOM 4916 N N . VAL A 1 601 ? 22.269 2.853 -17.124 1.00 96.31 601 VAL A N 1
ATOM 4917 C CA . VAL A 1 601 ? 21.921 2.208 -15.846 1.00 96.31 601 VAL A CA 1
ATOM 4918 C C . VAL A 1 601 ? 21.460 3.232 -14.801 1.00 96.31 601 VAL A C 1
ATOM 4920 O O . VAL A 1 601 ? 20.497 2.969 -14.078 1.00 96.31 601 VAL A O 1
ATOM 4923 N N . ALA A 1 602 ? 22.099 4.402 -14.712 1.00 93.94 602 ALA A N 1
ATOM 4924 C CA . ALA A 1 602 ? 21.684 5.463 -13.794 1.00 93.94 602 ALA A CA 1
ATOM 4925 C C . ALA A 1 602 ? 20.313 6.060 -14.170 1.00 93.94 602 ALA A C 1
ATOM 4927 O O . ALA A 1 602 ? 19.473 6.260 -13.290 1.00 93.94 602 ALA A O 1
ATOM 4928 N N . GLU A 1 603 ? 20.060 6.283 -15.461 1.00 96.62 603 GLU A N 1
ATOM 4929 C CA . GLU A 1 603 ? 18.781 6.765 -15.994 1.00 96.62 603 GLU A CA 1
ATOM 4930 C C . GLU A 1 603 ? 17.653 5.754 -15.745 1.00 96.62 603 GLU A C 1
ATOM 4932 O O . GLU A 1 603 ? 16.609 6.124 -15.205 1.00 96.62 603 GLU A O 1
ATOM 4937 N N . LEU A 1 604 ? 17.882 4.463 -16.017 1.00 96.12 604 LEU A N 1
ATOM 4938 C CA . LEU A 1 604 ? 16.922 3.390 -15.731 1.00 96.12 604 LEU A CA 1
ATOM 4939 C C . LEU A 1 604 ? 16.626 3.255 -14.230 1.00 96.12 604 LEU A C 1
ATOM 4941 O O . LEU A 1 604 ? 15.475 3.049 -13.840 1.00 96.12 604 LEU A O 1
ATOM 4945 N N . LEU A 1 605 ? 17.633 3.405 -13.362 1.00 94.56 605 LEU A N 1
ATOM 4946 C CA . LEU A 1 605 ? 17.426 3.425 -11.910 1.00 94.56 605 LEU A CA 1
ATOM 4947 C C . LEU A 1 605 ? 16.596 4.640 -11.471 1.00 94.56 605 LEU A C 1
ATOM 4949 O O . LEU A 1 605 ? 15.690 4.485 -10.647 1.00 94.56 605 LEU A O 1
ATOM 4953 N N . GLN A 1 606 ? 16.855 5.819 -12.044 1.00 95.75 606 GLN A N 1
ATOM 4954 C CA . GLN A 1 606 ? 16.092 7.038 -11.780 1.00 95.75 606 GLN A CA 1
ATOM 4955 C C . GLN A 1 606 ? 14.641 6.926 -12.272 1.00 95.75 606 GLN A C 1
ATOM 4957 O O . GLN A 1 606 ? 13.725 7.335 -11.553 1.00 95.75 606 GLN A O 1
ATOM 4962 N N . GLU A 1 607 ? 14.404 6.351 -13.455 1.00 94.88 607 GLU A N 1
ATOM 4963 C CA . GLU A 1 607 ? 13.057 6.105 -13.974 1.00 94.88 607 GLU A CA 1
ATOM 4964 C C . GLU A 1 607 ? 12.315 5.076 -13.115 1.00 94.88 607 GLU A C 1
ATOM 4966 O O . GLU A 1 607 ? 11.185 5.330 -12.697 1.00 94.88 607 GLU A O 1
ATOM 4971 N N . LYS A 1 608 ? 12.965 3.968 -12.742 1.00 94.12 608 LYS A N 1
ATOM 4972 C CA . LYS A 1 608 ? 12.403 2.966 -11.826 1.00 94.12 608 LYS A CA 1
ATOM 4973 C C . LYS A 1 608 ? 12.043 3.585 -10.467 1.00 94.12 608 LYS A C 1
ATOM 4975 O O . LYS A 1 608 ? 10.950 3.344 -9.960 1.00 94.12 608 LYS A O 1
ATOM 4980 N N . ASP A 1 609 ? 12.897 4.428 -9.885 1.00 92.44 609 ASP A N 1
ATOM 4981 C CA . ASP A 1 609 ? 12.597 5.135 -8.628 1.00 92.44 609 ASP A CA 1
ATOM 4982 C C . ASP A 1 609 ? 11.491 6.193 -8.776 1.00 92.44 609 ASP A C 1
ATOM 4984 O O . ASP A 1 609 ? 10.739 6.442 -7.829 1.00 92.44 609 ASP A O 1
ATOM 4988 N N . LYS A 1 610 ? 11.366 6.827 -9.947 1.00 94.88 610 LYS A N 1
ATOM 4989 C CA . LYS A 1 610 ? 10.267 7.748 -10.266 1.00 94.88 610 LYS A CA 1
ATOM 4990 C C . LYS A 1 610 ? 8.940 6.994 -10.380 1.00 94.88 610 LYS A C 1
ATOM 4992 O O . LYS A 1 610 ? 7.979 7.377 -9.718 1.00 94.88 610 LYS A O 1
ATOM 4997 N N . LEU A 1 611 ? 8.908 5.892 -11.129 1.00 92.50 611 LEU A N 1
ATOM 4998 C CA . LEU A 1 611 ? 7.734 5.029 -11.275 1.00 92.50 611 LEU A CA 1
ATOM 4999 C C . LEU A 1 611 ? 7.298 4.435 -9.928 1.00 92.50 611 LEU A C 1
ATOM 5001 O O . LEU A 1 611 ? 6.112 4.466 -9.616 1.00 92.50 611 LEU A O 1
ATOM 5005 N N . LEU A 1 612 ? 8.232 3.995 -9.076 1.00 95.62 612 LEU A N 1
ATOM 5006 C CA . LEU A 1 612 ? 7.912 3.545 -7.713 1.00 95.62 612 LEU A CA 1
ATOM 5007 C C . LEU A 1 612 ? 7.242 4.646 -6.874 1.00 95.62 612 LEU A C 1
ATOM 5009 O O . LEU A 1 612 ? 6.294 4.363 -6.140 1.00 95.62 612 LEU A O 1
ATOM 5013 N N . LYS A 1 613 ? 7.688 5.905 -6.986 1.00 91.50 613 LYS A N 1
ATOM 5014 C CA . LYS A 1 613 ? 7.051 7.049 -6.303 1.00 91.50 613 LYS A CA 1
ATOM 5015 C C . LYS A 1 613 ? 5.656 7.341 -6.860 1.00 91.50 613 LYS A C 1
ATOM 5017 O O . LYS A 1 613 ? 4.756 7.640 -6.078 1.00 91.50 613 LYS A O 1
ATOM 5022 N N . GLU A 1 614 ? 5.467 7.236 -8.175 1.00 92.38 614 GLU A N 1
ATOM 5023 C CA . GLU A 1 614 ? 4.167 7.416 -8.836 1.00 92.38 614 GLU A CA 1
ATOM 5024 C C . GLU A 1 614 ? 3.163 6.323 -8.433 1.00 92.38 614 GLU A C 1
ATOM 5026 O O . GLU A 1 614 ? 2.057 6.651 -8.006 1.00 92.38 614 GLU A O 1
ATOM 5031 N N . GLU A 1 615 ? 3.555 5.046 -8.457 1.00 84.44 615 GLU A N 1
ATOM 5032 C CA . GLU A 1 615 ? 2.708 3.923 -8.021 1.00 84.44 615 GLU A CA 1
ATOM 5033 C C . GLU A 1 615 ? 2.418 3.968 -6.511 1.00 84.44 615 GLU A C 1
ATOM 5035 O O . GLU A 1 615 ? 1.285 3.732 -6.083 1.00 84.44 615 GLU A O 1
ATOM 5040 N N . THR A 1 616 ? 3.392 4.371 -5.685 1.00 94.75 616 THR A N 1
ATOM 5041 C CA . THR A 1 616 ? 3.166 4.603 -4.246 1.00 94.75 616 THR A CA 1
ATOM 5042 C C . THR A 1 616 ? 2.146 5.725 -4.025 1.00 94.75 616 THR A C 1
ATOM 5044 O O . THR A 1 616 ? 1.227 5.580 -3.217 1.00 94.75 616 THR A O 1
ATOM 5047 N N . ALA A 1 617 ? 2.254 6.835 -4.763 1.00 90.62 617 ALA A N 1
ATOM 5048 C CA . ALA A 1 617 ? 1.307 7.946 -4.674 1.00 90.62 617 ALA A CA 1
ATOM 5049 C C . ALA A 1 617 ? -0.101 7.555 -5.159 1.00 90.62 617 ALA A C 1
ATOM 5051 O O . ALA A 1 617 ? -1.086 7.911 -4.507 1.00 90.62 617 ALA A O 1
ATOM 5052 N N . ALA A 1 618 ? -0.206 6.787 -6.249 1.00 88.75 618 ALA A N 1
ATOM 5053 C CA . ALA A 1 618 ? -1.470 6.252 -6.753 1.00 88.75 618 ALA A CA 1
ATOM 5054 C C . ALA A 1 618 ? -2.129 5.298 -5.740 1.00 88.75 618 ALA A C 1
ATOM 5056 O O . ALA A 1 618 ? -3.317 5.433 -5.445 1.00 88.75 618 ALA A O 1
ATOM 5057 N N . THR A 1 619 ? -1.343 4.406 -5.131 1.00 90.62 619 THR A N 1
ATOM 5058 C CA . THR A 1 619 ? -1.800 3.476 -4.086 1.00 90.62 619 THR A CA 1
ATOM 5059 C C . THR A 1 619 ? -2.313 4.228 -2.855 1.00 90.62 619 THR A C 1
ATOM 5061 O O . THR A 1 619 ? -3.412 3.956 -2.371 1.00 90.62 619 THR A O 1
ATOM 5064 N N . ILE A 1 620 ? -1.577 5.239 -2.375 1.00 90.75 620 ILE A N 1
ATOM 5065 C CA . ILE A 1 620 ? -2.020 6.097 -1.263 1.00 90.75 620 ILE A CA 1
ATOM 5066 C C . ILE A 1 620 ? -3.323 6.828 -1.623 1.00 90.75 620 ILE A C 1
ATOM 5068 O O . ILE A 1 620 ? -4.244 6.868 -0.804 1.00 90.75 620 ILE A O 1
ATOM 5072 N N . ALA A 1 621 ? -3.439 7.371 -2.839 1.00 89.75 621 ALA A N 1
ATOM 5073 C CA . ALA A 1 621 ? -4.653 8.043 -3.295 1.00 89.75 621 ALA A CA 1
ATOM 5074 C C . ALA A 1 621 ? -5.863 7.091 -3.324 1.00 89.75 621 ALA A C 1
ATOM 5076 O O . ALA A 1 621 ? -6.920 7.443 -2.796 1.00 89.75 621 ALA A O 1
ATOM 5077 N N . ALA A 1 622 ? -5.700 5.871 -3.848 1.00 86.25 622 ALA A N 1
ATOM 5078 C CA . ALA A 1 622 ? -6.738 4.841 -3.842 1.00 86.25 622 ALA A CA 1
ATOM 5079 C C . ALA A 1 622 ? -7.180 4.486 -2.410 1.00 86.25 622 ALA A C 1
ATOM 5081 O O . ALA A 1 622 ? -8.373 4.530 -2.104 1.00 86.25 622 ALA A O 1
ATOM 5082 N N . ILE A 1 623 ? -6.232 4.247 -1.495 1.00 84.81 623 ILE A N 1
ATOM 5083 C CA . ILE A 1 623 ? -6.515 3.972 -0.076 1.00 84.81 623 ILE A CA 1
ATOM 5084 C C . ILE A 1 623 ? -7.283 5.135 0.576 1.00 84.81 623 ILE A C 1
ATOM 5086 O O . ILE A 1 623 ? -8.219 4.904 1.344 1.00 84.81 623 ILE A O 1
ATOM 5090 N N . VAL A 1 624 ? -6.926 6.390 0.282 1.00 91.62 624 VAL A N 1
ATOM 5091 C CA . VAL A 1 624 ? -7.626 7.575 0.810 1.00 91.62 624 VAL A CA 1
ATOM 5092 C C . VAL A 1 624 ? -9.050 7.685 0.255 1.00 91.62 624 VAL A C 1
ATOM 5094 O O . VAL A 1 624 ? -9.965 8.013 1.014 1.00 91.62 624 VAL A O 1
ATOM 5097 N N . VAL A 1 625 ? -9.266 7.377 -1.029 1.00 92.25 625 VAL A N 1
ATOM 5098 C CA . VAL A 1 625 ? -10.604 7.350 -1.646 1.00 92.25 625 VAL A CA 1
ATOM 5099 C C . VAL A 1 625 ? -11.468 6.251 -1.025 1.00 92.25 625 VAL A C 1
ATOM 5101 O O . VAL A 1 625 ? -12.574 6.553 -0.580 1.00 92.25 625 VAL A O 1
ATOM 5104 N N . VAL A 1 626 ? -10.956 5.023 -0.889 1.00 86.50 626 VAL A N 1
ATOM 5105 C CA . VAL A 1 626 ? -11.672 3.903 -0.247 1.00 86.50 626 VAL A CA 1
ATOM 5106 C C . VAL A 1 626 ? -12.003 4.225 1.215 1.00 86.50 626 VAL A C 1
ATOM 5108 O O . VAL A 1 626 ? -13.155 4.099 1.631 1.00 86.50 626 VAL A O 1
ATOM 5111 N N . LYS A 1 627 ? -11.043 4.751 1.992 1.00 88.19 627 LYS A N 1
ATOM 5112 C CA . LYS A 1 627 ? -11.287 5.189 3.380 1.00 88.19 627 LYS A CA 1
ATOM 5113 C C . LYS A 1 627 ? -12.316 6.320 3.470 1.00 88.19 627 LYS A C 1
ATOM 5115 O O . LYS A 1 627 ? -13.084 6.360 4.431 1.00 88.19 627 LYS A O 1
ATOM 5120 N N . ARG A 1 628 ? -12.364 7.240 2.499 1.00 91.19 628 ARG A N 1
ATOM 5121 C CA . ARG A 1 628 ? -13.398 8.288 2.431 1.00 91.19 628 ARG A CA 1
ATOM 5122 C C . ARG A 1 628 ? -14.768 7.694 2.097 1.00 91.19 628 ARG A C 1
ATOM 5124 O O . ARG A 1 628 ? -15.726 8.037 2.781 1.00 91.19 628 ARG A O 1
ATOM 5131 N N . ALA A 1 629 ? -14.856 6.803 1.110 1.00 89.88 629 ALA A N 1
ATOM 5132 C CA . ALA A 1 629 ? -16.098 6.133 0.731 1.00 89.88 629 ALA A CA 1
ATOM 5133 C C . ALA A 1 629 ? -16.687 5.344 1.912 1.00 89.88 629 ALA A C 1
ATOM 5135 O O . ALA A 1 629 ? -17.834 5.572 2.283 1.00 89.88 629 ALA A O 1
ATOM 5136 N N . HIS A 1 630 ? -15.870 4.529 2.587 1.00 86.94 630 HIS A N 1
ATOM 5137 C CA . HIS A 1 630 ? -16.287 3.774 3.771 1.00 86.94 630 HIS A CA 1
ATOM 5138 C C . HIS A 1 630 ? -16.748 4.682 4.929 1.00 86.94 630 HIS A C 1
ATOM 5140 O O . HIS A 1 630 ? -17.763 4.403 5.562 1.00 86.94 630 HIS A O 1
ATOM 5146 N N . ARG A 1 631 ? -16.078 5.821 5.178 1.00 92.75 631 ARG A N 1
ATOM 5147 C CA . ARG A 1 631 ? -16.551 6.812 6.168 1.00 92.75 631 ARG A CA 1
ATOM 5148 C C . ARG A 1 631 ? -17.900 7.426 5.801 1.00 92.75 631 ARG A C 1
ATOM 5150 O O . ARG A 1 631 ? -18.701 7.666 6.700 1.00 92.75 631 ARG A O 1
ATOM 5157 N N . GLU A 1 632 ? -18.145 7.733 4.528 1.00 88.12 632 GLU A N 1
ATOM 5158 C CA . GLU A 1 632 ? -19.456 8.236 4.103 1.00 88.12 632 GLU A CA 1
ATOM 5159 C C . GLU A 1 632 ? -20.533 7.152 4.195 1.00 88.12 632 GLU A C 1
ATOM 5161 O O . GLU A 1 632 ? -21.653 7.464 4.589 1.00 88.12 632 GLU A O 1
ATOM 5166 N N . GLU A 1 633 ? -20.197 5.884 3.954 1.00 84.25 633 GLU A N 1
ATOM 5167 C CA . GLU A 1 633 ? -21.151 4.785 4.109 1.00 84.25 633 GLU A CA 1
ATOM 5168 C C . GLU A 1 633 ? -21.493 4.504 5.577 1.00 84.25 633 GLU A C 1
ATOM 5170 O O . GLU A 1 633 ? -22.666 4.417 5.929 1.00 84.25 633 GLU A O 1
ATOM 5175 N N . LEU A 1 634 ? -20.508 4.536 6.482 1.00 88.25 634 LEU A N 1
ATOM 5176 C CA . LEU A 1 634 ? -20.762 4.515 7.928 1.00 88.25 634 LEU A CA 1
ATOM 5177 C C . LEU A 1 634 ? -21.646 5.691 8.380 1.00 88.25 634 LEU A C 1
ATOM 5179 O O . LEU A 1 634 ? -22.507 5.523 9.244 1.00 88.25 634 LEU A O 1
ATOM 5183 N N . LYS A 1 635 ? -21.482 6.886 7.791 1.00 86.44 635 LYS A N 1
ATOM 5184 C CA . LYS A 1 635 ? -22.381 8.025 8.048 1.00 86.44 635 LYS A CA 1
ATOM 5185 C C . LYS A 1 635 ? -23.783 7.796 7.480 1.00 86.44 635 LYS A C 1
ATOM 5187 O O . LYS A 1 635 ? -24.737 8.224 8.123 1.00 86.44 635 LYS A O 1
ATOM 5192 N N . ARG A 1 636 ? -23.936 7.157 6.312 1.00 87.12 636 ARG A N 1
ATOM 5193 C CA . ARG A 1 636 ? -25.252 6.783 5.758 1.00 87.12 636 ARG A CA 1
ATOM 5194 C C . ARG A 1 636 ? -25.948 5.758 6.641 1.00 87.12 636 ARG A C 1
ATOM 5196 O O . ARG A 1 636 ? -27.073 6.019 7.050 1.00 87.12 636 ARG A O 1
ATOM 5203 N N . SER A 1 637 ? -25.258 4.685 7.023 1.00 75.75 637 SER A N 1
ATOM 5204 C CA . SER A 1 637 ? -25.783 3.657 7.926 1.00 75.75 637 SER A CA 1
ATOM 5205 C C . SER A 1 637 ? -26.226 4.259 9.261 1.00 75.75 637 SER A C 1
ATOM 5207 O O . SER A 1 637 ? -27.370 4.073 9.662 1.00 75.75 637 SER A O 1
ATOM 5209 N N . ARG A 1 638 ? -25.383 5.086 9.903 1.00 81.88 638 ARG A N 1
ATOM 5210 C CA . ARG A 1 638 ? -25.752 5.792 11.145 1.00 81.88 638 ARG A CA 1
ATOM 5211 C C . ARG A 1 638 ? -26.930 6.750 10.969 1.00 81.88 638 ARG A C 1
ATOM 5213 O O . ARG A 1 638 ? -27.753 6.851 11.865 1.00 81.88 638 ARG A O 1
ATOM 5220 N N . ARG A 1 639 ? -27.035 7.454 9.834 1.00 80.19 639 ARG A N 1
ATOM 5221 C CA . ARG A 1 639 ? -28.204 8.302 9.534 1.00 80.19 639 ARG A CA 1
ATOM 5222 C C . ARG A 1 639 ? -29.470 7.471 9.347 1.00 80.19 639 ARG A C 1
ATOM 5224 O O . ARG A 1 639 ? -30.504 7.878 9.852 1.00 80.19 639 ARG A O 1
ATOM 5231 N N . SER A 1 640 ? -29.388 6.330 8.664 1.00 75.50 640 SER A N 1
ATOM 5232 C CA . SER A 1 640 ? -30.521 5.416 8.473 1.00 75.50 640 SER A CA 1
ATOM 5233 C C . SER A 1 640 ? -30.997 4.842 9.806 1.00 75.50 640 SER A C 1
ATOM 5235 O O . SER A 1 640 ? -32.187 4.883 10.099 1.00 75.50 640 SER A O 1
ATOM 5237 N N . GLN A 1 641 ? -30.062 4.389 10.644 1.00 73.56 641 GLN A N 1
ATOM 5238 C CA . GLN A 1 641 ? -30.342 3.893 11.988 1.00 73.56 641 GLN A CA 1
ATOM 5239 C C . GLN A 1 641 ? -30.978 4.983 12.867 1.00 73.56 641 GLN A C 1
ATOM 5241 O O . GLN A 1 641 ? -32.054 4.778 13.410 1.00 73.56 641 GLN A O 1
ATOM 5246 N N . HIS A 1 642 ? -30.392 6.182 12.908 1.00 72.94 642 HIS A N 1
ATOM 5247 C CA . HIS A 1 642 ? -30.926 7.318 13.665 1.00 72.94 642 HIS A CA 1
ATOM 5248 C C . HIS A 1 642 ? -32.292 7.810 13.142 1.00 72.94 642 HIS A C 1
ATOM 5250 O O . HIS A 1 642 ? -33.056 8.410 13.890 1.00 72.94 642 HIS A O 1
ATOM 5256 N N . VAL A 1 643 ? -32.630 7.595 11.865 1.00 74.44 643 VAL A N 1
ATOM 5257 C CA . VAL A 1 643 ? -33.974 7.892 11.330 1.00 74.44 643 VAL A CA 1
ATOM 5258 C C . VAL A 1 643 ? -35.002 6.858 11.798 1.00 74.44 643 VAL A C 1
ATOM 5260 O O . VAL A 1 643 ? -36.117 7.254 12.124 1.00 74.44 643 VAL A O 1
ATOM 5263 N N . LEU A 1 644 ? -34.628 5.577 11.891 1.00 74.38 644 LEU A N 1
ATOM 5264 C CA . LEU A 1 644 ? -35.477 4.526 12.466 1.00 74.38 644 LEU A CA 1
ATOM 5265 C C . LEU A 1 644 ? -35.685 4.748 13.972 1.00 74.38 644 LEU A C 1
ATOM 5267 O O . LEU A 1 644 ? -36.819 4.891 14.410 1.00 74.38 644 LEU A O 1
ATOM 5271 N N . GLU A 1 645 ? -34.601 4.922 14.735 1.00 75.88 645 GLU A N 1
ATOM 5272 C CA . GLU A 1 645 ? -34.645 5.159 16.188 1.00 75.88 645 GLU A CA 1
ATOM 5273 C C . GLU A 1 645 ? -35.483 6.400 16.554 1.00 75.88 645 GLU A C 1
ATOM 5275 O O . GLU A 1 645 ? -36.274 6.363 17.493 1.00 75.88 645 GLU A O 1
ATOM 5280 N N . ASN A 1 646 ? -35.382 7.497 15.790 1.00 76.50 646 ASN A N 1
ATOM 5281 C CA . ASN A 1 646 ? -36.245 8.667 16.003 1.00 76.50 646 ASN A CA 1
ATOM 5282 C C . ASN A 1 646 ? -37.701 8.440 15.573 1.00 76.50 646 ASN A C 1
ATOM 5284 O O . ASN A 1 646 ? -38.586 9.093 16.122 1.00 76.50 646 ASN A O 1
ATOM 5288 N N . GLY A 1 647 ? -37.957 7.558 14.603 1.00 78.38 647 GLY A N 1
ATOM 5289 C CA . GLY A 1 647 ? -39.309 7.135 14.241 1.00 78.38 647 GLY A CA 1
ATOM 5290 C C . GLY A 1 647 ? -39.978 6.400 15.400 1.00 78.38 647 GLY A C 1
ATOM 5291 O O . GLY A 1 647 ? -41.062 6.795 15.826 1.00 78.38 647 GLY A O 1
ATOM 5292 N N . ASP A 1 648 ? -39.277 5.420 15.971 1.00 80.56 648 ASP A N 1
ATOM 5293 C CA . ASP A 1 648 ? -39.750 4.622 17.104 1.00 80.56 648 ASP A CA 1
ATOM 5294 C C . ASP A 1 648 ? -39.963 5.489 18.359 1.00 80.56 648 ASP A C 1
ATOM 5296 O O . ASP A 1 648 ? -41.010 5.410 19.000 1.00 80.56 648 ASP A O 1
ATOM 5300 N N . ILE A 1 649 ? -39.025 6.395 18.680 1.00 79.38 649 ILE A N 1
ATOM 5301 C CA . ILE A 1 649 ? -39.168 7.342 19.804 1.00 79.38 649 ILE A CA 1
ATOM 5302 C C . ILE A 1 649 ? -40.349 8.301 19.583 1.00 79.38 649 ILE A C 1
ATOM 5304 O O . ILE A 1 649 ? -41.100 8.581 20.519 1.00 79.38 649 ILE A O 1
ATOM 5308 N N . ALA A 1 650 ? -40.548 8.807 18.360 1.00 80.12 650 ALA A N 1
ATOM 5309 C CA . ALA A 1 650 ? -41.672 9.690 18.051 1.00 80.12 650 ALA A CA 1
ATOM 5310 C C . ALA A 1 650 ? -43.024 8.961 18.130 1.00 80.12 650 ALA A C 1
ATOM 5312 O O . ALA A 1 650 ? -43.998 9.544 18.612 1.00 80.12 650 ALA A O 1
ATOM 5313 N N . GLN A 1 651 ? -43.082 7.693 17.708 1.00 87.19 651 GLN A N 1
ATOM 5314 C CA . GLN A 1 651 ? -44.270 6.858 17.862 1.00 87.19 651 GLN A CA 1
ATOM 5315 C C . GLN A 1 651 ? -44.566 6.587 19.345 1.00 87.19 651 GLN A C 1
ATOM 5317 O O . GLN A 1 651 ? -45.685 6.841 19.789 1.00 87.19 651 GLN A O 1
ATOM 5322 N N . LEU A 1 652 ? -43.561 6.183 20.129 1.00 87.44 652 LEU A N 1
ATOM 5323 C CA . LEU A 1 652 ? -43.691 5.951 21.572 1.00 87.44 652 LEU A CA 1
ATOM 5324 C C . LEU A 1 652 ? -44.175 7.212 22.313 1.00 87.44 652 LEU A C 1
ATOM 5326 O O . LEU A 1 652 ? -45.057 7.146 23.167 1.00 87.44 652 LEU A O 1
ATOM 5330 N N . HIS A 1 653 ? -43.645 8.388 21.961 1.00 84.25 653 HIS A N 1
ATOM 5331 C CA . HIS A 1 653 ? -44.114 9.662 22.512 1.00 84.25 653 HIS A CA 1
ATOM 5332 C C . HIS A 1 653 ? -45.581 9.949 22.161 1.00 84.25 653 HIS A C 1
ATOM 5334 O O . HIS A 1 653 ? -46.326 10.409 23.025 1.00 84.25 653 HIS A O 1
ATOM 5340 N N . ALA A 1 654 ? -46.017 9.665 20.929 1.00 88.56 654 ALA A N 1
ATOM 5341 C CA . ALA A 1 654 ? -47.413 9.836 20.531 1.00 88.56 654 ALA A CA 1
ATOM 5342 C C . ALA A 1 654 ? -48.349 8.859 21.268 1.00 88.56 654 ALA A C 1
ATOM 5344 O O . ALA A 1 654 ? -49.447 9.244 21.672 1.00 88.56 654 ALA A O 1
ATOM 5345 N N . GLU A 1 655 ? -47.917 7.615 21.484 1.00 89.50 655 GLU A N 1
ATOM 5346 C CA . GLU A 1 655 ? -48.645 6.614 22.271 1.00 89.50 655 GLU A CA 1
ATOM 5347 C C . GLU A 1 655 ? -48.788 7.060 23.735 1.00 89.50 655 GLU A C 1
ATOM 5349 O O . GLU A 1 655 ? -49.913 7.171 24.226 1.00 89.50 655 GLU A O 1
ATOM 5354 N N . HIS A 1 656 ? -47.699 7.465 24.394 1.00 90.00 656 HIS A N 1
ATOM 5355 C CA . HIS A 1 656 ? -47.751 8.000 25.759 1.00 90.00 656 HIS A CA 1
ATOM 5356 C C . HIS A 1 656 ? -48.561 9.297 25.883 1.00 90.00 656 HIS A C 1
ATOM 5358 O O . HIS A 1 656 ? -49.256 9.501 26.879 1.00 90.00 656 HIS A O 1
ATOM 5364 N N . GLU A 1 657 ? -48.523 10.193 24.893 1.00 90.50 657 GLU A N 1
ATOM 5365 C CA . GLU A 1 657 ? -49.348 11.404 24.921 1.00 90.50 657 GLU A CA 1
ATOM 5366 C C . GLU A 1 657 ? -50.846 11.071 24.778 1.00 90.50 657 GLU A C 1
ATOM 5368 O O . GLU A 1 657 ? -51.677 11.687 25.453 1.00 90.50 657 GLU A O 1
ATOM 5373 N N . ASN A 1 658 ? -51.201 10.038 24.006 1.00 92.12 658 ASN A N 1
ATOM 5374 C CA . ASN A 1 658 ? -52.563 9.501 23.959 1.00 92.12 658 ASN A CA 1
ATOM 5375 C C . ASN A 1 658 ? -52.984 8.855 25.293 1.00 92.12 658 ASN A C 1
ATOM 5377 O O . ASN A 1 658 ? -54.092 9.122 25.766 1.00 92.12 658 ASN A O 1
ATOM 5381 N N . GLU A 1 659 ? -52.113 8.072 25.938 1.00 93.75 659 GLU A N 1
ATOM 5382 C CA . GLU A 1 659 ? -52.356 7.491 27.271 1.00 93.75 659 GLU A CA 1
ATOM 5383 C C . GLU A 1 659 ? -52.564 8.580 28.334 1.00 93.75 659 GLU A C 1
ATOM 5385 O O . GLU A 1 659 ? -53.544 8.553 29.080 1.00 93.75 659 GLU A O 1
ATOM 5390 N N . ILE A 1 660 ? -51.705 9.604 28.362 1.00 92.38 660 ILE A N 1
ATOM 5391 C CA . ILE A 1 660 ? -51.836 10.755 29.267 1.00 92.38 660 ILE A CA 1
ATOM 5392 C C . ILE A 1 660 ? -53.152 11.502 29.010 1.00 92.38 660 ILE A C 1
ATOM 5394 O O . ILE A 1 660 ? -53.815 11.928 29.959 1.00 92.38 660 ILE A O 1
ATOM 5398 N N . GLN A 1 661 ? -53.572 11.659 27.751 1.00 92.56 661 GLN A N 1
ATOM 5399 C CA . GLN A 1 661 ? -54.867 12.260 27.422 1.00 92.56 661 GLN A CA 1
ATOM 5400 C C . GLN A 1 661 ? -56.059 11.380 27.831 1.00 92.56 661 GLN A C 1
ATOM 5402 O O . GLN A 1 661 ? -57.089 11.926 28.234 1.00 92.56 661 GLN A O 1
ATOM 5407 N N . ALA A 1 662 ? -55.946 10.052 27.755 1.00 92.94 662 ALA A N 1
ATOM 5408 C CA . ALA A 1 662 ? -56.967 9.126 28.244 1.00 92.94 662 ALA A CA 1
ATOM 5409 C C . ALA A 1 662 ? -57.099 9.213 29.774 1.00 92.94 662 ALA A C 1
ATOM 5411 O O . ALA A 1 662 ? -58.184 9.507 30.277 1.00 92.94 662 ALA A O 1
ATOM 5412 N N . LEU A 1 663 ? -55.981 9.108 30.500 1.00 93.00 663 LEU A N 1
ATOM 5413 C CA . LEU A 1 663 ? -55.931 9.241 31.960 1.00 93.00 663 LEU A CA 1
ATOM 5414 C C . LEU A 1 663 ? -56.466 10.599 32.442 1.00 93.00 663 LEU A C 1
ATOM 5416 O O . LEU A 1 663 ? -57.184 10.660 33.438 1.00 93.00 663 LEU A O 1
ATOM 5420 N N . ARG A 1 664 ? -56.182 11.697 31.725 1.00 92.19 664 ARG A N 1
ATOM 5421 C CA . ARG A 1 664 ? -56.768 13.019 32.025 1.00 92.19 664 ARG A CA 1
ATOM 5422 C C . ARG A 1 664 ? -58.293 13.017 31.899 1.00 92.19 664 ARG A C 1
ATOM 5424 O O . ARG A 1 664 ? -58.953 13.515 32.805 1.00 92.19 664 ARG A O 1
ATOM 5431 N N . LYS A 1 665 ? -58.854 12.430 30.836 1.00 94.56 665 LYS A N 1
ATOM 5432 C CA . LYS A 1 665 ? -60.315 12.327 30.639 1.00 94.56 665 LYS A CA 1
ATOM 5433 C C . LYS A 1 665 ? -60.976 11.461 31.712 1.00 94.56 665 LYS A C 1
ATOM 5435 O O . LYS A 1 665 ? -62.033 11.822 32.223 1.00 94.56 665 LYS A O 1
ATOM 5440 N N . GLU A 1 666 ? -60.356 10.345 32.091 1.00 96.31 666 GLU A N 1
ATOM 5441 C CA . GLU A 1 666 ? -60.841 9.503 33.192 1.00 96.31 666 GLU A CA 1
ATOM 5442 C C . GLU A 1 666 ? -60.826 10.256 34.527 1.00 96.31 666 GLU A C 1
ATOM 5444 O O . GLU A 1 666 ? -61.814 10.237 35.263 1.00 96.31 666 GLU A O 1
ATOM 5449 N N . LEU A 1 667 ? -59.746 10.985 34.816 1.00 95.00 667 LEU A N 1
ATOM 5450 C CA . LEU A 1 667 ? -59.609 11.777 36.036 1.00 95.00 667 LEU A CA 1
ATOM 5451 C C . LEU A 1 667 ? -60.595 12.959 36.062 1.00 95.00 667 LEU A C 1
ATOM 5453 O O . LEU A 1 667 ? -61.187 13.229 37.106 1.00 95.00 667 LEU A O 1
ATOM 5457 N N . GLU A 1 668 ? -60.864 13.604 34.922 1.00 95.69 668 GLU A N 1
ATOM 5458 C CA . GLU A 1 668 ? -61.944 14.589 34.770 1.00 95.69 668 GLU A CA 1
ATOM 5459 C C . GLU A 1 668 ? -63.313 13.975 35.103 1.00 95.69 668 GLU A C 1
ATOM 5461 O O . GLU A 1 668 ? -64.029 14.513 35.952 1.00 95.69 668 GLU A O 1
ATOM 5466 N N . VAL A 1 669 ? -63.653 12.815 34.525 1.00 96.50 669 VAL A N 1
ATOM 5467 C CA . VAL A 1 669 ? -64.909 12.096 34.809 1.00 96.50 669 VAL A CA 1
ATOM 5468 C C . VAL A 1 669 ? -65.021 11.723 36.291 1.00 96.50 669 VAL A C 1
ATOM 5470 O O . VAL A 1 669 ? -66.058 11.978 36.909 1.00 96.50 669 VAL A O 1
ATOM 5473 N N . LEU A 1 670 ? -63.963 11.178 36.897 1.00 95.81 670 LEU A N 1
ATOM 5474 C CA . LEU A 1 670 ? -63.934 10.836 38.323 1.00 95.81 670 LEU A CA 1
ATOM 5475 C C . LEU A 1 670 ? -64.051 12.080 39.217 1.00 95.81 670 LEU A C 1
ATOM 5477 O O . LEU A 1 670 ? -64.765 12.049 40.221 1.00 95.81 670 LEU A O 1
ATOM 5481 N N . SER A 1 671 ? -63.422 13.198 38.842 1.00 92.19 671 SER A N 1
ATOM 5482 C CA . SER A 1 671 ? -63.534 14.465 39.576 1.00 92.19 671 SER A CA 1
ATOM 5483 C C . SER A 1 671 ? -64.955 15.038 39.520 1.00 92.19 671 SER A C 1
ATOM 5485 O O . SER A 1 671 ? -65.472 15.499 40.540 1.00 92.19 671 SER A O 1
ATOM 5487 N N . ALA A 1 672 ? -65.631 14.924 38.371 1.00 94.38 672 ALA A N 1
ATOM 5488 C CA . ALA A 1 672 ? -67.022 15.326 38.199 1.00 94.38 672 ALA A CA 1
ATOM 5489 C C . ALA A 1 672 ? -67.973 14.433 39.016 1.00 94.38 672 ALA A C 1
ATOM 5491 O O . ALA A 1 672 ? -68.870 14.943 39.689 1.00 94.38 672 ALA A O 1
ATOM 5492 N N . GLN A 1 673 ? -67.740 13.114 39.038 1.00 94.38 673 GLN A N 1
ATOM 5493 C CA . GLN A 1 673 ? -68.478 12.182 39.898 1.00 94.38 673 GLN A CA 1
ATOM 5494 C C . GLN A 1 673 ? -68.271 12.489 41.389 1.00 94.38 673 GLN A C 1
ATOM 5496 O O . GLN A 1 673 ? -69.235 12.489 42.156 1.00 94.38 673 GLN A O 1
ATOM 5501 N N . HIS A 1 674 ? -67.040 12.792 41.812 1.00 94.69 674 HIS A N 1
ATOM 5502 C CA . HIS A 1 674 ? -66.744 13.179 43.191 1.00 94.69 674 HIS A CA 1
ATOM 5503 C C . HIS A 1 674 ? -67.443 14.494 43.572 1.00 94.69 674 HIS A C 1
ATOM 5505 O O . HIS A 1 674 ? -68.126 14.552 44.594 1.00 94.69 674 HIS A O 1
ATOM 5511 N N . ALA A 1 675 ? -67.360 15.522 42.721 1.00 94.31 675 ALA A N 1
ATOM 5512 C CA . ALA A 1 675 ? -68.059 16.790 42.924 1.00 94.31 675 ALA A CA 1
ATOM 5513 C C . ALA A 1 675 ? -69.585 16.600 43.023 1.00 94.31 675 ALA A C 1
ATOM 5515 O O . ALA A 1 675 ? -70.220 17.194 43.897 1.00 94.31 675 ALA A O 1
ATOM 5516 N N . HIS A 1 676 ? -70.167 15.727 42.192 1.00 94.56 676 HIS A N 1
ATOM 5517 C CA . HIS A 1 676 ? -71.584 15.373 42.267 1.00 94.56 676 HIS A CA 1
ATOM 5518 C C . HIS A 1 676 ? -71.941 14.738 43.620 1.00 94.56 676 HIS A C 1
ATOM 5520 O O . HIS A 1 676 ? -72.812 15.255 44.321 1.00 94.56 676 HIS A O 1
ATOM 5526 N N . ARG A 1 677 ? -71.196 13.708 44.053 1.00 96.44 677 ARG A N 1
ATOM 5527 C CA . ARG A 1 677 ? -71.392 13.061 45.366 1.00 96.44 677 ARG A CA 1
ATOM 5528 C C . ARG A 1 677 ? -71.249 14.041 46.535 1.00 96.44 677 ARG A C 1
ATOM 5530 O O . ARG A 1 677 ? -71.978 13.924 47.518 1.00 96.44 677 ARG A O 1
ATOM 5537 N N . CYS A 1 678 ? -70.352 15.027 46.452 1.00 94.00 678 CYS A N 1
ATOM 5538 C CA . CYS A 1 678 ? -70.235 16.078 47.470 1.00 94.00 678 CYS A CA 1
ATOM 5539 C C . CYS A 1 678 ? -71.494 16.959 47.554 1.00 94.00 678 CYS A C 1
ATOM 5541 O O . CYS A 1 678 ? -71.940 17.278 48.659 1.00 94.00 678 CYS A O 1
ATOM 5543 N N . VAL A 1 679 ? -72.090 17.326 46.414 1.00 95.75 679 VAL A N 1
ATOM 5544 C CA . VAL A 1 679 ? -73.353 18.085 46.368 1.00 95.75 679 VAL A CA 1
ATOM 5545 C C . VAL A 1 679 ? -74.514 17.249 46.914 1.00 95.75 679 VAL A C 1
ATOM 5547 O O . VAL A 1 679 ? -75.299 17.751 47.720 1.00 95.75 679 VAL A O 1
ATOM 5550 N N . GLU A 1 680 ? -74.597 15.967 46.551 1.00 95.38 680 GLU A N 1
ATOM 5551 C CA . GLU A 1 680 ? -75.596 15.041 47.096 1.00 95.38 680 GLU A CA 1
ATOM 5552 C C . GLU A 1 680 ? -75.460 14.888 48.617 1.00 95.38 680 GLU A C 1
ATOM 5554 O O . GLU A 1 680 ? -76.438 15.055 49.343 1.00 95.38 680 GLU A O 1
ATOM 5559 N N . ASN A 1 681 ? -74.248 14.657 49.131 1.00 93.19 681 ASN A N 1
ATOM 5560 C CA . ASN A 1 681 ? -73.997 14.520 50.568 1.00 93.19 681 ASN A CA 1
ATOM 5561 C C . ASN A 1 681 ? -74.323 15.819 51.334 1.00 93.19 681 ASN A C 1
ATOM 5563 O O . ASN A 1 681 ? -74.953 15.779 52.393 1.00 93.19 681 ASN A O 1
ATOM 5567 N N . SER A 1 682 ? -73.997 16.986 50.766 1.00 91.81 682 SER A N 1
ATOM 5568 C CA . SER A 1 682 ? -74.400 18.287 51.317 1.00 91.81 682 SER A CA 1
ATOM 5569 C C . SER A 1 682 ? -75.927 18.423 51.403 1.00 91.81 682 SER A C 1
ATOM 5571 O O . SER A 1 682 ? -76.451 18.809 52.451 1.00 91.81 682 SER A O 1
ATOM 5573 N N . LYS A 1 683 ? -76.656 18.030 50.348 1.00 94.44 683 LYS A N 1
ATOM 5574 C CA . LYS A 1 683 ? -78.125 18.013 50.332 1.00 94.44 683 LYS A CA 1
ATOM 5575 C C . LYS A 1 683 ? -78.694 17.071 51.400 1.00 94.44 683 LYS A C 1
ATOM 5577 O O . LYS A 1 683 ? -79.514 17.516 52.202 1.00 94.44 683 LYS A O 1
ATOM 5582 N N . MET A 1 684 ? -78.221 15.823 51.466 1.00 92.75 684 MET A N 1
ATOM 5583 C CA . MET A 1 684 ? -78.668 14.841 52.465 1.00 92.75 684 MET A CA 1
ATOM 5584 C C . MET A 1 684 ? -78.376 15.308 53.899 1.00 92.75 684 MET A C 1
ATOM 5586 O O . MET A 1 684 ? -79.226 15.188 54.778 1.00 92.75 684 MET A O 1
ATOM 5590 N N . SER A 1 685 ? -77.208 15.912 54.136 1.00 91.38 685 SER A N 1
ATOM 5591 C CA . SER A 1 685 ? -76.846 16.501 55.431 1.00 91.38 685 SER A CA 1
ATOM 5592 C C . SER A 1 685 ? -77.760 17.672 55.807 1.00 91.38 685 SER A C 1
ATOM 5594 O O . SER A 1 685 ? -78.161 17.807 56.962 1.00 91.38 685 SER A O 1
ATOM 5596 N N . GLN A 1 686 ? -78.142 18.506 54.835 1.00 93.00 686 GLN A N 1
ATOM 5597 C CA . GLN A 1 686 ? -79.069 19.616 55.051 1.00 93.00 686 GLN A CA 1
ATOM 5598 C C . GLN A 1 686 ? -80.506 19.130 55.314 1.00 93.00 686 GLN A C 1
ATOM 5600 O O . GLN A 1 686 ? -81.227 19.742 56.098 1.00 93.00 686 GLN A O 1
ATOM 5605 N N . GLU A 1 687 ? -80.946 18.048 54.671 1.00 93.62 687 GLU A N 1
ATOM 5606 C CA . GLU A 1 687 ? -82.223 17.379 54.960 1.00 93.62 687 GLU A CA 1
ATOM 5607 C C . GLU A 1 687 ? -82.221 16.768 56.371 1.00 93.62 687 GLU A C 1
ATOM 5609 O O . GLU A 1 687 ? -83.118 17.064 57.159 1.00 93.62 687 GLU A O 1
ATOM 5614 N N . LEU A 1 688 ? -81.160 16.047 56.749 1.00 93.50 688 LEU A N 1
ATOM 5615 C CA . LEU A 1 688 ? -80.981 15.506 58.100 1.00 93.50 688 LEU A CA 1
ATOM 5616 C C . LEU A 1 688 ? -81.003 16.601 59.181 1.00 93.50 688 LEU A C 1
ATOM 5618 O O . LEU A 1 688 ? -81.592 16.417 60.247 1.00 93.50 688 LEU A O 1
ATOM 5622 N N . GLU A 1 689 ? -80.386 17.754 58.920 1.00 91.31 689 GLU A N 1
ATOM 5623 C CA . GLU A 1 689 ? -80.364 18.867 59.871 1.00 91.31 689 GLU A CA 1
ATOM 5624 C C . GLU A 1 689 ? -81.729 19.577 59.975 1.00 91.31 689 GLU A C 1
ATOM 5626 O O . GLU A 1 689 ? -82.128 19.980 61.070 1.00 91.31 689 GLU A O 1
ATOM 5631 N N . ARG A 1 690 ? -82.513 19.652 58.887 1.00 92.25 690 ARG A N 1
ATOM 5632 C CA . ARG A 1 690 ? -83.922 20.096 58.948 1.00 92.25 690 ARG A CA 1
ATOM 5633 C C . ARG A 1 690 ? -84.762 19.164 59.823 1.00 92.25 690 ARG A C 1
ATOM 5635 O O . ARG A 1 690 ? -85.499 19.659 60.677 1.00 92.25 690 ARG A O 1
ATOM 5642 N N . GLU A 1 691 ? -84.612 17.849 59.665 1.00 89.81 691 GLU A N 1
ATOM 5643 C CA . GLU A 1 691 ? -85.307 16.851 60.490 1.00 89.81 691 GLU A CA 1
ATOM 5644 C C . GLU A 1 691 ? -84.904 16.950 61.968 1.00 89.81 691 GLU A C 1
ATOM 5646 O O . GLU A 1 691 ? -85.761 17.007 62.849 1.00 89.81 691 GLU A O 1
ATOM 5651 N N . ARG A 1 692 ? -83.608 17.100 62.274 1.00 93.19 692 ARG A N 1
ATOM 5652 C CA . ARG A 1 692 ? -83.130 17.354 63.648 1.00 93.19 692 ARG A CA 1
ATOM 5653 C C . ARG A 1 692 ? -83.729 18.621 64.254 1.00 93.19 692 ARG A C 1
ATOM 5655 O O . ARG A 1 692 ? -84.130 18.617 65.419 1.00 93.19 692 ARG A O 1
ATOM 5662 N N . GLN A 1 693 ? -83.833 19.700 63.481 1.00 92.44 693 GLN A N 1
ATOM 5663 C CA . GLN A 1 693 ? -84.460 20.943 63.934 1.00 92.44 693 GLN A CA 1
ATOM 5664 C C . GLN A 1 693 ? -85.974 20.791 64.140 1.00 92.44 693 GLN A C 1
ATOM 5666 O O . GLN A 1 693 ? -86.512 21.360 65.094 1.00 92.44 693 GLN A O 1
ATOM 5671 N N . ALA A 1 694 ? -86.664 20.016 63.299 1.00 91.19 694 ALA A N 1
ATOM 5672 C CA . ALA A 1 694 ? -88.075 19.676 63.477 1.00 91.19 694 ALA A CA 1
ATOM 5673 C C . ALA A 1 694 ? -88.293 18.831 64.746 1.00 91.19 694 ALA A C 1
ATOM 5675 O O . ALA A 1 694 ? -89.123 19.187 65.586 1.00 91.19 694 ALA A O 1
ATOM 5676 N N . LEU A 1 695 ? -87.475 17.795 64.958 1.00 87.56 695 LEU A N 1
ATOM 5677 C CA . LEU A 1 695 ? -87.473 16.971 66.170 1.00 87.56 695 LEU A CA 1
ATOM 5678 C C . LEU A 1 695 ? -87.168 17.793 67.430 1.00 87.56 695 LEU A C 1
ATOM 5680 O O . LEU A 1 695 ? -87.854 17.635 68.436 1.00 87.56 695 LEU A O 1
ATOM 5684 N N . SER A 1 696 ? -86.208 18.724 67.383 1.00 88.81 696 SER A N 1
ATOM 5685 C CA . SER A 1 696 ? -85.907 19.624 68.508 1.00 88.81 696 SER A CA 1
ATOM 5686 C C . SER A 1 696 ? -87.080 20.560 68.832 1.00 88.81 696 SER A C 1
ATOM 5688 O O . SER A 1 696 ? -87.400 20.768 70.004 1.00 88.81 696 SER A O 1
ATOM 5690 N N . LYS A 1 697 ? -87.774 21.095 67.816 1.00 89.12 697 LYS A N 1
ATOM 5691 C CA . LYS A 1 697 ? -89.006 21.883 68.008 1.00 89.12 697 LYS A CA 1
ATOM 5692 C C . LYS A 1 697 ? -90.123 21.034 68.621 1.00 89.12 697 LYS A C 1
ATOM 5694 O O . LYS A 1 697 ? -90.748 21.481 69.579 1.00 89.12 697 LYS A O 1
ATOM 5699 N N . CYS A 1 698 ? -90.317 19.808 68.137 1.00 84.19 698 CYS A N 1
ATOM 5700 C CA . CYS A 1 698 ? -91.287 18.859 68.684 1.00 84.19 698 CYS A CA 1
ATOM 5701 C C . CYS A 1 698 ? -90.965 18.497 70.147 1.00 84.19 698 CYS A C 1
ATOM 5703 O O . CYS A 1 698 ? -91.835 18.581 71.010 1.00 84.19 698 CYS A O 1
ATOM 5705 N N . GLN A 1 699 ? -89.700 18.210 70.478 1.00 84.75 699 GLN A N 1
ATOM 5706 C CA . GLN A 1 699 ? -89.260 17.981 71.860 1.00 84.75 699 GLN A CA 1
ATOM 5707 C C . GLN A 1 699 ? -89.517 19.188 72.768 1.00 84.75 699 GLN A C 1
ATOM 5709 O O . GLN A 1 699 ? -90.019 19.005 73.876 1.00 84.75 699 GLN A O 1
ATOM 5714 N N . LYS A 1 700 ? -89.227 20.414 72.309 1.00 86.06 700 LYS A N 1
ATOM 5715 C CA . LYS A 1 700 ? -89.530 21.644 73.063 1.00 86.06 700 LYS A CA 1
ATOM 5716 C C . LYS A 1 700 ? -91.029 21.800 73.300 1.00 86.06 700 LYS A C 1
ATOM 5718 O O . LYS A 1 700 ? -91.426 22.037 74.435 1.00 86.06 700 LYS A O 1
ATOM 5723 N N . GLN A 1 701 ? -91.862 21.576 72.283 1.00 85.19 701 GLN A N 1
ATOM 5724 C CA . GLN A 1 701 ? -93.320 21.571 72.436 1.00 85.19 701 GLN A CA 1
ATOM 5725 C C . GLN A 1 701 ? -93.777 20.501 73.438 1.00 85.19 701 GLN A C 1
ATOM 5727 O O . GLN A 1 701 ? -94.539 20.813 74.346 1.00 85.19 701 GLN A O 1
ATOM 5732 N N . ILE A 1 702 ? -93.264 19.269 73.360 1.00 78.69 702 ILE A N 1
ATOM 5733 C CA . ILE A 1 702 ? -93.560 18.198 74.327 1.00 78.69 702 ILE A CA 1
ATOM 5734 C C . ILE A 1 702 ? -93.121 18.593 75.748 1.00 78.69 702 ILE A C 1
ATOM 5736 O O . ILE A 1 702 ? -93.841 18.323 76.707 1.00 78.69 702 ILE A O 1
ATOM 5740 N N . GLN A 1 703 ? -91.972 19.252 75.910 1.00 78.88 703 GLN A N 1
ATOM 5741 C CA . GLN A 1 703 ? -91.481 19.721 77.208 1.00 78.88 703 GLN A CA 1
ATOM 5742 C C . GLN A 1 703 ? -92.315 20.894 77.755 1.00 78.88 703 GLN A C 1
ATOM 5744 O O . GLN A 1 703 ? -92.595 20.933 78.955 1.00 78.88 703 GLN A O 1
ATOM 5749 N N . GLU A 1 704 ? -92.769 21.811 76.897 1.00 79.62 704 GLU A N 1
ATOM 5750 C CA . GLU A 1 704 ? -93.728 22.866 77.242 1.00 79.62 704 GLU A CA 1
ATOM 5751 C C . GLU A 1 704 ? -95.092 22.290 77.629 1.00 79.62 704 GLU A C 1
ATOM 5753 O O . GLU A 1 704 ? -95.664 22.718 78.628 1.00 79.62 704 GLU A O 1
ATOM 5758 N N . HIS A 1 705 ? -95.602 21.295 76.897 1.00 69.56 705 HIS A N 1
ATOM 5759 C CA . HIS A 1 705 ? -96.832 20.584 77.243 1.00 69.56 705 HIS A CA 1
ATOM 5760 C C . HIS A 1 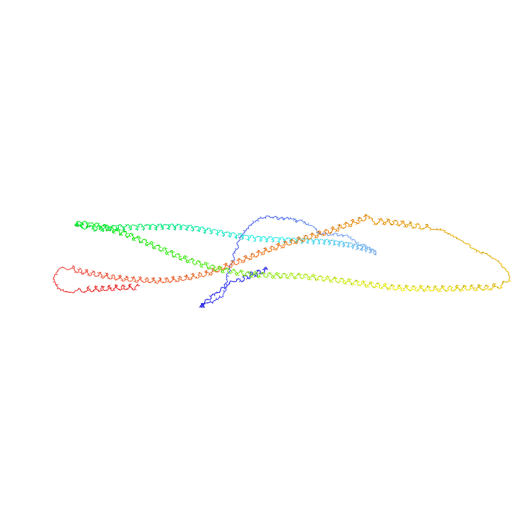705 ? -96.697 19.886 78.604 1.00 69.56 705 HIS A C 1
ATOM 5762 O O . HIS A 1 705 ? -97.524 20.139 79.476 1.00 69.56 705 HIS A O 1
ATOM 5768 N N . ARG A 1 706 ? -95.609 19.142 78.860 1.00 68.31 706 ARG A N 1
ATOM 5769 C CA . ARG A 1 706 ? -95.334 18.551 80.188 1.00 68.31 706 ARG A CA 1
ATOM 5770 C C . ARG A 1 706 ? -95.184 19.600 81.295 1.00 68.31 706 ARG A C 1
ATOM 5772 O O . ARG A 1 706 ? -95.595 19.360 82.426 1.00 68.31 706 ARG A O 1
ATOM 5779 N N . SER A 1 707 ? -94.607 20.765 80.996 1.00 70.50 707 SER A N 1
ATOM 5780 C CA . SER A 1 707 ? -94.480 21.866 81.964 1.00 70.50 707 SER A CA 1
ATOM 5781 C C . SER A 1 707 ? -95.828 22.534 82.253 1.00 70.50 707 SER A C 1
ATOM 5783 O O . SER A 1 707 ? -96.101 22.860 83.405 1.00 70.50 707 SER A O 1
ATOM 5785 N N . ARG A 1 708 ? -96.700 22.684 81.245 1.00 70.69 708 ARG A N 1
ATOM 5786 C CA . ARG A 1 708 ? -98.089 23.150 81.408 1.00 70.69 708 ARG A CA 1
ATOM 5787 C C . ARG A 1 708 ? -98.909 22.142 82.221 1.00 70.69 708 ARG A C 1
ATOM 5789 O O . ARG A 1 708 ? -99.523 22.542 83.204 1.00 70.69 708 ARG A O 1
ATOM 5796 N N . GLU A 1 709 ? -98.828 20.847 81.911 1.00 61.97 709 GLU A N 1
ATOM 5797 C CA . GLU A 1 709 ? -99.415 19.763 82.720 1.00 61.97 709 GLU A CA 1
ATOM 5798 C C . GLU A 1 709 ? -98.910 19.813 84.179 1.00 61.97 709 GLU A C 1
ATOM 5800 O O . GLU A 1 709 ? -99.704 19.813 85.120 1.00 61.97 709 GLU A O 1
ATOM 5805 N N . GLY A 1 710 ? -97.595 19.953 84.381 1.00 59.28 710 GLY A N 1
ATOM 5806 C CA . GLY A 1 710 ? -96.954 20.033 85.700 1.00 59.28 710 GLY A CA 1
ATOM 5807 C C . GLY A 1 710 ? -97.187 21.337 86.481 1.00 59.28 710 GLY A C 1
ATOM 5808 O O . GLY A 1 710 ? -96.937 21.367 87.692 1.00 59.28 710 GLY A O 1
ATOM 5809 N N . MET A 1 711 ? -97.664 22.402 85.826 1.00 54.41 711 MET A N 1
ATOM 5810 C CA . MET A 1 711 ? -98.128 23.637 86.473 1.00 54.41 711 MET A CA 1
ATOM 5811 C C . MET A 1 711 ? -99.628 23.594 86.779 1.00 54.41 711 MET A C 1
ATOM 5813 O O . MET A 1 711 ? -100.019 23.978 87.881 1.00 54.41 711 MET A O 1
ATOM 5817 N N . CYS A 1 712 ? -100.456 23.025 85.897 1.00 55.78 712 CYS A N 1
ATOM 5818 C CA . CYS A 1 712 ? -101.861 22.731 86.200 1.00 55.78 712 CYS A CA 1
ATOM 5819 C C . CYS A 1 712 ? -102.016 21.768 87.395 1.00 55.78 712 CYS A C 1
ATOM 5821 O O . CYS A 1 712 ? -102.989 21.869 88.135 1.00 55.78 712 CYS A O 1
ATOM 5823 N N . GLN A 1 713 ? -101.034 20.896 87.651 1.00 49.44 713 GLN A N 1
ATOM 5824 C CA . GLN A 1 713 ? -101.007 20.020 88.833 1.00 49.44 713 GLN A CA 1
ATOM 5825 C C . GLN A 1 713 ? -100.505 20.686 90.131 1.00 49.44 713 GLN A C 1
ATOM 5827 O O . GLN A 1 713 ? -100.518 20.043 91.178 1.00 49.44 713 GLN A O 1
ATOM 5832 N N . ARG A 1 714 ? -100.068 21.955 90.110 1.00 45.88 714 ARG A N 1
ATOM 5833 C CA . ARG A 1 714 ? -99.493 22.639 91.291 1.00 45.88 714 ARG A CA 1
ATOM 5834 C C . ARG A 1 714 ? -100.330 23.812 91.815 1.00 45.88 714 ARG A C 1
ATOM 5836 O O . ARG A 1 714 ? -99.841 24.596 92.622 1.00 45.88 714 ARG A O 1
ATOM 5843 N N . GLY A 1 715 ? -101.583 23.910 91.362 1.00 45.69 715 GLY A N 1
ATOM 5844 C CA . GLY A 1 715 ? -102.489 25.034 91.617 1.00 45.69 715 GLY A CA 1
ATOM 5845 C C . GLY A 1 715 ? -103.894 24.667 92.110 1.00 45.69 715 GLY A C 1
ATOM 5846 O O . GLY A 1 715 ? -104.800 25.468 91.918 1.00 45.69 715 GLY A O 1
ATOM 5847 N N . VAL A 1 716 ? -104.106 23.495 92.731 1.00 42.03 716 VAL A N 1
ATOM 5848 C CA . VAL A 1 716 ? -105.364 23.176 93.443 1.00 42.03 716 VAL A CA 1
ATOM 5849 C C . VAL A 1 716 ? -105.086 22.414 94.743 1.00 42.03 716 VAL A C 1
ATOM 5851 O O . VAL A 1 716 ? -104.576 21.299 94.731 1.00 42.03 716 VAL A O 1
ATOM 5854 N N . SER A 1 717 ? -105.468 23.019 95.867 1.00 36.47 717 SER A N 1
ATOM 5855 C CA . SER A 1 717 ? -105.551 22.428 97.210 1.00 36.47 717 SER A CA 1
ATOM 5856 C C . SER A 1 717 ? -106.540 23.326 97.977 1.00 36.47 717 SER A C 1
ATOM 5858 O O . SER A 1 717 ? -106.321 24.532 98.003 1.00 36.47 717 SER A O 1
ATOM 5860 N N . THR A 1 718 ? -107.678 22.902 98.536 1.00 36.50 718 THR A N 1
ATOM 5861 C CA . THR A 1 718 ? -108.179 21.573 98.945 1.00 36.50 718 THR A CA 1
ATOM 5862 C C . THR A 1 718 ? -109.723 21.518 98.869 1.00 36.50 718 THR A C 1
ATOM 5864 O O . THR A 1 718 ? -110.353 22.526 99.170 1.00 36.50 718 THR A O 1
ATOM 5867 N N . ALA A 1 719 ? -110.329 20.364 98.523 1.00 30.47 719 ALA A N 1
ATOM 5868 C CA . ALA A 1 719 ? -111.608 19.829 99.065 1.00 30.47 719 ALA A CA 1
ATOM 5869 C C . ALA A 1 719 ? -112.069 18.535 98.315 1.00 30.47 719 ALA A C 1
ATOM 5871 O O . ALA A 1 719 ? -111.762 18.404 97.131 1.00 30.47 719 ALA A O 1
ATOM 5872 N N . PRO A 1 720 ? -112.783 17.574 98.955 1.00 47.31 720 PRO A N 1
ATOM 5873 C CA . PRO A 1 720 ? -113.102 16.238 98.395 1.00 47.31 720 PRO A CA 1
ATOM 5874 C C . PRO A 1 720 ? -114.628 16.008 98.159 1.00 47.31 720 PRO A C 1
ATOM 5876 O O . PRO A 1 720 ? -115.412 16.913 98.433 1.00 47.31 720 PRO A O 1
ATOM 5879 N N . PRO A 1 721 ? -115.126 14.781 97.856 1.00 58.88 721 PRO A N 1
ATOM 5880 C CA . PRO A 1 721 ? -114.671 13.763 96.888 1.00 58.88 721 PRO A CA 1
ATOM 5881 C C . PRO A 1 721 ? -115.819 13.204 95.996 1.00 58.88 721 PRO A C 1
ATOM 5883 O O . PRO A 1 721 ? -116.917 12.958 96.491 1.00 58.88 721 PRO A O 1
ATOM 5886 N N . VAL A 1 722 ? -115.560 12.817 94.735 1.00 34.62 722 VAL A N 1
ATOM 5887 C CA . VAL A 1 722 ? -116.460 11.913 93.970 1.00 34.62 722 VAL A CA 1
ATOM 5888 C C . VAL A 1 722 ? -115.648 10.945 93.091 1.00 34.62 722 VAL A C 1
ATOM 5890 O O . VAL A 1 722 ? -114.708 11.353 92.417 1.00 34.62 722 VAL A O 1
ATOM 5893 N N . LYS A 1 723 ? -116.005 9.651 93.106 1.00 45.41 723 LYS A N 1
ATOM 5894 C CA . LYS A 1 723 ? -115.477 8.610 92.196 1.00 45.41 723 LYS A CA 1
ATOM 5895 C C . LYS A 1 723 ? -116.223 8.650 90.857 1.00 45.41 723 LYS A C 1
ATOM 5897 O O . LYS A 1 723 ? -117.435 8.791 90.912 1.00 45.41 723 LYS A O 1
ATOM 5902 N N . LEU A 1 724 ? -115.539 8.390 89.735 1.00 38.38 724 LEU A N 1
ATOM 5903 C CA . LEU A 1 724 ? -116.016 7.732 88.489 1.00 38.38 724 LEU A CA 1
ATOM 5904 C C . LEU A 1 724 ? -114.814 7.692 87.506 1.00 38.38 724 LEU A C 1
ATOM 5906 O O . LEU A 1 724 ? -114.301 8.733 87.125 1.00 38.38 724 LEU A O 1
ATOM 5910 N N . THR A 1 725 ? -114.112 6.559 87.377 1.00 35.94 725 THR A N 1
ATOM 5911 C CA . THR A 1 725 ? -114.207 5.545 86.292 1.00 35.94 725 THR A CA 1
ATOM 5912 C C . THR A 1 725 ? -113.564 5.890 84.937 1.00 35.94 725 THR A C 1
ATOM 5914 O O . THR A 1 725 ? -114.106 6.682 84.181 1.00 35.94 725 THR A O 1
ATOM 5917 N N . ASN A 1 726 ? -112.564 5.063 84.597 1.00 37.44 726 ASN A N 1
ATOM 5918 C CA . ASN A 1 726 ? -112.225 4.513 83.273 1.00 37.44 726 ASN A CA 1
ATOM 5919 C C . ASN A 1 726 ? -111.574 5.350 82.151 1.00 37.44 726 ASN A C 1
ATOM 5921 O O . ASN A 1 726 ? -111.916 6.489 81.886 1.00 37.44 726 ASN A O 1
ATOM 5925 N N . GLN A 1 727 ? -110.717 4.608 81.426 1.00 46.25 727 GLN A N 1
ATOM 5926 C CA . GLN A 1 727 ? -110.276 4.774 80.034 1.00 46.25 727 GLN A CA 1
ATOM 5927 C C . GLN A 1 727 ? -109.542 6.066 79.649 1.00 46.25 727 GLN A C 1
ATOM 5929 O O . GLN A 1 727 ? -110.157 6.991 79.148 1.00 46.25 727 GLN A O 1
ATOM 5934 N N . GLU A 1 728 ? -108.200 6.026 79.710 1.00 39.78 728 GLU A N 1
ATOM 5935 C CA . GLU A 1 728 ? -107.320 6.623 78.678 1.00 39.78 728 GLU A CA 1
ATOM 5936 C C . GLU A 1 728 ? -105.850 6.138 78.787 1.00 39.78 728 GLU A C 1
ATOM 5938 O O . GLU A 1 728 ? -104.890 6.901 78.836 1.00 39.78 728 GLU A O 1
ATOM 5943 N N . SER A 1 729 ? -105.649 4.814 78.827 1.00 42.28 729 SER A N 1
ATOM 5944 C CA . SER A 1 729 ? -104.320 4.171 78.902 1.00 42.28 729 SER A CA 1
ATOM 5945 C C . SER A 1 729 ? -103.935 3.367 77.647 1.00 42.28 729 SER A C 1
ATOM 5947 O O . SER A 1 729 ? -103.018 2.553 77.699 1.00 42.28 729 SER A O 1
ATOM 5949 N N . SER A 1 730 ? -104.619 3.585 76.513 1.00 46.75 730 SER A N 1
ATOM 5950 C CA . SER A 1 730 ? -104.495 2.740 75.307 1.00 46.75 730 SER A CA 1
ATOM 5951 C C . SER A 1 730 ? -103.793 3.381 74.097 1.00 46.75 730 SER A C 1
ATOM 5953 O O . SER A 1 730 ? -103.478 2.657 73.155 1.00 46.75 730 SER A O 1
ATOM 5955 N N . SER A 1 731 ? -103.557 4.696 74.074 1.00 47.72 731 SER A N 1
ATOM 5956 C CA . SER A 1 731 ? -102.926 5.382 72.929 1.00 47.72 731 SER A CA 1
ATOM 5957 C C . SER A 1 731 ? -101.395 5.305 72.975 1.00 47.72 731 SER A C 1
ATOM 5959 O O . SER A 1 731 ? -100.771 4.781 72.058 1.00 47.72 731 SER A O 1
ATOM 5961 N N . LYS A 1 732 ? -100.787 5.693 74.104 1.00 50.88 732 LYS A N 1
ATOM 5962 C CA . LYS A 1 732 ? -99.321 5.819 74.266 1.00 50.88 732 LYS A CA 1
ATOM 5963 C C . LYS A 1 732 ? -98.508 4.521 74.095 1.00 50.88 732 LYS A C 1
ATOM 5965 O O . LYS A 1 732 ? -97.287 4.596 74.022 1.00 50.88 732 LYS A O 1
ATOM 5970 N N . SER A 1 733 ? -99.150 3.350 74.037 1.00 49.88 733 SER A N 1
ATOM 5971 C CA . SER A 1 733 ? -98.479 2.062 73.786 1.00 49.88 733 SER A CA 1
ATOM 5972 C C . SER A 1 733 ? -98.506 1.614 72.319 1.00 49.88 733 SER A C 1
ATOM 5974 O O . SER A 1 733 ? -97.755 0.705 71.978 1.00 49.88 733 SER A O 1
ATOM 5976 N N . ARG A 1 734 ? -99.347 2.206 71.454 1.00 52.62 734 ARG A N 1
ATOM 5977 C CA . ARG A 1 734 ? -99.340 1.908 70.008 1.00 52.62 734 ARG A CA 1
ATOM 5978 C C . ARG A 1 734 ? -98.248 2.699 69.297 1.00 52.62 734 ARG A C 1
ATOM 5980 O O . ARG A 1 734 ? -97.426 2.104 68.608 1.00 52.62 734 ARG A O 1
ATOM 5987 N N . ASP A 1 735 ? -98.170 3.995 69.583 1.00 53.00 735 ASP A N 1
ATOM 5988 C CA . ASP A 1 735 ? -97.223 4.924 68.950 1.00 53.00 735 ASP A CA 1
ATOM 5989 C C . ASP A 1 735 ? -95.748 4.533 69.192 1.00 53.00 735 ASP A C 1
ATOM 5991 O O . ASP A 1 735 ? -94.891 4.743 68.335 1.00 53.00 735 ASP A O 1
ATOM 5995 N N . LEU A 1 736 ? -95.438 3.924 70.346 1.00 55.28 736 LEU A N 1
ATOM 5996 C CA . LEU A 1 736 ? -94.092 3.418 70.647 1.00 55.28 736 LEU A CA 1
ATOM 5997 C C . LEU A 1 736 ? -93.729 2.176 69.818 1.00 55.28 736 LEU A C 1
ATOM 5999 O O . LEU A 1 736 ? -92.596 2.077 69.353 1.00 55.28 736 LEU A O 1
ATOM 6003 N N . HIS A 1 737 ? -94.680 1.271 69.579 1.00 55.81 737 HIS A N 1
ATOM 6004 C CA . HIS A 1 737 ? -94.438 0.055 68.798 1.00 55.81 737 HIS A CA 1
ATOM 6005 C C . HIS A 1 737 ? -94.397 0.330 67.285 1.00 55.81 737 HIS A C 1
ATOM 6007 O O . HIS A 1 737 ? -93.596 -0.276 66.575 1.00 55.81 737 HIS A O 1
ATOM 6013 N N . GLU A 1 738 ? -95.184 1.292 66.788 1.00 55.34 738 GLU A N 1
ATOM 6014 C CA . GLU A 1 738 ? -95.058 1.765 65.400 1.00 55.34 738 GLU A CA 1
ATOM 6015 C C . GLU A 1 738 ? -93.725 2.501 65.168 1.00 55.34 738 GLU A C 1
ATOM 6017 O O . GLU A 1 738 ? -93.080 2.270 64.145 1.00 55.34 738 GLU A O 1
ATOM 6022 N N . MET A 1 739 ? -93.234 3.299 66.130 1.00 53.28 739 MET A N 1
ATOM 6023 C CA . MET A 1 739 ? -91.884 3.877 66.039 1.00 53.28 739 MET A CA 1
ATOM 6024 C C . MET A 1 739 ? -90.768 2.825 66.054 1.00 53.28 739 MET A C 1
ATOM 6026 O O . MET A 1 739 ? -89.813 2.959 65.290 1.00 53.28 739 MET A O 1
ATOM 6030 N N . GLU A 1 740 ? -90.843 1.802 66.911 1.00 58.03 740 GLU A N 1
ATOM 6031 C CA . GLU A 1 740 ? -89.820 0.746 66.948 1.00 58.03 740 GLU A CA 1
ATOM 6032 C C . GLU A 1 740 ? -89.801 -0.062 65.646 1.00 58.03 740 GLU A C 1
ATOM 6034 O O . GLU A 1 740 ? -88.729 -0.250 65.070 1.00 58.03 740 GLU A O 1
ATOM 6039 N N . SER A 1 741 ? -90.969 -0.416 65.098 1.00 56.38 741 SER A N 1
ATOM 6040 C CA . SER A 1 741 ? -91.052 -1.127 63.817 1.00 56.38 741 SER A CA 1
ATOM 6041 C C . SER A 1 741 ? -90.544 -0.286 62.630 1.00 56.38 741 SER A C 1
ATOM 6043 O O . SER A 1 741 ? -89.813 -0.801 61.781 1.00 56.38 741 SER A O 1
ATOM 6045 N N . LEU A 1 742 ? -90.825 1.025 62.594 1.00 56.66 742 LEU A N 1
ATOM 6046 C CA . LEU A 1 742 ? -90.258 1.930 61.581 1.00 56.66 742 LEU A CA 1
ATOM 6047 C C . LEU A 1 742 ? -88.734 2.093 61.722 1.00 56.66 742 LEU A C 1
ATOM 6049 O O . LEU A 1 742 ? -88.024 2.173 60.718 1.00 56.66 742 LEU A O 1
ATOM 6053 N N . LYS A 1 743 ? -88.212 2.103 62.953 1.00 59.62 743 LYS A N 1
ATOM 6054 C CA . LYS A 1 743 ? -86.774 2.213 63.236 1.00 59.62 743 LYS A CA 1
ATOM 6055 C C . LYS A 1 743 ? -86.004 0.950 62.835 1.00 59.62 743 LYS A C 1
ATOM 6057 O O . LYS A 1 743 ? -84.903 1.055 62.291 1.00 59.62 743 LYS A O 1
ATOM 6062 N N . GLU A 1 744 ? -86.579 -0.233 63.046 1.00 60.09 744 GLU A N 1
ATOM 6063 C CA . GLU A 1 744 ? -86.017 -1.491 62.539 1.00 60.09 744 GLU A CA 1
ATOM 6064 C C . GLU A 1 744 ? -86.090 -1.568 61.006 1.00 60.09 744 GLU A C 1
ATOM 6066 O O . GLU A 1 744 ? -85.097 -1.926 60.368 1.00 60.09 744 GLU A O 1
ATOM 6071 N N . GLY A 1 745 ? -87.206 -1.142 60.401 1.00 58.88 745 GLY A N 1
ATOM 6072 C CA . GLY A 1 745 ? -87.366 -1.073 58.944 1.00 58.88 745 GLY A CA 1
ATOM 6073 C C . GLY A 1 745 ? -86.307 -0.200 58.259 1.00 58.88 745 GLY A C 1
ATOM 6074 O O . GLY A 1 745 ? -85.665 -0.643 57.303 1.00 58.88 745 GLY A O 1
ATOM 6075 N N . LEU A 1 746 ? -86.054 1.002 58.791 1.00 56.78 746 LEU A N 1
ATOM 6076 C CA . LEU A 1 746 ? -84.997 1.897 58.302 1.00 56.78 746 LEU A CA 1
ATOM 6077 C C . LEU A 1 746 ? -83.602 1.262 58.437 1.00 56.78 746 LEU A C 1
ATOM 6079 O O . LEU A 1 746 ? -82.838 1.253 57.473 1.00 56.78 746 LEU A O 1
ATOM 6083 N N . SER A 1 747 ? -83.301 0.629 59.577 1.00 63.72 747 SER A N 1
ATOM 6084 C CA . SER A 1 747 ? -82.011 -0.041 59.812 1.00 63.72 747 SER A CA 1
ATOM 6085 C C . SER A 1 747 ? -81.744 -1.230 58.872 1.00 63.72 747 SER A C 1
ATOM 6087 O O . SER A 1 747 ? -80.586 -1.547 58.579 1.00 63.72 747 SER A O 1
ATOM 6089 N N . VAL A 1 748 ? -82.790 -1.911 58.393 1.00 64.44 748 VAL A N 1
ATOM 6090 C CA . VAL A 1 748 ? -82.670 -2.975 57.381 1.00 64.44 748 VAL A CA 1
ATOM 6091 C C . VAL A 1 748 ? -82.486 -2.383 55.980 1.00 64.44 748 VAL A C 1
ATOM 6093 O O . VAL A 1 748 ? -81.703 -2.914 55.191 1.00 64.44 748 VAL A O 1
ATOM 6096 N N . GLN A 1 749 ? -83.147 -1.265 55.669 1.00 56.62 749 GLN A N 1
ATOM 6097 C CA . GLN A 1 749 ? -83.029 -0.599 54.370 1.00 56.62 749 GLN A CA 1
ATOM 6098 C C . GLN A 1 749 ? -81.662 0.085 54.179 1.00 56.62 749 GLN A C 1
ATOM 6100 O O . GLN A 1 749 ? -81.095 0.021 53.090 1.00 56.62 749 GLN A O 1
ATOM 6105 N N . GLU A 1 750 ? -81.091 0.668 55.236 1.00 63.44 750 GLU A N 1
ATOM 6106 C CA . GLU A 1 750 ? -79.721 1.206 55.243 1.00 63.44 750 GLU A CA 1
ATOM 6107 C C . GLU A 1 750 ? -78.671 0.097 55.089 1.00 63.44 750 GLU A C 1
ATOM 6109 O O . GLU A 1 750 ? -77.756 0.221 54.274 1.00 63.44 750 GLU A O 1
ATOM 6114 N N . ARG A 1 751 ? -78.840 -1.035 55.790 1.00 59.19 751 ARG A N 1
ATOM 6115 C CA . ARG A 1 751 ? -77.960 -2.206 55.630 1.00 59.19 751 ARG A CA 1
ATOM 6116 C C . ARG A 1 751 ? -78.042 -2.832 54.239 1.00 59.19 751 ARG A C 1
ATOM 6118 O O . ARG A 1 751 ? -77.022 -3.298 53.747 1.00 59.19 751 ARG A O 1
ATOM 6125 N N . ARG A 1 752 ? -79.209 -2.812 53.582 1.00 63.28 752 ARG A N 1
ATOM 6126 C CA . ARG A 1 752 ? -79.341 -3.288 52.194 1.00 63.28 752 ARG A CA 1
ATOM 6127 C C . ARG A 1 752 ? -78.629 -2.360 51.203 1.00 63.28 752 ARG A C 1
ATOM 6129 O O . ARG A 1 752 ? -77.879 -2.854 50.373 1.00 63.28 752 ARG A O 1
ATOM 6136 N N . LYS A 1 753 ? -78.757 -1.035 51.356 1.00 61.31 753 LYS A N 1
ATOM 6137 C CA . LYS A 1 753 ? -78.037 -0.053 50.519 1.00 61.31 753 LYS A CA 1
ATOM 6138 C C . LYS A 1 753 ? -76.513 -0.143 50.645 1.00 61.31 753 LYS A C 1
ATOM 6140 O O . LYS A 1 753 ? -75.827 0.041 49.650 1.00 61.31 753 LYS A O 1
ATOM 6145 N N . LEU A 1 754 ? -75.990 -0.451 51.836 1.00 54.88 754 LEU A N 1
ATOM 6146 C CA . LEU A 1 754 ? -74.553 -0.689 52.046 1.00 54.88 754 LEU A CA 1
ATOM 6147 C C . LEU A 1 754 ? -74.051 -2.007 51.432 1.00 54.88 754 LEU A C 1
ATOM 6149 O O . LEU A 1 754 ? -72.859 -2.131 51.172 1.00 54.88 754 LEU A O 1
ATOM 6153 N N . PHE A 1 755 ? -74.937 -2.981 51.204 1.00 56.38 755 PHE A N 1
ATOM 6154 C CA . PHE A 1 755 ? -74.606 -4.254 50.552 1.00 56.38 755 PHE A CA 1
ATOM 6155 C C . PHE A 1 755 ? -74.756 -4.195 49.020 1.00 56.38 755 PHE A C 1
ATOM 6157 O O . PHE A 1 755 ? -74.213 -5.039 48.324 1.00 56.38 755 PHE A O 1
ATOM 6164 N N . GLU A 1 756 ? -75.483 -3.203 48.497 1.00 53.62 756 GLU A N 1
ATOM 6165 C CA . GLU A 1 756 ? -75.613 -2.905 47.059 1.00 53.62 756 GLU A CA 1
ATOM 6166 C C . GLU A 1 756 ? -74.566 -1.877 46.567 1.00 53.62 756 GLU A C 1
ATOM 6168 O O . GLU A 1 756 ? -74.530 -1.555 45.381 1.00 53.62 756 GLU A O 1
ATOM 6173 N N . SER A 1 757 ? -73.720 -1.347 47.465 1.00 49.62 757 SER A N 1
ATOM 6174 C CA . SER A 1 757 ? -72.611 -0.424 47.152 1.00 49.62 757 SER A CA 1
ATOM 6175 C C . SER A 1 757 ? -71.211 -1.034 47.336 1.00 49.62 757 SER A C 1
ATOM 6177 O O . SER A 1 757 ? -70.228 -0.290 47.353 1.00 49.62 757 SER A O 1
ATOM 6179 N N . LEU A 1 758 ? -71.146 -2.353 47.532 1.00 41.31 758 LEU A N 1
ATOM 6180 C CA . LEU A 1 758 ? -69.953 -3.206 47.538 1.00 41.31 758 LEU A CA 1
ATOM 6181 C C . LEU A 1 758 ? -70.034 -4.161 46.340 1.00 41.31 758 LEU A C 1
ATOM 6183 O O . LEU A 1 758 ? -68.964 -4.413 45.750 1.00 41.31 758 LEU A O 1
#

Secondary structure (DSSP, 8-state):
--HHHHHHHHHHHHHH-PPPPP----------------------PPP-PPPPPPP----------------------------------------------SSSHHHHHHHHHHHHHHHHHHHHHHHHHHHHHHHHHHHHHHHHHHHHHHHHHHHHHHHHHHHHHHHHHHHHHHHHHHHHHHHHHHHHHHHHHHHHHHHHHHHHHHHHHHHHHHHHHHHHHHHHHHHHHHHHHHHHHHHHHHHHHHHHHHHHHHHHHHHHHHHHHHHHHHHHHHHTT------HHHHHHHHHHHHHHHHHHHHHHHHHHHHHHHHHHHHHHHHHHHHHHHHHHHHHHHHHHHHHHHHHHHHHHHHHHHHHHHHHHHHHHHHHHHHHHHHHHHHHHHHHHHHHHHHHHHHHHHHHHHHHHHHHHHHHHHHHHHHHHHHHHHHHHHHHHHHHHHHHHHHHHHHHHHHHHHHHHHHHHHHHHHHHHHHHHHHHHHHHHHHHHHHHHHHHHHHTTS--S---------------------SSSHHHHHHHHHHHHHHHHHHHHHTT-HHHHHHHHHHHHHHHHHHHHHHHHHHHHHHHHHHHHHHHHHHHHHHHHHHHHHHHHHHHHHHHHHHHHHHHHHHHHHHHHHHHHHHHHHHHHHHHHHHHHHHHHHHHHHHHHHHHHHHHHHHHHHHHHHHHHHHHHHHHHHHHHHHHHHHHHHHHHHHHTTS--------------SSTTHHHHHHHHHHHHHHHHHHHHHHS--

Radius of gyration: 91.12 Å; chains: 1; bounding box: 240×156×265 Å

Foldseek 3Di:
DDPVVVVVVVVVVVVPPDDDDDDDDDDDDDDDDDDDDDDDDDDDDDDDDDDDDDDDDDDDDDDDDDDDPDDDDPDDDDDDDDDDDDDDDDDDDDDDDDDDDDPVVVVVVVVVVVVVVVVVVVVVVVVVVVVVVCVVVVVVVVVVVVVVVVVVVVVVVVVVVVVVVVVVVVVVVVVVVVVVVVVVVVVVVVVVVVVVVVVVVVVVVVVVVVVVVVVVVVVVVVVVVVVVVVVVVVVVVVVVVVVVVVVVVVVVVVVVVVVVVVVVVVVVVVVVVVVVPPPDDDPVPVVVVVVVVVVVVVVVVVVVVVVVVVVVVVVVVVVVVVVVVVVVVVVVVVVVVVVVVVVVVVVVVVVVVVVVVVVVVVVVVVVVVVVVVVVVVVVVVVVVVVVVVVVVVVVVVVVVVVVVVVVVVVVVVVVVVVVVVVVVVVVVVVVVVVVVVVVVVVVVVVVVVVVVVVVVVVVVVVVVVVVVVVVVVVVVVVVVVVVVVVVVVVVVVVVVVVVVPPDDDDDDDDDDDDDDDDDDDDDDDPPPPVVVVVVVVVVVVVVVVVCVVPVPPVVVVVVVVVVVVVVVVVVVVVVVVVVVVVVVVVVVVVVVVVVVVVVVVVVVVVVVVVVVVVVVVVVVVVVVVVVVVVVVVVVVVVVVVVVVVVVVVVVVVVVVVVVVVVVVVVVVVVVVVVVVVVVVVVVVVVVVVVVVVVVVVVVVVVVVVVVVVVVVVVPDDDDDDDDDDDDDPPPVVVVVVVVVVVVVVVVVVVVVVVVVVD

Organism: NCBI:txid630683

pLDDT: mean 76.6, std 22.78, range [23.09, 97.94]

InterPro domains:
  IPR052223 Actin Cytoskeleton Regulatory [PTHR17271] (570-709)

Sequence (758 aa):
MTSGVRQNWVQAVLTNVKPDHTPEVKRDTEDSKILAQDGCRQARYRSCDPPEATNQQPPQQQAHEQCKMEQGPTDVPRGLPYLEEEEEPEEGLTMCDQRPLVTGEKRLQRINHDLHVELETQRRSQDEAQQAQLLVTGNATAIAGVQLEKDRQRFQERLEEWESHITSLQSQLQQSEDQRREAERALLKLQQYVQGYQDARTEADRLRQHLQEVTVCLHSNEEAQAKKEVRLQKHLVLLQESQDRERRSLASSLDQAECLSLDLQERLERAEQQVQCLGQDPSWTRKIQDAQQQLQAELVCTVAAVQKLQEEREQLRCHCQELENQLGEVDADVSRLQNRLKTEETDYYNLEHSYERVNEDLHLALGKVDEREGELQDIREGYERLLDCKEQELKIQECKEEHGRLQALCHKQDLVLMDEQKSFSQELSQHQEKNTVLREQLEDIKQKRKVAEAGNEQLLENIQNTENVHKESIQKLEKEFQEKIKELQHIHEEEMKQLVSCYSKSSSISDTTTSPPESPEEPSSIERKMGAIHELEREFQTTKEEFGSQMWDKDHTLTVRKAYQADFEKLKASCDQGVLVMEEMYRQLVEDLKQQHQREVAELLQEKDKLLKEETAATIAAIVVVKRAHREELKRSRRSQHVLENGDIAQLHAEHENEIQALRKELEVLSAQHAHRCVENSKMSQELERERQALSKCQKQIQEHRSREGMCQRGVSTAPPVKLTNQESSSKSRDLHEMESLKEGLSVQERRKLFESL